Protein AF-0000000072327520 (afdb_homodimer)

Foldseek 3Di:
DPPPPPPPPPPQAAAAEAAAVCLQVVQVVVPVQDGLVLLLVQQLQLVVVCVVVPVPDDPVRVVVSNQVSSQVSVLVSVVVVVWDWADFPDRDTWGAHNVRQETEEEFEWDPQALPPPRFIKGPDFADPRVVVLLCQLVVVDPSRHQYWYWYWYDDDQKIWTWIFGANDDDPRMGGHGNYIRRHDMHGRVVPVVVVVPPPPPPPPVPPPPPPPDD/DPPPPPPPPPPQAAAAEAAAVCLQVVQVVVPVQDGLVLLLVQQLQLVVVCVVVPVPDDPVRVVVSNQVSSQVSVLVSVVVVVWDWADFPDRDTWGAHNVRQETEEEFEWDPQALPPPRFIKGPDFADVRVVVLLCQLVVVDPSRHQYWYWYWYDDDQKIWTWIFGANDDDPRMGGHGNYIRRHDMHGRVVPVVVVVPPPPPPPPVPPPPPPPDD

Radius of gyration: 24.69 Å; Cα contacts (8 Å, |Δi|>4): 750; chains: 2; bounding box: 97×64×52 Å

Sequence (428 aa):
MVEFALSEPFPFEVGEIVEQQNSDIALSEISKYLSQEMLKEIVLTAHNNIQDKAALSDRNTLGMYRQAEITFALRVYLSKDGWTLEPWSGGAFLCLSPCRTKSIIVATATSDVGRHHGMPMTTARKGKGFEEAIRNSKLDLPDTVQFWVLLFHWKYNKVQLELSLPSGFVSHQITGYKQRIILADVDLTKFDELERKQPVEEYEPLVERKQKAGMVEFALSEPFPFEVGEIVEQQNSDIALSEISKYLSQEMLKEIVLTAHNNIQDKAALSDRNTLGMYRQAEITFALRVYLSKDGWTLEPWSGGAFLCLSPCRTKSIIVATATSDVGRHHGMPMTTARKGKGFEEAIRNSKLDLPDTVQFWVLLFHWKYNKVQLELSLPSGFVSHQITGYKQRIILADVDLTKFDELERKQPVEEYEPLVERKQKAG

Structure (mmCIF, N/CA/C/O backbone):
data_AF-0000000072327520-model_v1
#
loop_
_entity.id
_entity.type
_entity.pdbx_description
1 polymer 'Uncharacterized protein'
#
loop_
_atom_site.group_PDB
_atom_site.id
_atom_site.type_symbol
_atom_site.label_atom_id
_atom_site.label_alt_id
_atom_site.label_comp_id
_atom_site.label_asym_id
_atom_site.label_entity_id
_atom_site.label_seq_id
_atom_site.pdbx_PDB_ins_code
_atom_site.Cartn_x
_atom_site.Cartn_y
_atom_site.Cartn_z
_atom_site.occupancy
_atom_site.B_iso_or_equiv
_atom_site.auth_seq_id
_atom_site.auth_comp_id
_atom_site.auth_asym_id
_atom_site.auth_atom_id
_atom_site.pdbx_PDB_model_num
ATOM 1 N N . MET A 1 1 ? -45.938 4.023 -4.652 1 28.08 1 MET A N 1
ATOM 2 C CA . MET A 1 1 ? -44.75 4.621 -5.242 1 28.08 1 MET A CA 1
ATOM 3 C C . MET A 1 1 ? -43.781 5.078 -4.16 1 28.08 1 MET A C 1
ATOM 5 O O . MET A 1 1 ? -44.062 6.016 -3.416 1 28.08 1 MET A O 1
ATOM 9 N N . VAL A 1 2 ? -43 4.223 -3.525 1 36.66 2 VAL A N 1
ATOM 10 C CA . VAL A 1 2 ? -42.062 4.484 -2.428 1 36.66 2 VAL A CA 1
ATOM 11 C C . VAL A 1 2 ? -40.969 5.414 -2.902 1 36.66 2 VAL A C 1
ATOM 13 O O . VAL A 1 2 ? -40.25 5.102 -3.855 1 36.66 2 VAL A O 1
ATOM 16 N N . GLU A 1 3 ? -41.062 6.719 -2.793 1 31.89 3 GLU A N 1
ATOM 17 C CA . GLU A 1 3 ? -40 7.691 -3.039 1 31.89 3 GLU A CA 1
ATOM 18 C C . GLU A 1 3 ? -38.75 7.324 -2.287 1 31.89 3 GLU A C 1
ATOM 20 O O . GLU A 1 3 ? -38.75 7.199 -1.062 1 31.89 3 GLU A O 1
ATOM 25 N N . PHE A 1 4 ? -37.844 6.574 -2.865 1 34.38 4 PHE A N 1
ATOM 26 C CA . PHE A 1 4 ? -36.5 6.473 -2.352 1 34.38 4 PHE A CA 1
ATOM 27 C C . PHE A 1 4 ? -35.906 7.855 -2.051 1 34.38 4 PHE A C 1
ATOM 29 O O . PHE A 1 4 ? -35.656 8.641 -2.965 1 34.38 4 PHE A O 1
ATOM 36 N N . ALA A 1 5 ? -36.219 8.43 -0.952 1 36.72 5 ALA A N 1
ATOM 37 C CA . ALA A 1 5 ? -35.562 9.656 -0.505 1 36.72 5 ALA A CA 1
ATOM 38 C C . ALA A 1 5 ? -34.062 9.617 -0.803 1 36.72 5 ALA A C 1
ATOM 40 O O . ALA A 1 5 ? -33.375 8.664 -0.417 1 36.72 5 ALA A O 1
ATOM 41 N N . LEU A 1 6 ? -33.625 10.141 -1.893 1 35 6 LEU A N 1
ATOM 42 C CA . LEU A 1 6 ? -32.188 10.453 -2.105 1 35 6 LEU A CA 1
ATOM 43 C C . LEU A 1 6 ? -31.531 10.844 -0.793 1 35 6 LEU A C 1
ATOM 45 O O . LEU A 1 6 ? -32.031 11.711 -0.071 1 35 6 LEU A O 1
ATOM 49 N N . SER A 1 7 ? -31 9.922 -0.086 1 39.28 7 SER A N 1
ATOM 50 C CA . SER A 1 7 ? -30.25 10.266 1.126 1 39.28 7 SER A CA 1
ATOM 51 C C . SER A 1 7 ? -29.594 11.641 1.003 1 39.28 7 SER A C 1
ATOM 53 O O . SER A 1 7 ? -29.203 12.055 -0.091 1 39.28 7 SER A O 1
ATOM 55 N N . GLU A 1 8 ? -29.953 12.641 1.686 1 41.09 8 GLU A N 1
ATOM 56 C CA . GLU A 1 8 ? -29.328 13.953 1.793 1 41.09 8 GLU A CA 1
ATOM 57 C C . GLU A 1 8 ? -27.828 13.883 1.58 1 41.09 8 GLU A C 1
ATOM 59 O O . GLU A 1 8 ? -27.172 12.969 2.088 1 41.09 8 GLU A O 1
ATOM 64 N N . PRO A 1 9 ? -27.328 14.422 0.425 1 44.03 9 PRO A N 1
ATOM 65 C CA . PRO A 1 9 ? -25.875 14.492 0.26 1 44.03 9 PRO A CA 1
ATOM 66 C C . PRO A 1 9 ? -25.156 14.75 1.576 1 44.03 9 PRO A C 1
ATOM 68 O O . PRO A 1 9 ? -25.641 15.492 2.43 1 44.03 9 PRO A O 1
ATOM 71 N N . PHE A 1 10 ? -24.609 13.82 2.166 1 49.88 10 PHE A N 1
ATOM 72 C CA . PHE A 1 10 ? -23.812 14.031 3.371 1 49.88 10 PHE A CA 1
ATOM 73 C C . PHE A 1 10 ? -23.094 15.375 3.326 1 49.88 10 PHE A C 1
ATOM 75 O O . PHE A 1 10 ? -22.484 15.727 2.316 1 49.88 10 PHE A O 1
ATOM 82 N N . PRO A 1 11 ? -23.562 16.328 4.016 1 49.66 11 PRO A N 1
ATOM 83 C CA . PRO A 1 11 ? -22.984 17.672 3.98 1 49.66 11 PRO A CA 1
ATOM 84 C C . PRO A 1 11 ? -21.453 17.672 4.105 1 49.66 11 PRO A C 1
ATOM 86 O O . PRO A 1 11 ? -20.906 17 4.988 1 49.66 11 PRO A O 1
ATOM 89 N N . PHE A 1 12 ? -20.766 17.781 2.922 1 58.72 12 PHE A N 1
ATOM 90 C CA . PHE A 1 12 ? -19.359 18.156 2.988 1 58.72 12 PHE A CA 1
ATOM 91 C C . PHE A 1 12 ? -19.172 19.375 3.895 1 58.72 12 PHE A C 1
ATOM 93 O O . PHE A 1 12 ? -19.875 20.375 3.764 1 58.72 12 PHE A O 1
ATOM 100 N N . GLU A 1 13 ? -18.906 19.172 5.094 1 62.28 13 GLU A N 1
ATOM 101 C CA . GLU A 1 13 ? -18.547 20.312 5.93 1 62.28 13 GLU A CA 1
ATOM 102 C C . GLU A 1 13 ? -17.266 21 5.438 1 62.28 13 GLU A C 1
ATOM 104 O O . GLU A 1 13 ? -16.219 20.359 5.324 1 62.28 13 GLU A O 1
ATOM 109 N N . VAL A 1 14 ? -17.531 22.094 4.684 1 65 14 VAL A N 1
ATOM 110 C CA . VAL A 1 14 ? -16.375 22.875 4.238 1 65 14 VAL A CA 1
ATOM 111 C C . VAL A 1 14 ? -15.836 23.703 5.395 1 65 14 VAL A C 1
ATOM 113 O O . VAL A 1 14 ? -16.516 24.609 5.891 1 65 14 VAL A O 1
ATOM 116 N N . GLY A 1 15 ? -14.805 23.219 5.945 1 86.56 15 GLY A N 1
ATOM 117 C CA . GLY A 1 15 ? -14.156 23.953 7.023 1 86.56 15 GLY A CA 1
ATOM 118 C C . GLY A 1 15 ? -13.234 25.047 6.535 1 86.56 15 GLY A C 1
ATOM 119 O O . GLY A 1 15 ? -13.438 25.594 5.449 1 86.56 15 GLY A O 1
ATOM 120 N N . GLU A 1 16 ? -12.398 25.625 7.324 1 94.12 16 GLU A N 1
ATOM 121 C CA . GLU A 1 16 ? -11.445 26.688 7.031 1 94.12 16 GLU A CA 1
ATOM 122 C C . GLU A 1 16 ? -10.398 26.234 6.02 1 94.12 16 GLU A C 1
ATOM 124 O O . GLU A 1 16 ? -9.82 25.156 6.16 1 94.12 16 GLU A O 1
ATOM 129 N N . ILE A 1 17 ? -10.234 27.078 5.004 1 97.25 17 ILE A N 1
ATOM 130 C CA . ILE A 1 17 ? -9.188 26.828 4.02 1 97.25 17 ILE A CA 1
ATOM 131 C C . ILE A 1 17 ? -8.062 27.844 4.188 1 97.25 17 ILE A C 1
ATOM 133 O O . ILE A 1 17 ? -8.289 29.047 4.086 1 97.25 17 ILE A O 1
ATOM 137 N N . VAL A 1 18 ? -6.883 27.359 4.52 1 98.12 18 VAL A N 1
ATOM 138 C CA . VAL A 1 18 ? -5.691 28.203 4.578 1 98.12 18 VAL A CA 1
ATOM 139 C C . VAL A 1 18 ? -4.973 28.172 3.23 1 98.12 18 VAL A C 1
ATOM 141 O O . VAL A 1 18 ? -4.492 27.125 2.799 1 98.12 18 VAL A O 1
ATOM 144 N N . GLU A 1 19 ? -4.855 29.297 2.648 1 96.75 19 GLU A N 1
ATOM 145 C CA . GLU A 1 19 ? -4.242 29.406 1.327 1 96.75 19 GLU A CA 1
ATOM 146 C C . 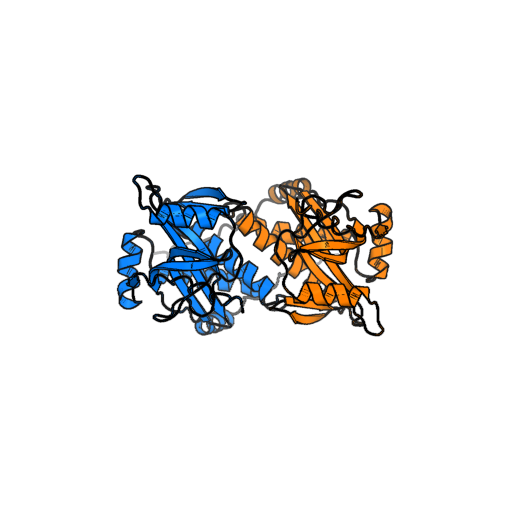GLU A 1 19 ? -2.725 29.25 1.413 1 96.75 19 GLU A C 1
ATOM 148 O O . GLU A 1 19 ? -2.129 29.516 2.457 1 96.75 19 GLU A O 1
ATOM 153 N N . GLN A 1 20 ? -2.197 28.953 0.305 1 96.62 20 GLN A N 1
ATOM 154 C CA . GLN A 1 20 ? -0.775 28.641 0.203 1 96.62 20 GLN A CA 1
ATOM 155 C C . GLN A 1 20 ? 0.076 29.766 0.806 1 96.62 20 GLN A C 1
ATOM 157 O O . GLN A 1 20 ? 1.059 29.484 1.501 1 96.62 20 GLN A O 1
ATOM 162 N N . GLN A 1 21 ? -0.279 30.984 0.611 1 96.62 21 GLN A N 1
ATOM 163 C CA . GLN A 1 21 ? 0.522 32.125 1.058 1 96.62 21 GLN A CA 1
ATOM 164 C C . GLN A 1 21 ? 0.567 32.188 2.58 1 96.62 21 GLN A C 1
ATOM 166 O O . GLN A 1 21 ? 1.492 32.781 3.152 1 96.62 21 GLN A O 1
ATOM 171 N N . ASN A 1 22 ? -0.444 31.578 3.23 1 97.75 22 ASN A N 1
ATOM 172 C CA . ASN A 1 22 ? -0.536 31.641 4.688 1 97.75 22 ASN A CA 1
ATOM 173 C C . ASN A 1 22 ? -0.245 30.281 5.316 1 97.75 22 ASN A C 1
ATOM 175 O O . ASN A 1 22 ? -0.401 30.109 6.527 1 97.75 22 ASN A O 1
ATOM 179 N N . SER A 1 23 ? 0.141 29.297 4.5 1 98.25 23 SER A N 1
ATOM 180 C CA . SER A 1 23 ? 0.27 27.922 4.961 1 98.25 23 SER A CA 1
ATOM 181 C C . SER A 1 23 ? 1.391 27.781 5.984 1 98.25 23 SER A C 1
ATOM 183 O O . SER A 1 23 ? 1.253 27.062 6.969 1 98.25 23 SER A O 1
ATOM 185 N N . ASP A 1 24 ? 2.498 28.531 5.797 1 98.31 24 ASP A N 1
ATOM 186 C CA . ASP A 1 24 ? 3.621 28.391 6.719 1 98.31 24 ASP A CA 1
ATOM 187 C C . ASP A 1 24 ? 3.25 28.875 8.117 1 98.31 24 ASP A C 1
ATOM 189 O O . ASP A 1 24 ? 3.725 28.344 9.117 1 98.31 24 ASP A O 1
ATOM 193 N N . ILE A 1 25 ? 2.451 29.891 8.211 1 97.94 25 ILE A N 1
ATOM 194 C CA . ILE A 1 25 ? 1.985 30.375 9.5 1 97.94 25 ILE A CA 1
ATOM 195 C C . ILE A 1 25 ? 1.132 29.312 10.18 1 97.94 25 ILE A C 1
ATOM 197 O O . ILE A 1 25 ? 1.342 28.984 11.359 1 97.94 25 ILE A O 1
ATOM 201 N N . ALA A 1 26 ? 0.186 28.734 9.43 1 98.19 26 ALA A N 1
ATOM 202 C CA . ALA A 1 26 ? -0.699 27.719 9.969 1 98.19 26 ALA A CA 1
ATOM 203 C C . ALA A 1 26 ? 0.09 26.469 10.391 1 98.19 26 ALA A C 1
ATOM 205 O O . ALA A 1 26 ? -0.174 25.891 11.438 1 98.19 26 ALA A O 1
ATOM 206 N N . LEU A 1 27 ? 1.045 26.094 9.57 1 98.44 27 LEU A N 1
ATOM 207 C CA . LEU A 1 27 ? 1.882 24.938 9.867 1 98.44 27 LEU A CA 1
ATOM 208 C C . LEU A 1 27 ? 2.68 25.172 11.148 1 98.44 27 LEU A C 1
ATOM 210 O O . LEU A 1 27 ? 2.781 24.266 11.984 1 98.44 27 LEU A O 1
ATOM 214 N N . SER A 1 28 ? 3.234 26.359 11.305 1 97.12 28 SER A N 1
ATOM 215 C CA . SER A 1 28 ? 4.051 26.656 12.477 1 97.12 28 SER A CA 1
ATOM 216 C C . SER A 1 28 ? 3.229 26.594 13.758 1 97.12 28 SER A C 1
ATOM 218 O O . SER A 1 28 ? 3.773 26.344 14.836 1 97.12 28 SER A O 1
ATOM 220 N N . GLU A 1 29 ? 1.923 26.812 13.633 1 95.62 29 GLU A N 1
ATOM 221 C CA . GLU A 1 29 ? 1.032 26.688 14.789 1 95.62 29 GLU A CA 1
ATOM 222 C C . GLU A 1 29 ? 0.876 25.234 15.219 1 95.62 29 GLU A C 1
ATOM 224 O O . GLU A 1 29 ? 0.574 24.953 16.375 1 95.62 29 GLU A O 1
ATOM 229 N N . ILE A 1 30 ? 1.043 24.344 14.312 1 95.88 30 ILE A N 1
ATOM 230 C CA . ILE A 1 30 ? 0.993 22.922 14.625 1 95.88 30 ILE A CA 1
ATOM 231 C C . ILE A 1 30 ? 2.326 22.469 15.219 1 95.88 30 ILE A C 1
ATOM 233 O O . ILE A 1 30 ? 2.357 21.812 16.266 1 95.88 30 ILE A O 1
ATOM 237 N N . SER A 1 31 ? 3.34 22.812 14.547 1 94.81 31 SER A N 1
ATOM 238 C CA . SER A 1 31 ? 4.699 22.594 15.031 1 94.81 31 SER A CA 1
ATOM 239 C C . SER A 1 31 ? 5.676 23.578 14.414 1 94.81 31 SER A C 1
ATOM 241 O O . SER A 1 31 ? 5.617 23.859 13.211 1 94.81 31 SER A O 1
ATOM 243 N N . LYS A 1 32 ? 6.613 24.062 15.188 1 92.25 32 LYS A N 1
ATOM 244 C CA . LYS A 1 32 ? 7.562 25.062 14.742 1 92.25 32 LYS A CA 1
ATOM 245 C C . LYS A 1 32 ? 8.461 24.531 13.633 1 92.25 32 LYS A C 1
ATOM 247 O O . LYS A 1 32 ? 9.094 25.297 12.906 1 92.25 32 LYS A O 1
ATOM 252 N N . TYR A 1 33 ? 8.453 23.25 13.461 1 88.5 33 TYR A N 1
ATOM 253 C CA . TYR A 1 33 ? 9.375 22.656 12.508 1 88.5 33 TYR A CA 1
ATOM 254 C C . TYR A 1 33 ? 8.656 22.281 11.219 1 88.5 33 TYR A C 1
ATOM 256 O O . TYR A 1 33 ? 9.289 21.844 10.25 1 88.5 33 TYR A O 1
ATOM 264 N N . LEU A 1 34 ? 7.367 22.422 11.195 1 96.88 34 LEU A N 1
ATOM 265 C CA . LEU A 1 34 ? 6.598 22.156 9.984 1 96.88 34 LEU A CA 1
ATOM 266 C C . LEU A 1 34 ? 6.605 23.359 9.055 1 96.88 34 LEU A C 1
ATOM 268 O O . LEU A 1 34 ? 6.367 24.484 9.484 1 96.88 34 LEU A O 1
ATOM 272 N N . SER A 1 35 ? 6.926 23.125 7.812 1 97.94 35 SER A N 1
ATOM 273 C CA . SER A 1 35 ? 6.906 24.172 6.785 1 97.94 35 SER A CA 1
ATOM 274 C C . SER A 1 35 ? 6.609 23.578 5.41 1 97.94 35 SER A C 1
ATOM 276 O O . SER A 1 35 ? 6.727 22.359 5.211 1 97.94 35 SER A O 1
ATOM 278 N N . GLN A 1 36 ? 6.223 24.453 4.508 1 98.19 36 GLN A N 1
ATOM 279 C CA . GLN A 1 36 ? 6.027 24.016 3.131 1 98.19 36 GLN A CA 1
ATOM 280 C C . GLN A 1 36 ? 7.316 23.453 2.541 1 98.19 36 GLN A C 1
ATOM 282 O O . GLN A 1 36 ? 7.289 22.469 1.811 1 98.19 36 GLN A O 1
ATOM 287 N N . GLU A 1 37 ? 8.367 24.078 2.844 1 97.38 37 GLU A N 1
ATOM 288 C CA . GLU A 1 37 ? 9.656 23.656 2.316 1 97.38 37 GLU A CA 1
ATOM 289 C C . GLU A 1 37 ? 10.023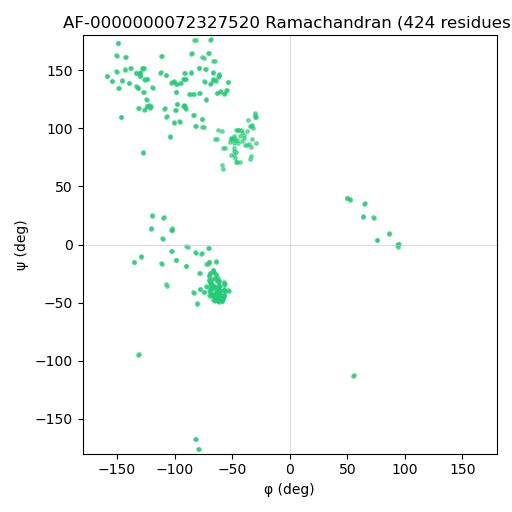 22.25 2.82 1 97.38 37 GLU A C 1
ATOM 291 O O . GLU A 1 37 ? 10.508 21.422 2.055 1 97.38 37 GLU A O 1
ATOM 296 N N . MET A 1 38 ? 9.836 22.062 4.109 1 97.19 38 MET A N 1
ATOM 297 C CA . MET A 1 38 ? 10.109 20.75 4.691 1 97.19 38 MET A CA 1
ATOM 298 C C . MET A 1 38 ? 9.266 19.672 4.027 1 97.19 38 MET A C 1
ATOM 300 O O . MET A 1 38 ? 9.773 18.609 3.67 1 97.19 38 MET A O 1
ATOM 304 N N . LEU A 1 39 ? 7.977 19.906 3.809 1 98.25 39 LEU A N 1
ATOM 305 C CA . LEU A 1 39 ? 7.074 18.922 3.213 1 98.25 39 LEU A CA 1
ATOM 306 C C . LEU A 1 39 ? 7.43 18.688 1.748 1 98.25 39 LEU A C 1
ATOM 308 O O . LEU A 1 39 ? 7.324 17.562 1.26 1 98.25 39 LEU A O 1
ATOM 312 N N . LYS A 1 40 ? 7.859 19.734 1.089 1 97.56 40 LYS A N 1
ATOM 313 C CA . LYS A 1 40 ? 8.367 19.578 -0.272 1 97.56 40 LYS A CA 1
ATOM 314 C C . LYS A 1 40 ? 9.586 18.656 -0.308 1 97.56 40 LYS A C 1
ATOM 316 O O . LYS A 1 40 ? 9.688 17.797 -1.178 1 97.56 40 LYS A O 1
ATOM 321 N N . GLU A 1 41 ? 10.453 18.859 0.61 1 97 41 GLU A N 1
ATOM 322 C CA . GLU A 1 41 ? 11.664 18.047 0.682 1 97 41 GLU A CA 1
ATOM 323 C C . GLU A 1 41 ? 11.328 16.578 0.939 1 97 41 GLU A C 1
ATOM 325 O O . GLU A 1 41 ? 11.992 15.688 0.419 1 97 41 GLU A O 1
ATOM 330 N N . ILE A 1 42 ? 10.359 16.359 1.726 1 97.81 42 ILE A N 1
ATOM 331 C CA . ILE A 1 42 ? 9.898 15.008 2.023 1 97.81 42 ILE A CA 1
ATOM 332 C C . ILE A 1 42 ? 9.438 14.32 0.74 1 97.81 42 ILE A C 1
ATOM 334 O O . ILE A 1 42 ? 9.805 13.172 0.476 1 97.81 42 ILE A O 1
ATOM 338 N N . VAL A 1 43 ? 8.68 15.023 -0.063 1 98.12 43 VAL A N 1
ATOM 339 C CA . VAL A 1 43 ? 8.164 14.492 -1.32 1 98.12 43 VAL A CA 1
ATOM 340 C C . VAL A 1 43 ? 9.328 14.227 -2.279 1 98.12 43 VAL A C 1
ATOM 342 O O . VAL A 1 43 ? 9.367 13.18 -2.93 1 98.12 43 VAL A O 1
ATOM 345 N N . LEU A 1 44 ? 10.234 15.148 -2.334 1 96.94 44 LEU A N 1
ATOM 346 C CA . LEU A 1 44 ? 11.383 15 -3.221 1 96.94 44 LEU A CA 1
ATOM 347 C C . LEU A 1 44 ? 12.242 13.812 -2.797 1 96.94 44 LEU A C 1
ATOM 349 O O . LEU A 1 44 ? 12.719 13.047 -3.643 1 96.94 44 LEU A O 1
ATOM 353 N N . THR A 1 45 ? 12.43 13.695 -1.499 1 96.56 45 THR A N 1
ATOM 354 C CA . THR A 1 45 ? 13.172 12.562 -0.973 1 96.56 45 THR A CA 1
ATOM 355 C C . THR A 1 45 ? 12.492 11.25 -1.346 1 96.56 45 THR A C 1
ATOM 357 O O . THR A 1 45 ? 13.148 10.312 -1.808 1 96.56 45 THR A O 1
ATOM 360 N N . ALA A 1 46 ? 11.195 11.188 -1.146 1 97 46 ALA A N 1
ATOM 361 C CA . ALA A 1 46 ? 10.438 10 -1.509 1 97 46 ALA A CA 1
ATOM 362 C C . ALA A 1 46 ? 10.562 9.695 -2.998 1 97 46 ALA A C 1
ATOM 364 O O . ALA A 1 46 ? 10.773 8.539 -3.389 1 97 46 ALA A O 1
ATOM 365 N N . HIS A 1 47 ? 10.453 10.734 -3.795 1 96.38 47 HIS A N 1
ATOM 366 C CA . HIS A 1 47 ? 10.586 10.602 -5.242 1 96.38 47 HIS A CA 1
ATOM 367 C C . HIS A 1 47 ? 11.938 10 -5.621 1 96.38 47 HIS A C 1
ATOM 369 O O . HIS A 1 47 ? 12 9.062 -6.414 1 96.38 47 HIS A O 1
ATOM 375 N N . ASN A 1 48 ? 12.93 10.508 -5.047 1 94.75 48 ASN A N 1
ATOM 376 C CA . ASN A 1 48 ? 14.281 10.055 -5.355 1 94.75 48 ASN A CA 1
ATOM 377 C C . ASN A 1 48 ? 14.5 8.602 -4.934 1 94.75 48 ASN A C 1
ATOM 379 O O . ASN A 1 48 ? 15.172 7.84 -5.633 1 94.75 48 ASN A O 1
ATOM 383 N N . ASN A 1 49 ? 13.93 8.242 -3.873 1 95.19 49 ASN A N 1
ATOM 384 C CA . ASN A 1 49 ? 14.141 6.918 -3.295 1 95.19 49 ASN A CA 1
ATOM 385 C C . ASN A 1 49 ? 13.5 5.828 -4.148 1 95.19 49 ASN A C 1
ATOM 387 O O . ASN A 1 49 ? 13.805 4.648 -3.99 1 95.19 49 ASN A O 1
ATOM 391 N N . ILE A 1 50 ? 12.602 6.191 -5.098 1 95.38 50 ILE A N 1
ATOM 392 C CA . ILE A 1 50 ? 11.875 5.113 -5.762 1 95.38 50 ILE A CA 1
ATOM 393 C C . ILE A 1 50 ? 12.141 5.164 -7.266 1 95.38 50 ILE A C 1
ATOM 395 O O . ILE A 1 50 ? 11.453 4.5 -8.047 1 95.38 50 ILE A O 1
ATOM 399 N N . GLN A 1 51 ? 13.133 5.91 -7.68 1 94 51 GLN A N 1
ATOM 400 C CA . GLN A 1 51 ? 13.414 6.078 -9.102 1 94 51 GLN A CA 1
ATOM 401 C C . GLN A 1 51 ? 13.766 4.742 -9.758 1 94 51 GLN A C 1
ATOM 403 O O . GLN A 1 51 ? 13.375 4.484 -10.898 1 94 51 GLN A O 1
ATOM 408 N N . ASP A 1 52 ? 14.461 3.883 -9.047 1 93.88 52 ASP A N 1
ATOM 409 C CA . ASP A 1 52 ? 14.938 2.619 -9.602 1 93.88 52 ASP A CA 1
ATOM 410 C C . ASP A 1 52 ? 13.805 1.603 -9.711 1 93.88 52 ASP A C 1
ATOM 412 O O . ASP A 1 52 ? 13.969 0.54 -10.312 1 93.88 52 ASP A O 1
ATOM 416 N N . LYS A 1 53 ? 12.625 1.969 -9.148 1 96.19 53 LYS A N 1
ATOM 417 C CA . LYS A 1 53 ? 11.508 1.03 -9.141 1 96.19 53 LYS A CA 1
ATOM 418 C C . LYS A 1 53 ? 10.531 1.338 -10.273 1 96.19 53 LYS A C 1
ATOM 420 O O . LYS A 1 53 ? 9.672 0.513 -10.602 1 96.19 53 LYS A O 1
ATOM 425 N N . ALA A 1 54 ? 10.641 2.43 -10.875 1 90.94 54 ALA A N 1
ATOM 426 C CA . ALA A 1 54 ? 9.617 2.979 -11.758 1 90.94 54 ALA A CA 1
ATOM 427 C C . ALA A 1 54 ? 9.398 2.082 -12.977 1 90.94 54 ALA A C 1
ATOM 429 O O . ALA A 1 54 ? 8.266 1.854 -13.398 1 90.94 54 ALA A O 1
ATOM 430 N N . ALA A 1 55 ? 10.43 1.491 -13.594 1 90.75 55 ALA A N 1
ATOM 431 C CA . ALA A 1 55 ? 10.344 0.793 -14.875 1 90.75 55 ALA A CA 1
ATOM 432 C C . ALA A 1 55 ? 9.508 -0.475 -14.75 1 90.75 55 ALA A C 1
ATOM 434 O O . ALA A 1 55 ? 8.797 -0.852 -15.688 1 90.75 55 ALA A O 1
ATOM 435 N N . LEU A 1 56 ? 9.492 -1.129 -13.555 1 95.69 56 LEU A N 1
ATOM 436 C CA . LEU A 1 56 ? 8.781 -2.396 -13.414 1 95.69 56 LEU A CA 1
ATOM 437 C C . LEU A 1 56 ? 7.684 -2.287 -12.359 1 95.69 56 LEU A C 1
ATOM 439 O O . LEU A 1 56 ? 7.293 -3.289 -11.758 1 95.69 56 LEU A O 1
ATOM 443 N N . SER A 1 57 ? 7.238 -1.021 -12.188 1 96.69 57 SER A N 1
ATOM 444 C CA . SER A 1 57 ? 6.129 -0.784 -11.266 1 96.69 57 SER A CA 1
ATOM 445 C C . SER A 1 57 ? 4.938 -0.164 -11.984 1 96.69 57 SER A C 1
ATOM 447 O O . SER A 1 57 ? 5.105 0.692 -12.852 1 96.69 57 SER A O 1
ATOM 449 N N . ASP A 1 58 ? 3.789 -0.707 -11.656 1 97.06 58 ASP A N 1
ATOM 450 C CA . ASP A 1 58 ? 2.555 -0.077 -12.117 1 97.06 58 ASP A CA 1
ATOM 451 C C . ASP A 1 58 ? 2.15 1.072 -11.195 1 97.06 58 ASP A C 1
ATOM 453 O O . ASP A 1 58 ? 2.811 1.329 -10.188 1 97.06 58 ASP A O 1
ATOM 457 N N . ARG A 1 59 ? 1.104 1.768 -11.555 1 94.62 59 ARG A N 1
ATOM 458 C CA . ARG A 1 59 ? 0.642 2.914 -10.773 1 94.62 59 ARG A CA 1
ATOM 459 C C . ARG A 1 59 ? 0.346 2.514 -9.336 1 94.62 59 ARG A C 1
ATOM 461 O O . ARG A 1 59 ? 0.685 3.244 -8.398 1 94.62 59 ARG A O 1
ATOM 468 N N . ASN A 1 60 ? -0.34 1.343 -9.148 1 95.25 60 ASN A N 1
ATOM 469 C CA . ASN A 1 60 ? -0.683 0.895 -7.805 1 95.25 60 ASN A CA 1
ATOM 470 C C . ASN A 1 60 ? 0.565 0.578 -6.984 1 95.25 60 ASN A C 1
ATOM 472 O O . ASN A 1 60 ? 0.66 0.964 -5.816 1 95.25 60 ASN A O 1
ATOM 476 N N . THR A 1 61 ? 1.519 -0.135 -7.562 1 97.31 61 THR A N 1
ATOM 477 C CA . THR A 1 61 ? 2.76 -0.476 -6.879 1 97.31 61 THR A CA 1
ATOM 478 C C . THR A 1 61 ? 3.562 0.782 -6.551 1 97.31 61 THR A C 1
ATOM 480 O O . THR A 1 61 ? 4.082 0.924 -5.441 1 97.31 61 THR A O 1
ATOM 483 N N . LEU A 1 62 ? 3.648 1.691 -7.484 1 96.5 62 LEU A N 1
ATOM 484 C CA . LEU A 1 62 ? 4.316 2.963 -7.227 1 96.5 62 LEU A CA 1
ATOM 485 C C . LEU A 1 62 ? 3.609 3.732 -6.113 1 96.5 62 LEU A C 1
ATOM 487 O O . LEU A 1 62 ? 4.262 4.387 -5.297 1 96.5 62 LEU A O 1
ATOM 491 N N . GLY A 1 63 ? 2.299 3.646 -6.199 1 96.56 63 GLY A N 1
ATOM 492 C CA . GLY A 1 63 ? 1.535 4.285 -5.137 1 96.56 63 GLY A CA 1
ATOM 493 C C . GLY A 1 63 ? 1.899 3.785 -3.754 1 96.56 63 GLY A C 1
ATOM 494 O O . GLY A 1 63 ? 1.984 4.57 -2.807 1 96.56 63 GLY A O 1
ATOM 495 N N . MET A 1 64 ? 2.115 2.5 -3.625 1 97.75 64 MET A N 1
ATOM 496 C CA . MET A 1 64 ? 2.541 1.915 -2.355 1 97.75 64 MET A CA 1
ATOM 497 C C . MET A 1 64 ? 3.898 2.463 -1.932 1 97.75 64 MET A C 1
ATOM 499 O O . MET A 1 64 ? 4.078 2.873 -0.784 1 97.75 64 MET A O 1
ATOM 503 N N . TYR A 1 65 ? 4.824 2.531 -2.902 1 97.88 65 TYR A N 1
ATOM 504 C CA . TYR A 1 65 ? 6.141 3.09 -2.619 1 97.88 65 TYR A CA 1
ATOM 505 C C . TYR A 1 65 ? 6.031 4.543 -2.172 1 97.88 65 TYR A C 1
ATOM 507 O O . TYR A 1 65 ? 6.652 4.945 -1.186 1 97.88 65 TYR A O 1
ATOM 515 N N . ARG A 1 66 ? 5.281 5.242 -2.898 1 97.94 66 ARG A N 1
ATOM 516 C CA . ARG A 1 66 ? 5.188 6.68 -2.654 1 97.94 66 ARG A CA 1
ATOM 517 C C . ARG A 1 66 ? 4.625 6.961 -1.264 1 97.94 66 ARG A C 1
ATOM 519 O O . ARG A 1 66 ? 5.188 7.762 -0.513 1 97.94 66 ARG A O 1
ATOM 526 N N . GLN A 1 67 ? 3.586 6.34 -0.959 1 98.69 67 GLN A N 1
ATOM 527 C CA . GLN A 1 67 ? 2.99 6.57 0.353 1 98.69 67 GLN A CA 1
ATOM 528 C C . GLN A 1 67 ? 3.926 6.113 1.469 1 98.69 67 GLN A C 1
ATOM 530 O O . GLN A 1 67 ? 4.086 6.805 2.475 1 98.69 67 GLN A O 1
ATOM 535 N N . ALA A 1 68 ? 4.531 4.93 1.346 1 98.62 68 ALA A N 1
ATOM 536 C CA . ALA A 1 68 ? 5.449 4.414 2.357 1 98.62 68 ALA A CA 1
ATOM 537 C C . ALA A 1 68 ? 6.648 5.34 2.539 1 98.62 68 ALA A C 1
ATOM 539 O O . ALA A 1 68 ? 7.02 5.672 3.666 1 98.62 68 ALA A O 1
ATOM 540 N N . GLU A 1 69 ? 7.195 5.812 1.414 1 98.5 69 GLU A N 1
ATOM 541 C CA . GLU A 1 69 ? 8.391 6.656 1.469 1 98.5 69 GLU A CA 1
ATOM 542 C C . GLU A 1 69 ? 8.07 8.023 2.062 1 98.5 69 GLU A C 1
ATOM 544 O O . GLU A 1 69 ? 8.867 8.578 2.82 1 98.5 69 GLU A O 1
ATOM 549 N N . ILE A 1 70 ? 6.926 8.57 1.703 1 98.75 70 ILE A N 1
ATOM 550 C CA . ILE A 1 70 ? 6.52 9.852 2.281 1 98.75 70 ILE A CA 1
ATOM 551 C C . ILE A 1 70 ? 6.293 9.688 3.781 1 98.75 70 ILE A C 1
ATOM 553 O O . ILE A 1 70 ? 6.723 10.531 4.574 1 98.75 70 ILE A O 1
ATOM 557 N N . THR A 1 71 ? 5.637 8.609 4.172 1 98.75 71 THR A N 1
ATOM 558 C CA . THR A 1 71 ? 5.406 8.32 5.586 1 98.75 71 THR A CA 1
ATOM 559 C C . THR A 1 71 ? 6.73 8.211 6.336 1 98.75 71 THR A C 1
ATOM 561 O O . THR A 1 71 ? 6.914 8.852 7.375 1 98.75 71 THR A O 1
ATOM 564 N N . PHE A 1 72 ? 7.637 7.445 5.773 1 98.44 72 PHE A N 1
ATOM 565 C CA . PHE A 1 72 ? 8.938 7.227 6.395 1 98.44 72 PHE A CA 1
ATOM 566 C C . PHE A 1 72 ? 9.711 8.539 6.504 1 98.44 72 PHE A C 1
ATOM 568 O O . PHE A 1 72 ? 10.227 8.875 7.574 1 98.44 72 PHE A O 1
ATOM 575 N N . ALA A 1 73 ? 9.781 9.32 5.434 1 97.88 73 ALA A N 1
ATOM 576 C CA . ALA A 1 73 ? 10.516 10.578 5.414 1 97.88 73 ALA A CA 1
ATOM 577 C C . ALA A 1 73 ? 9.93 11.57 6.41 1 97.88 73 ALA A C 1
ATOM 579 O O . ALA A 1 73 ? 10.664 12.273 7.113 1 97.88 73 ALA A O 1
ATOM 580 N N . LEU A 1 74 ? 8.617 11.617 6.461 1 98.19 74 LEU A N 1
ATOM 581 C CA . LEU A 1 74 ? 7.957 12.508 7.406 1 98.19 74 LEU A CA 1
ATOM 582 C C . LEU A 1 74 ? 8.336 12.148 8.844 1 98.19 74 LEU A C 1
ATOM 584 O O . LEU A 1 74 ? 8.641 13.039 9.641 1 98.19 74 LEU A O 1
ATOM 588 N N . ARG A 1 75 ? 8.328 10.875 9.133 1 98 75 ARG A N 1
ATOM 589 C CA . ARG A 1 75 ? 8.625 10.414 10.484 1 98 75 ARG A CA 1
ATOM 590 C C . ARG A 1 75 ? 10.086 10.664 10.844 1 98 75 ARG A C 1
ATOM 592 O O . ARG A 1 75 ? 10.398 11.016 11.984 1 98 75 ARG A O 1
ATOM 599 N N . VAL A 1 76 ? 10.961 10.508 9.867 1 96.81 76 VAL A N 1
ATOM 600 C CA . VAL A 1 76 ? 12.367 10.828 10.086 1 96.81 76 VAL A CA 1
ATOM 601 C C . VAL A 1 76 ? 12.516 12.305 10.445 1 96.81 76 VAL A C 1
ATOM 603 O O . VAL A 1 76 ? 13.18 12.641 11.43 1 96.81 76 VAL A O 1
ATOM 606 N N . TYR A 1 77 ? 11.859 13.172 9.734 1 96.06 77 TYR A N 1
ATOM 607 C CA . TYR A 1 77 ? 11.953 14.609 9.969 1 96.06 77 TYR A CA 1
ATOM 608 C C . TYR A 1 77 ? 11.359 14.984 11.328 1 96.06 77 TYR A C 1
ATOM 610 O O . TYR A 1 77 ? 11.992 15.703 12.109 1 96.06 77 TYR A O 1
ATOM 618 N N . LEU A 1 78 ? 10.188 14.469 11.586 1 96.88 78 LEU A N 1
ATOM 619 C CA . LEU A 1 78 ? 9.477 14.852 12.797 1 96.88 78 LEU A CA 1
ATOM 620 C C . LEU A 1 78 ? 10.164 14.273 14.031 1 96.88 78 LEU A C 1
ATOM 622 O O . LEU A 1 78 ? 10.094 14.859 15.117 1 96.88 78 LEU A O 1
ATOM 626 N N . SER A 1 79 ? 10.805 13.117 13.859 1 96.25 79 SER A N 1
ATOM 627 C CA . SER A 1 79 ? 11.508 12.516 14.984 1 96.25 79 SER A CA 1
ATOM 628 C C . SER A 1 79 ? 12.617 13.43 15.492 1 96.25 79 SER A C 1
ATOM 630 O O . SER A 1 79 ? 12.914 13.453 16.688 1 96.25 79 SER A O 1
ATOM 632 N N . LYS A 1 80 ? 13.219 14.195 14.664 1 93.94 80 LYS A N 1
ATOM 633 C CA . LYS A 1 80 ? 14.266 15.141 15.039 1 93.94 80 LYS A CA 1
ATOM 634 C C . LYS A 1 80 ? 13.703 16.266 15.914 1 93.94 80 LYS A C 1
ATOM 636 O O . LYS A 1 80 ? 14.445 16.906 16.672 1 93.94 80 LYS A O 1
ATOM 641 N N . ASP A 1 81 ? 12.43 16.469 15.812 1 93.44 81 ASP A N 1
ATOM 642 C CA . ASP A 1 81 ? 11.766 17.516 16.578 1 93.44 81 ASP A CA 1
ATOM 643 C C . ASP A 1 81 ? 11.008 16.938 17.766 1 93.44 81 ASP A C 1
ATOM 645 O O . ASP A 1 81 ? 10.094 17.562 18.297 1 93.44 81 ASP A O 1
ATOM 649 N N . GLY A 1 82 ? 11.234 15.703 18.109 1 96.06 82 GLY A N 1
ATOM 650 C CA . GLY A 1 82 ? 10.703 15.117 19.328 1 96.06 82 GLY A CA 1
ATOM 651 C C . GLY A 1 82 ? 9.391 14.383 19.125 1 96.06 82 GLY A C 1
ATOM 652 O O . GLY A 1 82 ? 8.805 13.867 20.078 1 96.06 82 GLY A O 1
ATOM 653 N N . TRP A 1 83 ? 8.883 14.336 17.922 1 97.56 83 TRP A N 1
ATOM 654 C CA . TRP A 1 83 ? 7.691 13.539 17.672 1 97.56 83 TRP A CA 1
ATOM 655 C C . TRP A 1 83 ? 7.977 12.055 17.844 1 97.56 83 TRP A C 1
ATOM 657 O O . TRP A 1 83 ? 9.094 11.602 17.594 1 97.56 83 TRP A O 1
ATOM 667 N N . THR A 1 84 ? 6.992 11.32 18.297 1 97.44 84 THR A N 1
ATOM 668 C CA . THR A 1 84 ? 7.164 9.898 18.547 1 97.44 84 THR A CA 1
ATOM 669 C C . THR A 1 84 ? 6.102 9.078 17.828 1 97.44 84 THR A C 1
ATOM 671 O O . THR A 1 84 ? 5.012 9.578 17.547 1 97.44 84 THR A O 1
ATOM 674 N N . LEU A 1 85 ? 6.488 7.859 17.516 1 97.31 85 LEU A N 1
ATOM 675 C CA . LEU A 1 85 ? 5.539 6.93 16.906 1 97.31 85 LEU A CA 1
ATOM 676 C C . LEU A 1 85 ? 4.762 6.176 17.984 1 97.31 85 LEU A C 1
ATOM 678 O O . LEU A 1 85 ? 5.355 5.617 18.906 1 97.31 85 LEU A O 1
ATOM 682 N N . GLU A 1 86 ? 3.438 6.199 17.828 1 96.56 86 GLU A N 1
ATOM 683 C CA . GLU A 1 86 ? 2.576 5.531 18.797 1 96.56 86 GLU A CA 1
ATOM 684 C C . GLU A 1 86 ? 1.664 4.516 18.125 1 96.56 86 GLU A C 1
ATOM 686 O O . GLU A 1 86 ? 0.964 4.844 17.156 1 96.56 86 GLU A O 1
ATOM 691 N N . PRO A 1 87 ? 1.778 3.24 18.656 1 96.12 87 PRO A N 1
ATOM 692 C CA . PRO A 1 87 ? 0.798 2.289 18.125 1 96.12 87 PRO A CA 1
ATOM 693 C C . PRO A 1 87 ? -0.639 2.789 18.25 1 96.12 87 PRO A C 1
ATOM 695 O O . PRO A 1 87 ? -1.003 3.373 19.281 1 96.12 87 PRO A O 1
ATOM 698 N N . TRP A 1 88 ? -1.399 2.555 17.266 1 94.75 88 TRP A N 1
ATOM 699 C CA . TRP A 1 88 ? -2.732 3.148 17.234 1 94.75 88 TRP A CA 1
ATOM 700 C C . TRP A 1 88 ? -3.787 2.102 16.891 1 94.75 88 TRP A C 1
ATOM 702 O O . TRP A 1 88 ? -4.129 1.257 17.719 1 94.75 88 TRP A O 1
ATOM 712 N N . SER A 1 89 ? -4.148 1.986 15.609 1 92.62 89 SER A N 1
ATOM 713 C CA . SER A 1 89 ? -5.211 1.062 15.234 1 92.62 89 SER A CA 1
ATOM 714 C C . SER A 1 89 ? -4.871 0.323 13.945 1 92.62 89 SER A C 1
ATOM 716 O O . SER A 1 89 ? -4.344 0.917 13 1 92.62 89 SER A O 1
ATOM 718 N N . GLY A 1 90 ? -5.199 -1.018 13.938 1 90.69 90 GLY A N 1
ATOM 719 C CA . GLY A 1 90 ? -5.109 -1.796 12.711 1 90.69 90 GLY A CA 1
ATOM 720 C C . GLY A 1 90 ? -3.697 -1.902 12.172 1 90.69 90 GLY A C 1
ATOM 721 O O . GLY A 1 90 ? -3.494 -1.957 10.953 1 90.69 90 GLY A O 1
ATOM 722 N N . GLY A 1 91 ? -2.703 -1.77 12.961 1 93.12 91 GLY A N 1
ATOM 723 C CA . GLY A 1 91 ? -1.323 -1.862 12.516 1 93.12 91 GLY A CA 1
ATOM 724 C C . GLY A 1 91 ? -0.718 -0.517 12.156 1 93.12 91 GLY A C 1
ATOM 725 O O . GLY A 1 91 ? 0.468 -0.429 11.836 1 93.12 91 GLY A O 1
ATOM 726 N N . ALA A 1 92 ? -1.563 0.524 12.297 1 96.5 92 ALA A N 1
ATOM 727 C CA . ALA A 1 92 ? -1.081 1.869 11.992 1 96.5 92 ALA A CA 1
ATOM 728 C C . ALA A 1 92 ? -0.527 2.547 13.242 1 96.5 92 ALA A C 1
ATOM 730 O O . ALA A 1 92 ? -0.969 2.264 14.359 1 96.5 92 ALA A O 1
ATOM 731 N N . PHE A 1 93 ? 0.445 3.365 13.031 1 97.5 93 PHE A N 1
ATOM 732 C CA . PHE A 1 93 ? 0.987 4.227 14.078 1 97.5 93 PHE A CA 1
ATOM 733 C C . PHE A 1 93 ? 0.683 5.691 13.781 1 97.5 93 PHE A C 1
ATOM 735 O O . PHE A 1 93 ? 0.589 6.09 12.617 1 97.5 93 PHE A O 1
ATOM 742 N N . LEU A 1 94 ? 0.515 6.406 14.828 1 97.19 94 LEU A N 1
ATOM 743 C CA . LEU A 1 94 ? 0.414 7.859 14.742 1 97.19 94 LEU A CA 1
ATOM 744 C C . LEU A 1 94 ? 1.751 8.516 15.062 1 97.19 94 LEU A C 1
ATOM 746 O O . LEU A 1 94 ? 2.479 8.055 15.945 1 97.19 94 LEU A O 1
ATOM 750 N N . CYS A 1 95 ? 2.062 9.523 14.281 1 97.62 95 CYS A N 1
ATOM 751 C CA . CYS A 1 95 ? 3.135 10.414 14.695 1 97.62 95 CYS A CA 1
ATOM 752 C C . CYS A 1 95 ? 2.613 11.484 15.656 1 97.62 95 CYS A C 1
ATOM 754 O O . CYS A 1 95 ? 1.849 12.359 15.258 1 97.62 95 CYS A O 1
ATOM 756 N N . LEU A 1 96 ? 3.041 11.383 16.891 1 97.38 96 LEU A N 1
ATOM 757 C CA . LEU A 1 96 ? 2.51 12.242 17.938 1 97.38 96 LEU A CA 1
ATOM 758 C C . LEU A 1 96 ? 3.486 13.367 18.281 1 97.38 96 LEU A C 1
ATOM 760 O O . LEU A 1 96 ? 4.695 13.133 18.359 1 97.38 96 LEU A O 1
ATOM 764 N N . SER A 1 97 ? 2.881 14.531 18.469 1 97.06 97 SER A N 1
ATOM 765 C CA . SER A 1 97 ? 3.691 15.68 18.875 1 97.06 97 SER A CA 1
ATOM 766 C C . SER A 1 97 ? 4.289 15.477 20.25 1 97.06 97 SER A C 1
ATOM 768 O O . SER A 1 97 ? 3.793 14.672 21.047 1 97.06 97 SER A O 1
ATOM 770 N N . PRO A 1 98 ? 5.387 16.219 20.547 1 95.5 98 PRO A N 1
ATOM 771 C CA . PRO A 1 98 ? 6.027 16.062 21.844 1 95.5 98 PRO A CA 1
ATOM 772 C C . PRO A 1 98 ? 5.07 16.312 23.016 1 95.5 98 PRO A C 1
ATOM 774 O O . PRO A 1 98 ? 5.16 15.656 24.047 1 95.5 98 PRO A O 1
ATOM 777 N N . CYS A 1 99 ? 4.191 17.203 22.859 1 93.31 99 CYS A N 1
ATOM 778 C CA . CYS A 1 99 ? 3.248 17.531 23.922 1 93.31 99 CYS A CA 1
ATOM 779 C C . CYS A 1 99 ? 2.004 16.656 23.844 1 93.31 99 CYS A C 1
ATOM 781 O O . CYS A 1 99 ? 1.061 16.828 24.609 1 93.31 99 CYS A O 1
ATOM 783 N N . ARG A 1 100 ? 1.915 15.773 22.828 1 93.81 100 ARG A N 1
ATOM 784 C CA . ARG A 1 100 ? 0.892 14.75 22.656 1 93.81 100 ARG A CA 1
ATOM 785 C C . ARG A 1 100 ? -0.479 15.375 22.422 1 93.81 100 ARG A C 1
ATOM 787 O O . ARG A 1 100 ? -1.491 14.859 22.906 1 93.81 100 ARG A O 1
ATOM 794 N N . THR A 1 101 ? -0.491 16.484 21.719 1 94.25 101 THR A N 1
ATOM 795 C CA . THR A 1 101 ? -1.756 17.156 21.469 1 94.25 101 THR A CA 1
ATOM 796 C C . THR A 1 101 ? -2.127 17.078 19.984 1 94.25 101 THR A C 1
ATOM 798 O O . THR A 1 101 ? -3.264 17.375 19.609 1 94.25 101 THR A O 1
ATOM 801 N N . LYS A 1 102 ? -1.173 16.75 19.203 1 96.69 102 LYS A N 1
ATOM 802 C CA . LYS A 1 102 ? -1.375 16.625 17.766 1 96.69 102 LYS A CA 1
ATOM 803 C C . LYS A 1 102 ? -0.825 15.312 17.234 1 96.69 102 LYS A C 1
ATOM 805 O O . LYS A 1 102 ? 0.176 14.797 17.734 1 96.69 102 LYS A O 1
ATOM 810 N N . SER A 1 103 ? -1.504 14.789 16.266 1 97.69 103 SER A N 1
ATOM 811 C CA . SER A 1 103 ? -1.007 13.625 15.523 1 97.69 103 SER A CA 1
ATOM 812 C C . SER A 1 103 ? -1.085 13.852 14.023 1 97.69 103 SER A C 1
ATOM 814 O O . SER A 1 103 ? -1.942 14.602 13.547 1 97.69 103 SER A O 1
ATOM 816 N N . ILE A 1 104 ? -0.121 13.258 13.281 1 98.25 104 ILE A N 1
ATOM 817 C CA . ILE A 1 104 ? -0.132 13.32 11.82 1 98.25 104 ILE A CA 1
ATOM 818 C C . ILE A 1 104 ? -0.046 11.906 11.242 1 98.25 104 ILE A C 1
ATOM 820 O O . ILE A 1 104 ? 0.746 11.086 11.711 1 98.25 104 ILE A O 1
ATOM 824 N N . ILE A 1 105 ? -0.884 11.594 10.328 1 98.5 105 ILE A N 1
ATOM 825 C CA . ILE A 1 105 ? -0.806 10.375 9.531 1 98.5 105 ILE A CA 1
ATOM 826 C C . ILE A 1 105 ? -0.876 10.727 8.047 1 98.5 105 ILE A C 1
ATOM 828 O O . ILE A 1 105 ? -1.384 11.781 7.672 1 98.5 105 ILE A O 1
ATOM 832 N N . VAL A 1 106 ? -0.276 9.922 7.16 1 98.75 106 VAL A N 1
ATOM 833 C CA . VAL A 1 106 ? -0.216 10.172 5.727 1 98.75 106 VAL A CA 1
ATOM 834 C C . VAL A 1 106 ? -1.268 9.328 5.008 1 98.75 106 VAL A C 1
ATOM 836 O O . VAL A 1 106 ? -1.46 8.156 5.34 1 98.75 106 VAL A O 1
ATOM 839 N N . ALA A 1 107 ? -1.918 9.898 4.016 1 98.38 107 ALA A N 1
ATOM 840 C CA . ALA A 1 107 ? -2.881 9.148 3.213 1 98.38 107 ALA A CA 1
ATOM 841 C C . ALA A 1 107 ? -2.947 9.688 1.787 1 98.38 107 ALA A C 1
ATOM 843 O O . ALA A 1 107 ? -2.738 10.883 1.558 1 98.38 107 ALA A O 1
ATOM 844 N N . THR A 1 108 ? -3.225 8.82 0.826 1 97.62 108 THR A N 1
ATOM 845 C CA . THR A 1 108 ? -3.5 9.227 -0.549 1 97.62 108 THR A CA 1
ATOM 846 C C . THR A 1 108 ? -4.926 9.75 -0.684 1 97.62 108 THR A C 1
ATOM 848 O O . THR A 1 108 ? -5.816 9.352 0.068 1 97.62 108 THR A O 1
ATOM 851 N N . ALA A 1 109 ? -5.074 10.609 -1.613 1 97.88 109 ALA A N 1
ATOM 852 C CA . ALA A 1 109 ? -6.402 11.18 -1.833 1 97.88 109 ALA A CA 1
ATOM 853 C C . ALA A 1 109 ? -6.605 11.547 -3.301 1 97.88 109 ALA A C 1
ATOM 855 O O . ALA A 1 109 ? -5.699 11.375 -4.121 1 97.88 109 ALA A O 1
ATOM 856 N N . THR A 1 110 ? -7.84 11.953 -3.668 1 97.44 110 THR A N 1
ATOM 857 C CA . THR A 1 110 ? -8.25 12.273 -5.031 1 97.44 110 THR A CA 1
ATOM 858 C C . THR A 1 110 ? -7.566 13.547 -5.516 1 97.44 110 THR A C 1
ATOM 860 O O . THR A 1 110 ? -6.855 14.211 -4.754 1 97.44 110 THR A O 1
ATOM 863 N N . SER A 1 111 ? -7.832 13.867 -6.766 1 97.19 111 SER A N 1
ATOM 864 C CA . SER A 1 111 ? -7.109 14.93 -7.457 1 97.19 111 SER A CA 1
ATOM 865 C C . SER A 1 111 ? -7.488 16.297 -6.91 1 97.19 111 SER A C 1
ATOM 867 O O . SER A 1 111 ? -6.828 17.297 -7.215 1 97.19 111 SER A O 1
ATOM 869 N N . ASP A 1 112 ? -8.422 16.359 -5.98 1 97.25 112 ASP A N 1
ATOM 870 C CA . ASP A 1 112 ? -8.867 17.625 -5.414 1 97.25 112 ASP A CA 1
ATOM 871 C C . ASP A 1 112 ? -7.914 18.094 -4.316 1 97.25 112 ASP A C 1
ATOM 873 O O . ASP A 1 112 ? -8.039 19.219 -3.822 1 97.25 112 ASP A O 1
ATOM 877 N N . VAL A 1 113 ? -6.953 17.312 -3.924 1 98 113 VAL A N 1
ATOM 878 C CA . VAL A 1 113 ? -5.961 17.688 -2.924 1 98 113 VAL A CA 1
ATOM 879 C C . VAL A 1 113 ? -5.273 18.984 -3.348 1 98 113 VAL A C 1
ATOM 881 O O . VAL A 1 113 ? -4.871 19.125 -4.504 1 98 113 VAL A O 1
ATOM 884 N N . GLY A 1 114 ? -5.18 19.859 -2.432 1 97.12 114 GLY A N 1
ATOM 885 C CA . GLY A 1 114 ? -4.445 21.094 -2.688 1 97.12 114 GLY A CA 1
ATOM 886 C C . GLY A 1 114 ? -5.211 22.078 -3.545 1 97.12 114 GLY A C 1
ATOM 887 O O . GLY A 1 114 ? -4.672 23.109 -3.941 1 97.12 114 GLY A O 1
ATOM 888 N N . ARG A 1 115 ? -6.418 21.766 -3.883 1 96.25 115 ARG A N 1
ATOM 889 C CA . ARG A 1 115 ? -7.25 22.688 -4.656 1 96.25 115 ARG A CA 1
ATOM 890 C C . ARG A 1 115 ? -8.203 23.453 -3.75 1 96.25 115 ARG A C 1
ATOM 892 O O . ARG A 1 115 ? -8.945 22.859 -2.971 1 96.25 115 ARG A O 1
ATOM 899 N N . HIS A 1 116 ? -8.242 24.734 -3.93 1 92.31 116 HIS A N 1
ATOM 900 C CA . HIS A 1 116 ? -9.016 25.625 -3.068 1 92.31 116 HIS A CA 1
ATOM 901 C C . HIS A 1 116 ? -10.492 25.234 -3.049 1 92.31 116 HIS A C 1
ATOM 903 O O . HIS A 1 116 ? -11.109 25.172 -1.983 1 92.31 116 HIS A O 1
ATOM 909 N N . HIS A 1 117 ? -11.047 24.953 -4.188 1 91.56 117 HIS A N 1
ATOM 910 C CA . HIS A 1 117 ? -12.469 24.641 -4.266 1 91.56 117 HIS A CA 1
ATOM 911 C C . HIS A 1 117 ? -12.695 23.141 -4.398 1 91.56 117 HIS A C 1
ATOM 913 O O . HIS A 1 117 ? -13.805 22.703 -4.738 1 91.56 117 HIS A O 1
ATOM 919 N N . GLY A 1 118 ? -11.656 22.438 -4.133 1 94.69 118 GLY A N 1
ATOM 920 C CA . GLY A 1 118 ? -11.773 21 -4.238 1 94.69 118 GLY A CA 1
ATOM 921 C C . GLY A 1 118 ? -12.305 20.344 -2.975 1 94.69 118 GLY A C 1
ATOM 922 O O . GLY A 1 118 ? -12.359 20.984 -1.921 1 94.69 118 GLY A O 1
ATOM 923 N N . MET A 1 119 ? -12.742 19.125 -3.086 1 94.44 119 MET A N 1
ATOM 924 C CA . MET A 1 119 ? -13.203 18.297 -1.985 1 94.44 119 MET A CA 1
ATOM 925 C C . MET A 1 119 ? -12.477 16.953 -1.976 1 94.44 119 MET A C 1
ATOM 927 O O . MET A 1 119 ? -13.047 15.922 -2.355 1 94.44 119 MET A O 1
ATOM 931 N N . PRO A 1 120 ? -11.281 17 -1.462 1 96.94 120 PRO A N 1
ATOM 932 C CA . PRO A 1 120 ? -10.5 15.766 -1.512 1 96.94 120 PRO A CA 1
ATOM 933 C C . PRO A 1 120 ? -11.109 14.641 -0.681 1 96.94 120 PRO A C 1
ATOM 935 O O . PRO A 1 120 ? -11.664 14.898 0.393 1 96.94 120 PRO A O 1
ATOM 938 N N . MET A 1 121 ? -11.047 13.43 -1.16 1 97.44 121 MET A N 1
ATOM 939 C CA . MET A 1 121 ? -11.406 12.195 -0.475 1 97.44 121 MET A CA 1
ATOM 940 C C . MET A 1 121 ? -10.258 11.195 -0.523 1 97.44 121 MET A C 1
ATOM 942 O O . MET A 1 121 ? -9.523 11.133 -1.508 1 97.44 121 MET A O 1
ATOM 946 N N . THR A 1 122 ? -10.102 10.484 0.578 1 96.69 122 THR A N 1
ATOM 947 C CA . THR A 1 122 ? -9.078 9.445 0.506 1 96.69 122 THR A CA 1
ATOM 948 C C . THR A 1 122 ? -9.43 8.414 -0.562 1 96.69 122 THR A C 1
ATOM 950 O O . THR A 1 122 ? -10.602 8.07 -0.738 1 96.69 122 THR A O 1
ATOM 953 N N . THR A 1 123 ? -8.422 7.906 -1.231 1 92.69 123 THR A N 1
ATOM 954 C CA . THR A 1 123 ? -8.641 6.934 -2.297 1 92.69 123 THR A CA 1
ATOM 955 C C . THR A 1 123 ? -8.797 5.527 -1.724 1 92.69 123 THR A C 1
ATOM 957 O O . THR A 1 123 ? -9.648 4.762 -2.174 1 92.69 123 THR A O 1
ATOM 960 N N . ALA A 1 124 ? -7.977 5.168 -0.725 1 90.12 124 ALA A N 1
ATOM 961 C CA . ALA A 1 124 ? -8.117 3.869 -0.069 1 90.12 124 ALA A CA 1
ATOM 962 C C . ALA A 1 124 ? -9.148 3.934 1.058 1 90.12 124 ALA A C 1
ATOM 964 O O . ALA A 1 124 ? -9.273 4.957 1.735 1 90.12 124 ALA A O 1
ATOM 965 N N . ARG A 1 125 ? -9.797 2.805 1.251 1 90.75 125 ARG A N 1
ATOM 966 C CA . ARG A 1 125 ? -10.711 2.719 2.383 1 90.75 125 ARG A CA 1
ATOM 967 C C . ARG A 1 125 ? -9.953 2.727 3.705 1 90.75 125 ARG A C 1
ATOM 969 O O . ARG A 1 125 ? -8.891 2.109 3.82 1 90.75 125 ARG A O 1
ATOM 976 N N . LYS A 1 126 ? -10.516 3.457 4.59 1 93.5 126 LYS A N 1
ATOM 977 C CA . LYS A 1 126 ? -9.922 3.578 5.922 1 93.5 126 LYS A CA 1
ATOM 978 C C . LYS A 1 126 ? -10.742 2.818 6.961 1 93.5 126 LYS A C 1
ATOM 980 O O . LYS A 1 126 ? -11.969 2.732 6.852 1 93.5 126 LYS A O 1
ATOM 985 N N . GLY A 1 127 ? -10.086 2.264 7.918 1 91.12 127 GLY A N 1
ATOM 986 C CA . GLY A 1 127 ? -10.719 1.431 8.93 1 91.12 127 GLY A CA 1
ATOM 987 C C . GLY A 1 127 ? -11.422 2.232 10.008 1 91.12 127 GLY A C 1
ATOM 988 O O . GLY A 1 127 ? -11.43 3.465 9.969 1 91.12 127 GLY A O 1
ATOM 989 N N . LYS A 1 128 ? -11.922 1.556 10.961 1 92.81 128 LYS A N 1
ATOM 990 C CA . LYS A 1 128 ? -12.727 2.117 12.039 1 92.81 128 LYS A CA 1
ATOM 991 C C . LYS A 1 128 ? -11.906 3.078 12.898 1 92.81 128 LYS A C 1
ATOM 993 O O . LYS A 1 128 ? -12.445 4.039 13.453 1 92.81 128 LYS A O 1
ATOM 998 N N . GLY A 1 129 ? -10.633 2.857 12.984 1 95.19 129 GLY A N 1
ATOM 999 C CA . GLY A 1 129 ? -9.758 3.76 13.719 1 95.19 129 GLY A CA 1
ATOM 1000 C C . GLY A 1 129 ? -9.828 5.191 13.219 1 95.19 129 GLY A C 1
ATOM 1001 O O . GLY A 1 129 ? -9.852 6.133 14.016 1 95.19 129 GLY A O 1
ATOM 1002 N N . PHE A 1 130 ? -9.922 5.375 11.977 1 96 130 PHE A N 1
ATOM 1003 C CA . PHE A 1 130 ? -10.031 6.703 11.383 1 96 130 PHE A CA 1
ATOM 1004 C C . PHE A 1 130 ? -11.344 7.367 11.781 1 96 130 PHE A C 1
ATOM 1006 O O . PHE A 1 130 ? -11.359 8.539 12.164 1 96 130 PHE A O 1
ATOM 1013 N N . GLU A 1 131 ? -12.359 6.574 11.688 1 95.38 131 GLU A N 1
ATOM 1014 C CA . GLU A 1 131 ? -13.672 7.102 12.062 1 95.38 131 GLU A CA 1
ATOM 1015 C C . GLU A 1 131 ? -13.672 7.605 13.508 1 95.38 131 GLU A C 1
ATOM 1017 O O . GLU A 1 131 ? -14.156 8.703 13.789 1 95.38 131 GLU A O 1
ATOM 1022 N N . GLU A 1 132 ? -13.109 6.875 14.367 1 94.44 132 GLU A N 1
ATOM 1023 C CA . GLU A 1 132 ? -13.07 7.215 15.789 1 94.44 132 GLU A CA 1
ATOM 1024 C C . GLU A 1 132 ? -12.164 8.414 16.047 1 94.44 132 GLU A C 1
ATOM 1026 O O . GLU A 1 132 ? -12.508 9.305 16.812 1 94.44 132 GLU A O 1
ATOM 1031 N N . ALA A 1 133 ? -11.008 8.445 15.43 1 94.88 133 ALA A N 1
ATOM 1032 C CA . ALA A 1 133 ? -10.07 9.562 15.602 1 94.88 133 ALA A CA 1
ATOM 1033 C C . ALA A 1 133 ? -10.695 10.875 15.125 1 94.88 133 ALA A C 1
ATOM 1035 O O . ALA A 1 133 ? -10.539 11.906 15.781 1 94.88 133 ALA A O 1
ATOM 1036 N N . ILE A 1 134 ? -11.383 10.797 14.008 1 95.25 134 ILE A N 1
ATOM 1037 C CA . ILE A 1 134 ? -12.016 11.977 13.438 1 95.25 134 ILE A CA 1
ATOM 1038 C C . ILE A 1 134 ? -13.133 12.461 14.367 1 95.25 134 ILE A C 1
ATOM 1040 O O . ILE A 1 134 ? -13.234 13.656 14.656 1 95.25 134 ILE A O 1
ATOM 1044 N N . ARG A 1 135 ? -13.906 11.539 14.836 1 92 135 ARG A N 1
ATOM 1045 C CA . ARG A 1 135 ? -14.984 11.867 15.75 1 92 135 ARG A CA 1
ATOM 1046 C C . ARG A 1 135 ? -14.445 12.508 17.031 1 92 135 ARG A C 1
ATOM 1048 O O . ARG A 1 135 ? -14.953 13.531 17.484 1 92 135 ARG A O 1
ATOM 1055 N N . ASN A 1 136 ? -13.398 11.922 17.562 1 89.12 136 ASN A N 1
ATOM 1056 C CA . ASN A 1 136 ? -12.812 12.422 18.797 1 89.12 136 ASN A CA 1
ATOM 1057 C C . ASN A 1 136 ? -12.156 13.781 18.609 1 89.12 136 ASN A C 1
ATOM 1059 O O . ASN A 1 136 ? -12.289 14.672 19.453 1 89.12 136 ASN A O 1
ATOM 1063 N N . SER A 1 137 ? -11.492 13.883 17.547 1 86.69 137 SER A N 1
ATOM 1064 C CA . SER A 1 137 ? -10.836 15.148 17.234 1 86.69 137 SER A CA 1
ATOM 1065 C C . SER A 1 137 ? -11.852 16.266 17.047 1 86.69 137 SER A C 1
ATOM 1067 O O . SER A 1 137 ? -11.609 17.406 17.453 1 86.69 137 SER A O 1
ATOM 1069 N N . LYS A 1 138 ? -13.008 15.93 16.578 1 82.94 138 LYS A N 1
ATOM 1070 C CA . LYS A 1 138 ? -14.07 16.906 16.344 1 82.94 138 LYS A CA 1
ATOM 1071 C C . LYS A 1 138 ? -14.672 17.391 17.656 1 82.94 138 LYS A C 1
ATOM 1073 O O . LYS A 1 138 ? -15.055 18.547 17.781 1 82.94 138 LYS A O 1
ATOM 1078 N N . LEU A 1 139 ? -14.734 16.5 18.547 1 82.19 139 LEU A N 1
ATOM 1079 C CA . LEU A 1 139 ? -15.336 16.828 1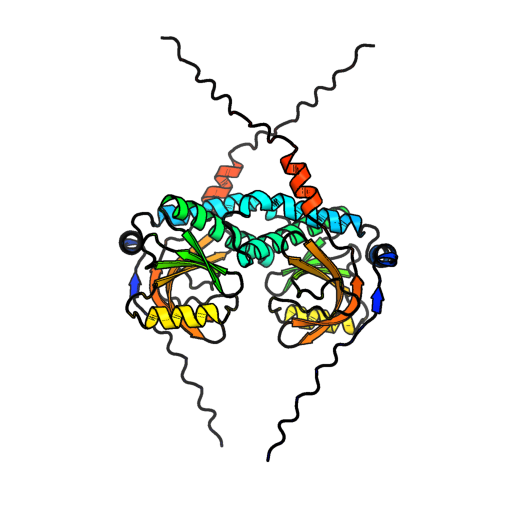9.828 1 82.19 139 LEU A CA 1
ATOM 1080 C C . LEU 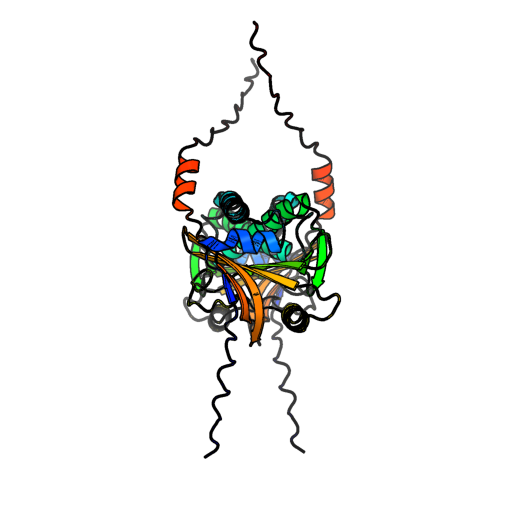A 1 139 ? -14.453 17.797 20.609 1 82.19 139 LEU A C 1
ATOM 1082 O O . LEU A 1 139 ? -14.953 18.594 21.406 1 82.19 139 LEU A O 1
ATOM 1086 N N . ASP A 1 140 ? -13.211 17.797 20.328 1 78.31 140 ASP A N 1
ATOM 1087 C CA . ASP A 1 140 ? -12.258 18.75 20.891 1 78.31 140 ASP A CA 1
ATOM 1088 C C . ASP A 1 140 ? -12.391 18.828 22.406 1 78.31 140 ASP A C 1
ATOM 1090 O O . ASP A 1 140 ? -12.484 19.922 22.984 1 78.31 140 ASP A O 1
ATOM 1094 N N . LEU A 1 141 ? -12.594 17.672 22.984 1 77.94 141 LEU A N 1
ATOM 1095 C CA . LEU A 1 141 ? -12.617 17.578 24.438 1 77.94 141 LEU A CA 1
ATOM 1096 C C . LEU A 1 141 ? -11.227 17.781 25.031 1 77.94 141 LEU A C 1
ATOM 1098 O O . LEU A 1 141 ? -10.227 17.75 24.297 1 77.94 141 LEU A O 1
ATOM 1102 N N . PRO A 1 142 ? -11.242 18.016 26.344 1 80.5 142 PRO A N 1
ATOM 1103 C CA . PRO A 1 142 ? -9.922 18.125 26.984 1 80.5 142 PRO A CA 1
ATOM 1104 C C . PRO A 1 142 ? -9.062 16.891 26.766 1 80.5 142 PRO A C 1
ATOM 1106 O O . PRO A 1 142 ? -9.586 15.766 26.766 1 80.5 142 PRO A O 1
ATOM 1109 N N . ASP A 1 143 ? -7.855 16.891 26.344 1 82.56 143 ASP A N 1
ATOM 1110 C CA . ASP A 1 143 ? -6.863 15.836 26.172 1 82.56 143 ASP A CA 1
ATOM 1111 C C . ASP A 1 143 ? -7.02 15.164 24.812 1 82.56 143 ASP A C 1
ATOM 1113 O O . ASP A 1 143 ? -6.48 14.078 24.578 1 82.56 143 ASP A O 1
ATOM 1117 N N . THR A 1 144 ? -7.895 15.867 24.047 1 88.81 144 THR A N 1
ATOM 1118 C CA . THR A 1 144 ? -8.055 15.281 22.719 1 88.81 144 THR A CA 1
ATOM 1119 C C . THR A 1 144 ? -6.832 15.562 21.859 1 88.81 144 THR A C 1
ATOM 1121 O O . THR A 1 144 ? -6.258 16.656 21.922 1 88.81 144 THR A O 1
ATOM 1124 N N . VAL A 1 145 ? -6.457 14.672 21.141 1 94 145 VAL A N 1
ATOM 1125 C CA . VAL A 1 145 ? -5.371 14.812 20.188 1 94 145 VAL A CA 1
ATOM 1126 C C . VAL A 1 145 ? -5.934 15.227 18.828 1 94 145 VAL A C 1
ATOM 1128 O O . VAL A 1 145 ? -6.824 14.562 18.297 1 94 145 VAL A O 1
ATOM 1131 N N . GLN A 1 146 ? -5.496 16.422 18.359 1 96.38 146 GLN A N 1
ATOM 1132 C CA . GLN A 1 146 ? -5.879 16.781 17 1 96.38 146 GLN A CA 1
ATOM 1133 C C . GLN A 1 146 ? -5.344 15.758 16 1 96.38 146 GLN A C 1
ATOM 1135 O O . GLN A 1 146 ? -4.164 15.406 16.031 1 96.38 146 GLN A O 1
ATOM 1140 N N . PHE A 1 147 ? -6.234 15.312 15.102 1 97.62 147 PHE A N 1
ATOM 1141 C CA . PHE A 1 147 ? -5.902 14.258 14.148 1 97.62 147 PHE A CA 1
ATOM 1142 C C . PHE A 1 147 ? -5.668 14.828 12.758 1 97.62 147 PHE A C 1
ATOM 1144 O O . PHE A 1 147 ? -6.609 14.969 11.969 1 97.62 147 PHE A O 1
ATOM 1151 N N . TRP A 1 148 ? -4.395 15.133 12.438 1 98.12 148 TRP A N 1
ATOM 1152 C CA . TRP A 1 148 ? -4.035 15.711 11.148 1 98.12 148 TRP A CA 1
ATOM 1153 C C . TRP A 1 148 ? -3.662 14.625 10.148 1 98.12 148 TRP A C 1
ATOM 1155 O O . TRP A 1 148 ? -3.029 13.625 10.516 1 98.12 148 TRP A O 1
ATOM 1165 N N . VAL A 1 149 ? -4.07 14.867 8.922 1 98.62 149 VAL A N 1
ATOM 1166 C CA . VAL A 1 149 ? -3.748 13.938 7.848 1 98.62 149 VAL A CA 1
ATOM 1167 C C . VAL A 1 149 ? -3.021 14.672 6.723 1 98.62 149 VAL A C 1
ATOM 1169 O O . VAL A 1 149 ? -3.531 15.664 6.191 1 98.62 149 VAL A O 1
ATOM 1172 N N . LEU A 1 150 ? -1.792 14.25 6.453 1 98.81 150 LEU A N 1
ATOM 1173 C CA . LEU A 1 150 ? -1.13 14.703 5.234 1 98.81 150 LEU A CA 1
ATOM 1174 C C . LEU A 1 150 ? -1.675 13.969 4.016 1 98.81 150 LEU A C 1
ATOM 1176 O O . LEU A 1 150 ? -1.412 12.781 3.832 1 98.81 150 LEU A O 1
ATOM 1180 N N . LEU A 1 151 ? -2.451 14.711 3.223 1 98.69 151 LEU A N 1
ATOM 1181 C CA . LEU A 1 151 ? -3.02 14.172 1.995 1 98.69 151 LEU A CA 1
ATOM 1182 C C . LEU A 1 151 ? -2.139 14.5 0.794 1 98.69 151 LEU A C 1
ATOM 1184 O O . LEU A 1 151 ? -1.624 15.617 0.687 1 98.69 151 LEU A O 1
ATOM 1188 N N . PHE A 1 152 ? -2.004 13.484 -0.073 1 98.81 152 PHE A N 1
ATOM 1189 C CA . PHE A 1 152 ? -1.298 13.805 -1.308 1 98.81 152 PHE A CA 1
ATOM 1190 C C . PHE A 1 152 ? -1.914 13.07 -2.492 1 98.81 152 PHE A C 1
ATOM 1192 O O . PHE A 1 152 ? -2.553 12.031 -2.318 1 98.81 152 PHE A O 1
ATOM 1199 N N . HIS A 1 153 ? -1.824 13.641 -3.602 1 98.5 153 HIS A N 1
ATOM 1200 C CA . HIS A 1 153 ? -2.18 13.086 -4.902 1 98.5 153 HIS A CA 1
ATOM 1201 C C . HIS A 1 153 ? -1.014 13.188 -5.883 1 98.5 153 HIS A C 1
ATOM 1203 O O . HIS A 1 153 ? -0.557 14.289 -6.195 1 98.5 153 HIS A O 1
ATOM 1209 N N . TRP A 1 154 ? -0.539 12.016 -6.297 1 96.88 154 TRP A N 1
ATOM 1210 C CA . TRP A 1 154 ? 0.638 11.914 -7.152 1 96.88 154 TRP A CA 1
ATOM 1211 C C . TRP A 1 154 ? 0.245 11.516 -8.57 1 96.88 154 TRP A C 1
ATOM 1213 O O . TRP A 1 154 ? -0.184 10.383 -8.812 1 96.88 154 TRP A O 1
ATOM 1223 N N . LYS A 1 155 ? 0.361 12.414 -9.492 1 90.44 155 LYS A N 1
ATOM 1224 C CA . LYS A 1 155 ? 0.07 12.133 -10.891 1 90.44 155 LYS A CA 1
ATOM 1225 C C . LYS A 1 155 ? 1.2 12.609 -11.797 1 90.44 155 LYS A C 1
ATOM 1227 O O . LYS A 1 155 ? 1.505 13.805 -11.836 1 90.44 155 LYS A O 1
ATOM 1232 N N . TYR A 1 156 ? 1.835 11.688 -12.492 1 86.06 156 TYR A N 1
ATOM 1233 C CA . TYR A 1 156 ? 2.949 11.945 -13.398 1 86.06 156 TYR A CA 1
ATOM 1234 C C . TYR A 1 156 ? 4.078 12.68 -12.68 1 86.06 156 TYR A C 1
ATOM 1236 O O . TYR A 1 156 ? 4.664 12.148 -11.734 1 86.06 156 TYR A O 1
ATOM 1244 N N . ASN A 1 157 ? 4.34 13.906 -13.023 1 90.25 157 ASN A N 1
ATOM 1245 C CA . ASN A 1 157 ? 5.477 14.625 -12.453 1 90.25 157 ASN A CA 1
ATOM 1246 C C . ASN A 1 157 ? 5.02 15.734 -11.516 1 90.25 157 ASN A C 1
ATOM 1248 O O . ASN A 1 157 ? 5.746 16.703 -11.289 1 90.25 157 ASN A O 1
ATOM 1252 N N . LYS A 1 158 ? 3.828 15.586 -11.016 1 95.81 158 LYS A N 1
ATOM 1253 C CA . LYS A 1 158 ? 3.285 16.578 -10.102 1 95.81 158 LYS A CA 1
ATOM 1254 C C . LYS A 1 158 ? 2.666 15.922 -8.867 1 95.81 158 LYS A C 1
ATOM 1256 O O . LYS A 1 158 ? 1.971 14.906 -8.984 1 95.81 158 LYS A O 1
ATOM 1261 N N . VAL A 1 159 ? 2.977 16.5 -7.742 1 98.25 159 VAL A N 1
ATOM 1262 C CA . VAL A 1 159 ? 2.393 16.031 -6.496 1 98.25 159 VAL A CA 1
ATOM 1263 C C . VAL A 1 159 ? 1.62 17.156 -5.816 1 98.25 159 VAL A C 1
ATOM 1265 O O . VAL A 1 159 ? 2.182 18.219 -5.531 1 98.25 159 VAL A O 1
ATOM 1268 N N . GLN A 1 160 ? 0.332 16.969 -5.629 1 98.44 160 GLN A N 1
ATOM 1269 C CA . GLN A 1 160 ? -0.49 17.891 -4.836 1 98.44 160 GLN A CA 1
ATOM 1270 C C . GLN A 1 160 ? -0.51 17.469 -3.365 1 98.44 160 GLN A C 1
ATOM 1272 O O . GLN A 1 160 ? -0.558 16.281 -3.053 1 98.44 160 GLN A O 1
ATOM 1277 N N . LEU A 1 161 ? -0.485 18.469 -2.482 1 98.56 161 LEU A N 1
ATOM 1278 C CA . LEU A 1 161 ? -0.378 18.203 -1.054 1 98.56 161 LEU A CA 1
ATOM 1279 C C . LEU A 1 161 ? -1.304 19.109 -0.256 1 98.56 161 LEU A C 1
ATOM 1281 O O . LEU A 1 161 ? -1.573 20.25 -0.668 1 98.56 161 LEU A O 1
ATOM 1285 N N . GLU A 1 162 ? -1.716 18.625 0.857 1 98.69 162 GLU A N 1
ATOM 1286 C CA . GLU A 1 162 ? -2.328 19.438 1.904 1 98.69 162 GLU A CA 1
ATOM 1287 C C . GLU A 1 162 ? -2.236 18.75 3.262 1 98.69 162 GLU A C 1
ATOM 1289 O O . GLU A 1 162 ? -2.154 17.516 3.336 1 98.69 162 GLU A O 1
ATOM 1294 N N . LEU A 1 163 ? -2.064 19.484 4.277 1 98.75 163 LEU A N 1
ATOM 1295 C CA . LEU A 1 163 ? -2.246 19 5.641 1 98.75 163 LEU A CA 1
ATOM 1296 C C . LEU A 1 163 ? -3.621 19.375 6.176 1 98.75 163 LEU A C 1
ATOM 1298 O O . LEU A 1 163 ? -3.936 20.562 6.293 1 98.75 163 LEU A O 1
ATOM 1302 N N . SER A 1 164 ? -4.441 18.328 6.578 1 98 164 SER A N 1
ATOM 1303 C CA . SER A 1 164 ? -5.852 18.625 6.82 1 98 164 SER A CA 1
ATOM 1304 C C . SER A 1 164 ? -6.324 18 8.133 1 98 164 SER A C 1
ATOM 1306 O O . SER A 1 164 ? -5.816 16.969 8.555 1 98 164 SER A O 1
ATOM 1308 N N . LEU A 1 165 ? -7.242 18.703 8.734 1 97.31 165 LEU A N 1
ATOM 1309 C CA . LEU A 1 165 ? -7.965 18.219 9.914 1 97.31 165 LEU A CA 1
ATOM 1310 C C . LEU A 1 165 ? -9.344 17.688 9.523 1 97.31 165 LEU A C 1
ATOM 1312 O O . LEU A 1 165 ? -10.289 18.469 9.375 1 97.31 165 LEU A O 1
ATOM 1316 N N . PRO A 1 166 ? -9.484 16.359 9.508 1 97.06 166 PRO A N 1
ATOM 1317 C CA . PRO A 1 166 ? -10.75 15.789 9.023 1 97.06 166 PRO A CA 1
ATOM 1318 C C . PRO A 1 166 ? -11.898 15.977 10.008 1 97.06 166 PRO A C 1
ATOM 1320 O O . PRO A 1 166 ? -11.672 16.016 11.219 1 97.06 166 PRO A O 1
ATOM 1323 N N . SER A 1 167 ? -13.117 16.062 9.406 1 95.56 167 SER A N 1
ATOM 1324 C CA . SER A 1 167 ? -14.32 16.172 10.227 1 95.56 167 SER A CA 1
ATOM 1325 C C . SER A 1 167 ? -15.422 15.25 9.719 1 95.56 167 SER A C 1
ATOM 1327 O O . SER A 1 167 ? -16.422 15.031 10.406 1 95.56 167 SER A O 1
ATOM 1329 N N . GLY A 1 168 ? -15.242 14.773 8.523 1 94.44 168 GLY A N 1
ATOM 1330 C CA . GLY A 1 168 ? -16.234 13.898 7.934 1 94.44 168 GLY A CA 1
ATOM 1331 C C . GLY A 1 168 ? -15.672 12.562 7.484 1 94.44 168 GLY A C 1
ATOM 1332 O O . GLY A 1 168 ? -14.547 12.5 6.977 1 94.44 168 GLY A O 1
ATOM 1333 N N . PHE A 1 169 ? -16.406 11.578 7.66 1 95.56 169 PHE A N 1
ATOM 1334 C CA . PHE A 1 169 ? -16.047 10.211 7.32 1 95.56 169 PHE A CA 1
ATOM 1335 C C . PHE A 1 169 ? -17.266 9.422 6.879 1 95.56 169 PHE A C 1
ATOM 1337 O O . PHE A 1 169 ? -18.141 9.125 7.691 1 95.56 169 PHE A O 1
ATOM 1344 N N . VAL A 1 170 ? -17.312 9.102 5.562 1 93.5 170 VAL A N 1
ATOM 1345 C CA . VAL A 1 170 ? -18.438 8.398 4.977 1 93.5 170 VAL A CA 1
ATOM 1346 C C . VAL A 1 170 ? -17.938 7.234 4.121 1 93.5 170 VAL A C 1
ATOM 1348 O O . VAL A 1 170 ? -17 7.395 3.336 1 93.5 170 VAL A O 1
ATOM 1351 N N . SER A 1 171 ? -18.547 6.066 4.262 1 92.94 171 SER A N 1
ATOM 1352 C CA . SER A 1 171 ? -18.234 4.91 3.428 1 92.94 171 SER A CA 1
ATOM 1353 C C . SER A 1 171 ? -16.75 4.609 3.424 1 92.94 171 SER A C 1
ATOM 1355 O O . SER A 1 171 ? -16.141 4.445 2.361 1 92.94 171 SER A O 1
ATOM 1357 N N . HIS A 1 172 ? -16.109 4.758 4.566 1 94 172 HIS A N 1
ATOM 1358 C CA . HIS A 1 172 ? -14.719 4.375 4.812 1 94 172 HIS A CA 1
ATOM 1359 C C . HIS A 1 172 ? -13.75 5.332 4.117 1 94 172 HIS A C 1
ATOM 1361 O O . HIS A 1 172 ? -12.625 4.953 3.795 1 94 172 HIS A O 1
ATOM 1367 N N . GLN A 1 173 ? -14.289 6.582 3.852 1 96.38 173 GLN A N 1
ATOM 1368 C CA . GLN A 1 173 ? -13.43 7.613 3.287 1 96.38 173 GLN A CA 1
ATOM 1369 C C . GLN A 1 173 ? -13.531 8.914 4.074 1 96.38 173 GLN A C 1
ATOM 1371 O O . GLN A 1 173 ? -14.602 9.242 4.598 1 96.38 173 GLN A O 1
ATOM 1376 N N . ILE A 1 174 ? -12.461 9.625 4.152 1 96.44 174 ILE A N 1
ATOM 1377 C CA . ILE A 1 174 ? -12.508 10.992 4.652 1 96.44 174 ILE A CA 1
ATOM 1378 C C . ILE A 1 174 ? -13.156 11.898 3.611 1 96.44 174 ILE A C 1
ATOM 1380 O O . ILE A 1 174 ? -12.711 11.961 2.465 1 96.44 174 ILE A O 1
ATOM 1384 N N . THR A 1 175 ? -14.203 12.641 3.941 1 94 175 THR A N 1
ATOM 1385 C CA . THR A 1 175 ? -14.977 13.391 2.965 1 94 175 THR A CA 1
ATOM 1386 C C . THR A 1 175 ? -15.148 14.844 3.408 1 94 175 THR A C 1
ATOM 1388 O O . THR A 1 175 ? -15.656 15.68 2.652 1 94 175 THR A O 1
ATOM 1391 N N . GLY A 1 176 ? -14.797 15.188 4.621 1 94.31 176 GLY A N 1
ATOM 1392 C CA . GLY A 1 176 ? -14.945 16.531 5.148 1 94.31 176 GLY A CA 1
ATOM 1393 C C . GLY A 1 176 ? -13.805 16.938 6.062 1 94.31 176 GLY A C 1
ATOM 1394 O O . GLY A 1 176 ? -13.117 16.094 6.629 1 94.31 176 GLY A O 1
ATOM 1395 N N . TYR A 1 177 ? -13.758 18.25 6.199 1 95.88 177 TYR A N 1
ATOM 1396 C CA . TYR A 1 177 ? -12.617 18.781 6.934 1 95.88 177 TYR A CA 1
ATOM 1397 C C . TYR A 1 177 ? -13.016 20.016 7.742 1 95.88 177 TYR A C 1
ATOM 1399 O O . TYR A 1 177 ? -13.805 20.828 7.281 1 95.88 177 TYR A O 1
ATOM 1407 N N . LYS A 1 178 ? -12.453 20.031 8.875 1 95.44 178 LYS A N 1
ATOM 1408 C CA . LYS A 1 178 ? -12.555 21.25 9.688 1 95.44 178 LYS A CA 1
ATOM 1409 C C . LYS A 1 178 ? -11.594 22.328 9.188 1 95.44 178 LYS A C 1
ATOM 1411 O O . LYS A 1 178 ? -11.922 23.516 9.195 1 95.44 178 LYS A O 1
ATOM 1416 N N . GLN A 1 179 ? -10.422 21.906 8.773 1 96.75 179 GLN A N 1
ATOM 1417 C CA . GLN A 1 179 ? -9.406 22.812 8.258 1 96.75 179 GLN A CA 1
ATOM 1418 C C . GLN A 1 179 ? -8.547 22.125 7.199 1 96.75 179 GLN A C 1
ATOM 1420 O O . GLN A 1 179 ? -8.18 20.953 7.348 1 96.75 179 GLN A O 1
ATOM 1425 N N . ARG A 1 180 ? -8.336 22.844 6.129 1 98 180 ARG A N 1
ATOM 1426 C CA . ARG A 1 180 ? -7.414 22.406 5.086 1 98 180 ARG A CA 1
ATOM 1427 C C . ARG A 1 180 ? -6.297 23.422 4.875 1 98 180 ARG A C 1
ATOM 1429 O O . ARG A 1 180 ? -6.559 24.594 4.594 1 98 180 ARG A O 1
ATOM 1436 N N . ILE A 1 181 ? -5.074 22.953 5.133 1 98.62 181 ILE A N 1
ATOM 1437 C CA . ILE A 1 181 ? -3.912 23.781 4.816 1 98.62 181 ILE A CA 1
ATOM 1438 C C . ILE A 1 181 ? -3.361 23.391 3.447 1 98.62 181 ILE A C 1
ATOM 1440 O O . ILE A 1 181 ? -2.701 22.359 3.307 1 98.62 181 ILE A O 1
ATOM 1444 N N . ILE A 1 182 ? -3.617 24.281 2.473 1 98.31 182 ILE A N 1
ATOM 1445 C CA . ILE A 1 182 ? -3.232 24.016 1.09 1 98.31 182 ILE A CA 1
ATOM 1446 C C . ILE A 1 182 ? -1.737 24.281 0.912 1 98.31 182 ILE A C 1
ATOM 1448 O O . ILE A 1 182 ? -1.231 25.328 1.322 1 98.31 182 ILE A O 1
ATOM 1452 N N . LEU A 1 183 ? -1.056 23.328 0.315 1 98.44 183 LEU A N 1
ATOM 1453 C CA . LEU A 1 183 ? 0.381 23.469 0.095 1 98.44 183 LEU A CA 1
ATOM 1454 C C . LEU A 1 183 ? 0.691 23.609 -1.391 1 98.44 183 LEU A C 1
ATOM 1456 O O . LEU A 1 183 ? -0.153 23.312 -2.238 1 98.44 183 LEU A O 1
ATOM 1460 N N . ALA A 1 184 ? 1.892 24.109 -1.65 1 97.12 184 ALA A N 1
ATOM 1461 C CA . ALA A 1 184 ? 2.322 24.219 -3.043 1 97.12 184 ALA A CA 1
ATOM 1462 C C . ALA A 1 184 ? 2.506 22.844 -3.672 1 97.12 184 ALA A C 1
ATOM 1464 O O . ALA A 1 184 ? 2.998 21.906 -3.023 1 97.12 184 ALA A O 1
ATOM 1465 N N . ASP A 1 185 ? 2.111 22.797 -4.949 1 96.75 185 ASP A N 1
ATOM 1466 C CA . ASP A 1 185 ? 2.42 21.578 -5.695 1 96.75 185 ASP A CA 1
ATOM 1467 C C . ASP A 1 185 ? 3.93 21.359 -5.781 1 96.75 185 ASP A C 1
ATOM 1469 O O . ASP A 1 185 ? 4.703 22.312 -5.828 1 96.75 185 ASP A O 1
ATOM 1473 N N . VAL A 1 186 ? 4.285 20.109 -5.773 1 97.38 186 VAL A N 1
ATOM 1474 C CA . VAL A 1 186 ? 5.676 19.766 -6.035 1 97.38 186 VAL A C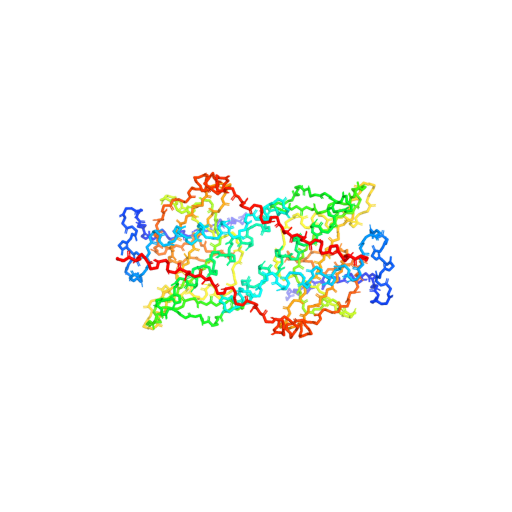A 1
ATOM 1475 C C . VAL A 1 186 ? 5.832 19.312 -7.488 1 97.38 186 VAL A C 1
ATOM 1477 O O . VAL A 1 186 ? 5.262 18.297 -7.891 1 97.38 186 VAL A O 1
ATOM 1480 N N . ASP A 1 187 ? 6.59 20.062 -8.266 1 95 187 ASP A N 1
ATOM 1481 C CA . ASP A 1 187 ? 6.898 19.703 -9.648 1 95 187 ASP A CA 1
ATOM 1482 C C . ASP A 1 187 ? 8.172 18.875 -9.734 1 95 187 ASP A C 1
ATOM 1484 O O . ASP A 1 187 ? 9.266 19.359 -9.484 1 95 187 ASP A O 1
ATOM 1488 N N . LEU A 1 188 ? 8.07 17.688 -10.18 1 94 188 LEU A N 1
ATOM 1489 C CA . LEU A 1 188 ? 9.188 16.734 -10.156 1 94 188 LEU A CA 1
ATOM 1490 C C . LEU A 1 188 ? 10.016 16.828 -11.43 1 94 188 LEU A C 1
ATOM 1492 O O . LEU A 1 188 ? 11.125 16.297 -11.5 1 94 188 LEU A O 1
ATOM 1496 N N . THR A 1 189 ? 9.516 17.391 -12.5 1 86.88 189 THR A N 1
ATOM 1497 C CA . THR A 1 189 ? 10.25 17.547 -13.75 1 86.88 189 THR A CA 1
ATOM 1498 C C . THR A 1 189 ? 11.539 18.328 -13.516 1 86.88 189 THR A C 1
ATOM 1500 O O . THR A 1 189 ? 12.562 18.062 -14.148 1 86.88 189 THR A O 1
ATOM 1503 N N . LYS A 1 190 ? 11.484 19.156 -12.672 1 72.25 190 LYS A N 1
ATOM 1504 C CA . LYS A 1 190 ? 12.633 20 -12.383 1 72.25 190 LYS A CA 1
ATOM 1505 C C . LYS A 1 190 ? 13.742 19.219 -11.695 1 72.25 190 LYS A C 1
ATOM 1507 O O . LYS A 1 190 ? 14.922 19.578 -11.797 1 72.25 190 LYS A O 1
ATOM 1512 N N . PHE A 1 191 ? 13.445 18.062 -11.164 1 68.56 191 PHE A N 1
ATOM 1513 C CA . PHE A 1 191 ? 14.406 17.328 -10.359 1 68.56 191 PHE A CA 1
ATOM 1514 C C . PHE A 1 191 ? 14.922 16.109 -11.117 1 68.56 191 PHE A C 1
ATOM 1516 O O . PHE A 1 191 ? 16.047 15.664 -10.891 1 68.56 191 PHE A O 1
ATOM 1523 N N . ASP A 1 192 ? 14.125 15.523 -11.875 1 62.22 192 ASP A N 1
ATOM 1524 C CA . ASP A 1 192 ? 14.578 14.414 -12.711 1 62.22 192 ASP A CA 1
ATOM 1525 C C . ASP A 1 192 ? 15.664 14.867 -13.688 1 62.22 192 ASP A C 1
ATOM 1527 O O . ASP A 1 192 ? 16.609 14.133 -13.961 1 62.22 192 ASP A O 1
ATOM 1531 N N . GLU A 1 193 ? 15.539 15.992 -14.117 1 49.34 193 GLU A N 1
ATOM 1532 C CA . GLU A 1 193 ? 16.531 16.562 -15.023 1 49.34 193 GLU A CA 1
ATOM 1533 C C . GLU A 1 193 ? 17.844 16.828 -14.305 1 49.34 193 GLU A C 1
ATOM 1535 O O . GLU A 1 193 ? 18.922 16.641 -14.883 1 49.34 193 GLU A O 1
ATOM 1540 N N . LEU A 1 194 ? 17.812 17.141 -13.102 1 43.19 194 LEU A N 1
ATOM 1541 C CA . LEU A 1 194 ? 19.031 17.406 -12.359 1 43.19 194 LEU A CA 1
ATOM 1542 C C . LEU A 1 194 ? 19.781 16.109 -12.039 1 43.19 194 LEU A C 1
ATOM 1544 O O . LEU A 1 194 ? 21 16.094 -12.016 1 43.19 194 LEU A O 1
ATOM 1548 N N . GLU A 1 195 ? 19.094 15.148 -11.688 1 45.75 195 GLU A N 1
ATOM 1549 C CA . GLU A 1 195 ? 19.719 13.852 -11.414 1 45.75 195 GLU A CA 1
ATOM 1550 C C . GLU A 1 195 ? 20.266 13.219 -12.695 1 45.75 195 GLU A C 1
ATOM 1552 O O . GLU A 1 195 ? 21.281 12.531 -12.664 1 45.75 195 GLU A O 1
ATOM 1557 N N . ARG A 1 196 ?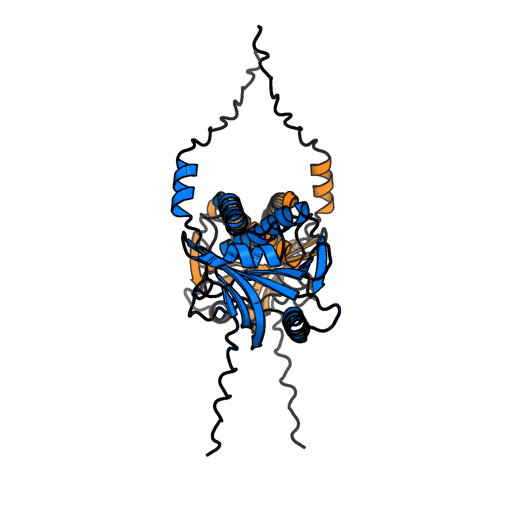 19.547 13.383 -13.711 1 42.91 196 ARG A N 1
ATOM 1558 C CA . ARG A 1 196 ? 20.109 12.891 -14.961 1 42.91 196 ARG A CA 1
ATOM 1559 C C . ARG A 1 196 ? 21.406 13.633 -15.297 1 42.91 196 ARG A C 1
ATOM 1561 O O . ARG A 1 196 ? 22.219 13.141 -16.094 1 42.91 196 ARG A O 1
ATOM 1568 N N . LYS A 1 197 ? 21.547 14.883 -14.867 1 41.94 197 LYS A N 1
ATOM 1569 C CA . LYS A 1 197 ? 22.766 15.617 -15.18 1 41.94 197 LYS A CA 1
ATOM 1570 C C . LYS A 1 197 ? 23.906 15.195 -14.25 1 41.94 197 LYS A C 1
ATOM 1572 O O . LYS A 1 197 ? 25.047 15.602 -14.445 1 41.94 197 LYS A O 1
ATOM 1577 N N . GLN A 1 198 ? 23.656 14.711 -13.148 1 37.38 198 GLN A N 1
ATOM 1578 C CA . GLN A 1 198 ? 24.828 14.242 -12.414 1 37.38 198 GLN A CA 1
ATOM 1579 C C . GLN A 1 198 ? 25.234 12.844 -12.867 1 37.38 198 GLN A C 1
ATOM 1581 O O . GLN A 1 198 ? 24.438 11.906 -12.797 1 37.38 198 GLN A O 1
ATOM 1586 N N . PRO A 1 199 ? 26.234 12.727 -13.664 1 34 199 PRO A N 1
ATOM 1587 C CA . PRO A 1 199 ? 26.75 11.438 -14.141 1 34 199 PRO A CA 1
ATOM 1588 C C . PRO A 1 199 ? 26.797 10.383 -13.039 1 34 199 PRO A C 1
ATOM 1590 O O . PRO A 1 199 ? 27.188 10.68 -11.906 1 34 199 PRO A O 1
ATOM 1593 N N . VAL A 1 200 ? 25.875 9.57 -12.93 1 35.44 200 VAL A N 1
ATOM 1594 C CA . VAL A 1 200 ? 26.156 8.375 -12.141 1 35.44 200 VAL A CA 1
ATOM 1595 C C . VAL A 1 200 ? 27.609 7.969 -12.32 1 35.44 200 VAL A C 1
ATOM 1597 O O . VAL A 1 200 ? 28.047 7.715 -13.445 1 35.44 200 VAL A O 1
ATOM 1600 N N . GLU A 1 201 ? 28.469 8.523 -11.609 1 32.41 201 GLU A N 1
ATOM 1601 C CA . GLU A 1 201 ? 29.797 7.926 -11.594 1 32.41 201 GLU A CA 1
ATOM 1602 C C . GLU A 1 201 ? 29.719 6.402 -11.641 1 32.41 201 GLU A C 1
ATOM 1604 O O . GLU A 1 201 ? 29.094 5.781 -10.789 1 32.41 201 GLU A O 1
ATOM 1609 N N . GLU A 1 202 ? 29.641 5.922 -12.797 1 30.03 202 GLU A N 1
ATOM 1610 C CA . GLU A 1 202 ? 29.828 4.504 -13.086 1 30.03 202 GLU A CA 1
ATOM 1611 C C . GLU A 1 202 ? 30.875 3.885 -12.156 1 30.03 202 GLU A C 1
ATOM 1613 O O . GLU A 1 202 ? 32.031 4.301 -12.148 1 30.03 202 GLU A O 1
ATOM 1618 N N . TYR A 1 203 ? 30.531 3.68 -10.922 1 28.22 203 TYR A N 1
ATOM 1619 C CA . TYR A 1 203 ? 31.469 2.863 -10.148 1 28.22 203 TYR A CA 1
ATOM 1620 C C . TYR A 1 203 ? 31.859 1.609 -10.922 1 28.22 203 TYR A C 1
ATOM 1622 O O . TYR A 1 203 ? 31.016 0.788 -11.266 1 28.22 203 TYR A O 1
ATOM 1630 N N . GLU A 1 204 ? 32.688 1.801 -11.922 1 28.25 204 GLU A N 1
ATOM 1631 C CA . GLU A 1 204 ? 33.344 0.647 -12.516 1 28.25 204 GLU A CA 1
ATOM 1632 C C . GLU A 1 204 ? 34.031 -0.21 -11.445 1 28.25 204 GLU A C 1
ATOM 1634 O O . GLU A 1 204 ? 34.875 0.277 -10.695 1 28.25 204 GLU A O 1
ATOM 1639 N N . PRO A 1 205 ? 33.219 -1.118 -10.938 1 30.23 205 PRO A N 1
ATOM 1640 C CA . PRO A 1 205 ? 34 -1.987 -10.047 1 30.23 205 PRO A CA 1
ATOM 1641 C C . PRO A 1 205 ? 35.344 -2.428 -10.656 1 30.23 205 PRO A C 1
ATOM 1643 O O . PRO A 1 205 ? 35.375 -2.865 -11.812 1 30.23 205 PRO A O 1
ATOM 1646 N N . LEU A 1 206 ? 36.312 -1.563 -10.414 1 29.11 206 LEU A N 1
ATOM 1647 C CA . LEU A 1 206 ? 37.656 -2.002 -10.742 1 29.11 206 LEU A CA 1
ATOM 1648 C C . LEU A 1 206 ? 37.875 -3.439 -10.289 1 29.11 206 LEU A C 1
ATOM 1650 O O . LEU A 1 206 ? 37.875 -3.721 -9.086 1 29.11 206 LEU A O 1
ATOM 1654 N N . VAL A 1 207 ? 37.25 -4.387 -10.961 1 29.47 207 VAL A N 1
ATOM 1655 C CA . VAL A 1 207 ? 37.625 -5.793 -10.859 1 29.47 207 VAL A CA 1
ATOM 1656 C C . VAL A 1 207 ? 39.094 -5.965 -11.258 1 29.47 207 VAL A C 1
ATOM 1658 O O . VAL A 1 207 ? 39.438 -5.789 -12.422 1 29.47 207 VAL A O 1
ATOM 1661 N N . GLU A 1 208 ? 39.969 -5.383 -10.461 1 30.14 208 GLU A N 1
ATOM 1662 C CA . GLU A 1 208 ? 41.375 -5.746 -10.672 1 30.14 208 GLU A CA 1
ATOM 1663 C C . GLU A 1 208 ? 41.562 -7.254 -10.57 1 30.14 208 GLU A C 1
ATOM 1665 O O . GLU A 1 208 ? 41.312 -7.848 -9.516 1 30.14 208 GLU A O 1
ATOM 1670 N N . ARG A 1 209 ? 41.281 -7.898 -11.672 1 27.08 209 ARG A N 1
ATOM 1671 C CA . ARG A 1 209 ? 41.781 -9.25 -11.883 1 27.08 209 ARG A CA 1
ATOM 1672 C C . ARG A 1 209 ? 43.281 -9.328 -11.562 1 27.08 209 ARG A C 1
ATOM 1674 O O . ARG A 1 209 ? 44.094 -8.68 -12.227 1 27.08 209 ARG A O 1
ATOM 1681 N N . LYS A 1 210 ? 43.594 -9.484 -10.266 1 31.06 210 LYS A N 1
ATOM 1682 C CA . LYS A 1 210 ? 44.938 -9.93 -9.914 1 31.06 210 LYS A CA 1
ATOM 1683 C C . LYS A 1 210 ? 45.344 -11.141 -10.75 1 31.06 210 LYS A C 1
ATOM 1685 O O . LYS A 1 210 ? 44.719 -12.211 -10.641 1 31.06 210 LYS A O 1
ATOM 1690 N N . GLN A 1 211 ? 45.688 -10.945 -11.93 1 24.92 211 GLN A N 1
ATOM 1691 C CA . GLN A 1 211 ? 46.469 -11.977 -12.633 1 24.92 211 GLN A CA 1
ATOM 1692 C C . GLN A 1 211 ? 47.531 -12.562 -11.742 1 24.92 211 GLN A C 1
ATOM 1694 O O . GLN A 1 211 ? 48.375 -11.836 -11.219 1 24.92 211 GLN A O 1
ATOM 1699 N N . LYS A 1 212 ? 47.094 -13.594 -11.055 1 28.89 212 LYS A N 1
ATOM 1700 C CA . LYS A 1 212 ? 48.156 -14.477 -10.539 1 28.89 212 LYS A CA 1
ATOM 1701 C C . LYS A 1 212 ? 49.219 -14.727 -11.586 1 28.89 212 LYS A C 1
ATOM 1703 O O . LYS A 1 212 ? 48.938 -15.234 -12.672 1 28.89 212 LYS A O 1
ATOM 1708 N N . ALA A 1 213 ? 50.25 -13.922 -11.547 1 28.69 213 ALA A N 1
ATOM 1709 C CA . ALA A 1 213 ? 51.531 -14.32 -12.125 1 28.69 213 ALA A CA 1
ATOM 1710 C C . ALA A 1 213 ? 51.781 -15.812 -11.906 1 28.69 213 ALA A C 1
ATOM 1712 O O . ALA A 1 213 ? 51.625 -16.312 -10.789 1 28.69 213 ALA A O 1
ATOM 1713 N N . GLY A 1 214 ? 51.688 -16.641 -12.906 1 22.95 214 GLY A N 1
ATOM 1714 C CA . GLY A 1 214 ? 52.469 -17.844 -13.039 1 22.95 214 GLY A CA 1
ATOM 1715 C C . GLY A 1 214 ? 53.938 -17.641 -12.648 1 22.95 214 GLY A C 1
ATOM 1716 O O . GLY A 1 214 ? 54.469 -16.531 -12.711 1 22.95 214 GLY A O 1
ATOM 1717 N N . MET B 1 1 ? -43.312 -13.648 11.266 1 27.72 1 MET B N 1
ATOM 1718 C CA . MET B 1 1 ? -41.938 -13.961 11.648 1 27.72 1 MET B CA 1
ATOM 1719 C C . MET B 1 1 ? -41.062 -14.172 10.414 1 27.72 1 MET B C 1
ATOM 1721 O O . MET B 1 1 ? -41.25 -15.141 9.672 1 27.72 1 MET B O 1
ATOM 1725 N N . VAL B 1 2 ? -40.562 -13.172 9.688 1 35.59 2 VAL B N 1
ATOM 1726 C CA . VAL B 1 2 ? -39.781 -13.234 8.461 1 35.59 2 VAL B CA 1
ATOM 1727 C C . VAL B 1 2 ? -38.438 -13.898 8.742 1 35.59 2 VAL B C 1
ATOM 1729 O O . VAL B 1 2 ? -37.656 -13.422 9.586 1 35.59 2 VAL B O 1
ATOM 1732 N N . GLU B 1 3 ? -38.281 -15.188 8.617 1 30.48 3 GLU B N 1
ATOM 1733 C CA . GLU B 1 3 ? -37 -15.914 8.703 1 30.48 3 GLU B CA 1
ATOM 1734 C C . GLU B 1 3 ? -35.969 -15.289 7.789 1 30.48 3 GLU B C 1
ATOM 1736 O O . GLU B 1 3 ? -36.156 -15.18 6.578 1 30.48 3 GLU B O 1
ATOM 1741 N N . PHE B 1 4 ? -35.188 -14.359 8.234 1 33.31 4 PHE B N 1
ATOM 1742 C CA . PHE B 1 4 ? -33.969 -13.977 7.539 1 33.31 4 PHE B CA 1
ATOM 1743 C C . PHE B 1 4 ? -33.156 -15.211 7.117 1 33.31 4 PHE B C 1
ATOM 1745 O O . PHE B 1 4 ? -32.656 -15.945 7.961 1 33.31 4 PHE B O 1
ATOM 1752 N N . ALA B 1 5 ? -33.5 -15.844 6.074 1 35.06 5 ALA B N 1
ATOM 1753 C CA . ALA B 1 5 ? -32.688 -16.906 5.512 1 35.06 5 ALA B CA 1
ATOM 1754 C C . ALA B 1 5 ? -31.203 -16.531 5.59 1 35.06 5 ALA B C 1
ATOM 1756 O O . ALA B 1 5 ? -30.797 -15.453 5.148 1 35.06 5 ALA B O 1
ATOM 1757 N N . LEU B 1 6 ? -30.469 -16.875 6.613 1 35.09 6 LEU B N 1
ATOM 1758 C CA . LEU B 1 6 ? -29 -16.891 6.625 1 35.09 6 LEU B CA 1
ATOM 1759 C C . LEU B 1 6 ? -28.453 -17.172 5.23 1 35.09 6 LEU B C 1
ATOM 1761 O O . LEU B 1 6 ? -28.844 -18.141 4.586 1 35.09 6 LEU B O 1
ATOM 1765 N N . SER B 1 7 ? -28.281 -16.156 4.449 1 39.12 7 SER B N 1
ATOM 1766 C CA . SER B 1 7 ? -27.656 -16.375 3.148 1 39.12 7 SER B CA 1
ATOM 1767 C C . SER B 1 7 ? -26.672 -17.547 3.193 1 39.12 7 SER B C 1
ATOM 1769 O O . SER B 1 7 ? -26.062 -17.812 4.227 1 39.12 7 SER B O 1
ATOM 1771 N N . GLU B 1 8 ? -26.859 -18.625 2.561 1 40.22 8 GLU B N 1
ATOM 1772 C CA . GLU B 1 8 ? -25.984 -19.781 2.369 1 40.22 8 GLU B CA 1
ATOM 1773 C C . GLU B 1 8 ? -24.516 -19.359 2.375 1 40.22 8 GLU B C 1
ATOM 1775 O O . GLU B 1 8 ? -24.156 -18.328 1.795 1 40.22 8 GLU B O 1
ATOM 1780 N N . PRO B 1 9 ? -23.766 -19.734 3.455 1 43.16 9 PRO B N 1
ATOM 1781 C CA . PRO B 1 9 ? -22.312 -19.484 3.414 1 43.16 9 PRO B CA 1
ATOM 1782 C C . PRO B 1 9 ? -21.734 -19.609 2.006 1 43.16 9 PRO B C 1
ATOM 1784 O O . PRO B 1 9 ? -22.188 -20.438 1.217 1 43.16 9 PRO B O 1
ATOM 1787 N N . PHE B 1 10 ? -21.484 -18.578 1.361 1 48.62 10 PHE B N 1
ATOM 1788 C CA . PHE B 1 10 ? -20.828 -18.641 0.057 1 48.62 10 PHE B CA 1
ATOM 1789 C C . PHE B 1 10 ? -19.875 -19.828 -0.015 1 48.62 10 PHE B C 1
ATOM 1791 O O . PHE B 1 10 ? -19.047 -20.016 0.875 1 48.62 10 PHE B O 1
ATOM 1798 N N . PRO B 1 11 ? -20.234 -20.891 -0.608 1 49 11 PRO B N 1
ATOM 1799 C CA . PRO B 1 11 ? -19.391 -22.094 -0.677 1 49 11 PRO B CA 1
ATOM 1800 C C . PRO B 1 11 ? -17.938 -21.766 -1.035 1 49 11 PRO B C 1
ATOM 1802 O O . PRO B 1 11 ? -17.688 -21.016 -1.98 1 49 11 PRO B O 1
ATOM 1805 N N . PHE B 1 12 ? -17.078 -21.703 0.021 1 57.34 12 PHE B N 1
ATOM 1806 C CA . PHE B 1 12 ? -15.656 -21.781 -0.276 1 57.34 12 PHE B CA 1
ATOM 1807 C C . PHE B 1 12 ? -15.359 -22.938 -1.226 1 57.34 12 PHE B C 1
ATOM 1809 O O . PHE B 1 12 ? -15.805 -24.062 -0.999 1 57.34 12 PHE B O 1
ATOM 1816 N N . GLU B 1 13 ? -15.383 -22.719 -2.447 1 61.59 13 GLU B N 1
ATOM 1817 C CA . GLU B 1 13 ? -14.961 -23.766 -3.355 1 61.59 13 GLU B CA 1
ATOM 1818 C C . GLU B 1 13 ? -13.516 -24.188 -3.084 1 61.59 13 GLU B C 1
ATOM 1820 O O . GLU B 1 13 ? -12.609 -23.359 -3.123 1 61.59 13 GLU B O 1
ATOM 1825 N N . VAL B 1 14 ? -13.43 -25.297 -2.314 1 64.88 14 VAL B N 1
ATOM 1826 C CA . VAL B 1 14 ? -12.094 -25.844 -2.072 1 64.88 14 VAL B CA 1
ATOM 1827 C C . VAL B 1 14 ? -11.586 -26.547 -3.326 1 64.88 14 VAL B C 1
ATOM 1829 O O . VAL B 1 14 ? -12.148 -27.562 -3.742 1 64.88 14 VAL B O 1
ATOM 1832 N N . GLY B 1 15 ? -10.766 -25.875 -4.012 1 86.5 15 GLY B N 1
ATOM 1833 C CA . GLY B 1 15 ? -10.172 -26.469 -5.199 1 86.5 15 GLY B CA 1
ATOM 1834 C C . GLY B 1 15 ? -8.984 -27.359 -4.887 1 86.5 15 GLY B C 1
ATOM 1835 O O . GLY B 1 15 ? -8.898 -27.922 -3.797 1 86.5 15 GLY B O 1
ATOM 1836 N N . GLU B 1 16 ? -8.188 -27.781 -5.812 1 94 16 GLU B N 1
ATOM 1837 C CA . GLU B 1 16 ? -7.008 -28.625 -5.699 1 94 16 GLU B CA 1
ATOM 1838 C C . GLU B 1 16 ? -5.922 -27.953 -4.863 1 94 16 GLU B C 1
ATOM 1840 O O . GLU B 1 16 ? -5.602 -26.797 -5.078 1 94 16 GLU B O 1
ATOM 1845 N N . ILE B 1 17 ? -5.43 -28.734 -3.906 1 97.25 17 ILE B N 1
ATOM 1846 C CA . ILE B 1 17 ? -4.305 -28.266 -3.105 1 97.25 17 ILE B CA 1
ATOM 1847 C C . ILE B 1 17 ? -3.045 -29.047 -3.475 1 97.25 17 ILE B C 1
ATOM 1849 O O . ILE B 1 17 ? -3.01 -30.281 -3.352 1 97.25 17 ILE B O 1
ATOM 1853 N N . VAL B 1 18 ? -2.059 -28.359 -3.998 1 98.12 18 VAL B N 1
ATOM 1854 C CA . VAL B 1 18 ? -0.752 -28.938 -4.266 1 98.12 18 VAL B CA 1
ATOM 1855 C C . VAL B 1 18 ? 0.159 -28.75 -3.055 1 98.12 18 VAL B C 1
ATOM 1857 O O . VAL B 1 18 ? 0.491 -27.625 -2.691 1 98.12 18 VAL B O 1
ATOM 1860 N N . GLU B 1 19 ? 0.587 -29.844 -2.52 1 96.75 19 GLU B N 1
ATOM 1861 C CA . GLU B 1 19 ? 1.419 -29.781 -1.32 1 96.75 19 GLU B CA 1
ATOM 1862 C C . GLU B 1 19 ? 2.842 -29.359 -1.653 1 96.75 19 GLU B C 1
ATOM 1864 O O . GLU B 1 19 ? 3.299 -29.516 -2.785 1 96.75 19 GLU B O 1
ATOM 1869 N N . GLN B 1 20 ? 3.48 -28.938 -0.646 1 96.56 20 GLN B N 1
ATOM 1870 C CA . GLN B 1 20 ? 4.812 -28.359 -0.774 1 96.56 20 GLN B CA 1
ATOM 1871 C C . GLN B 1 20 ? 5.75 -29.297 -1.527 1 96.56 20 GLN B C 1
ATOM 1873 O O . GLN B 1 20 ? 6.531 -28.859 -2.371 1 96.56 20 GLN B O 1
ATOM 1878 N N . GLN B 1 21 ? 5.68 -30.562 -1.29 1 96.56 21 GLN B N 1
ATOM 1879 C CA . GLN B 1 21 ? 6.602 -31.531 -1.881 1 96.56 21 GLN B CA 1
ATOM 1880 C C . GLN B 1 21 ? 6.406 -31.625 -3.391 1 96.56 21 GLN B C 1
ATOM 1882 O O . GLN B 1 21 ? 7.316 -32.031 -4.117 1 96.56 21 GLN B O 1
ATOM 1887 N N . ASN B 1 22 ? 5.203 -31.219 -3.867 1 97.75 22 ASN B N 1
ATOM 1888 C CA . ASN B 1 22 ? 4.887 -31.312 -5.289 1 97.75 22 ASN B CA 1
ATOM 1889 C C . ASN B 1 22 ? 4.797 -29.938 -5.938 1 97.75 22 ASN B C 1
ATOM 1891 O O . ASN B 1 22 ? 4.41 -29.828 -7.102 1 97.75 22 ASN B O 1
ATOM 1895 N N . SER B 1 23 ? 5.117 -28.906 -5.176 1 98.31 23 SER B N 1
ATOM 1896 C CA . SER B 1 23 ? 4.895 -27.531 -5.629 1 98.31 23 SER B CA 1
ATOM 1897 C C . SER B 1 23 ? 5.777 -27.188 -6.824 1 98.31 23 SER B C 1
ATOM 1899 O O . SER B 1 23 ? 5.336 -26.516 -7.758 1 98.31 23 SER B O 1
ATOM 1901 N N . ASP B 1 24 ? 7.023 -27.703 -6.84 1 98.31 24 ASP B N 1
ATOM 1902 C CA . ASP B 1 24 ? 7.926 -27.359 -7.934 1 98.31 24 ASP B CA 1
ATOM 1903 C C . ASP B 1 24 ? 7.43 -27.938 -9.258 1 98.31 24 ASP B C 1
ATOM 1905 O O . ASP B 1 24 ? 7.613 -27.328 -10.312 1 98.31 24 ASP B O 1
ATOM 1909 N N . ILE B 1 25 ? 6.836 -29.078 -9.234 1 97.94 25 ILE B N 1
ATOM 1910 C CA . ILE B 1 25 ? 6.262 -29.672 -10.438 1 97.94 25 ILE B CA 1
ATOM 1911 C C . ILE B 1 25 ? 5.117 -28.797 -10.945 1 97.94 25 ILE B C 1
ATOM 1913 O O . ILE B 1 25 ? 5.059 -28.469 -12.133 1 97.94 25 ILE B O 1
ATOM 1917 N N . ALA B 1 26 ? 4.227 -28.422 -10.031 1 98.19 26 ALA B N 1
ATOM 1918 C CA . ALA B 1 26 ? 3.08 -27.594 -10.398 1 98.19 26 ALA B CA 1
ATOM 1919 C C . ALA B 1 26 ? 3.533 -26.234 -10.914 1 98.19 26 ALA B C 1
ATOM 1921 O O . ALA B 1 26 ? 2.988 -25.719 -11.898 1 98.19 26 ALA B O 1
ATOM 1922 N N . LEU B 1 27 ? 4.523 -25.656 -10.266 1 98.44 27 LEU B N 1
ATOM 1923 C CA . LEU B 1 27 ? 5.059 -24.375 -10.68 1 98.44 27 LEU B CA 1
ATOM 1924 C C . LEU B 1 27 ? 5.656 -24.453 -12.086 1 98.44 27 LEU B C 1
ATOM 1926 O O . LEU B 1 27 ? 5.441 -23.562 -12.906 1 98.44 27 LEU B O 1
ATOM 1930 N N . SER B 1 28 ? 6.383 -25.516 -12.352 1 97.12 28 SER B N 1
ATOM 1931 C CA . SER B 1 28 ? 7.039 -25.672 -13.648 1 97.12 28 SER B CA 1
ATOM 1932 C C . SER B 1 28 ? 6.016 -25.781 -14.773 1 97.12 28 SER B C 1
ATOM 1934 O O . SER B 1 28 ? 6.312 -25.453 -15.922 1 97.12 28 SER B O 1
ATOM 1936 N N . GLU B 1 29 ? 4.816 -26.25 -14.438 1 95.62 29 GLU B N 1
ATOM 1937 C CA . GLU B 1 29 ? 3.738 -26.328 -15.422 1 95.62 29 GLU B CA 1
ATOM 1938 C C . GLU B 1 29 ? 3.234 -24.938 -15.797 1 95.62 29 GLU B C 1
ATOM 1940 O O . GLU B 1 29 ? 2.699 -24.734 -16.891 1 95.62 29 GLU B O 1
ATOM 1945 N N . ILE B 1 30 ? 3.379 -24.016 -14.906 1 95.94 30 ILE B N 1
ATOM 1946 C CA . ILE B 1 30 ? 3.002 -22.641 -15.18 1 95.94 30 ILE B CA 1
ATOM 1947 C C . ILE B 1 30 ? 4.105 -21.953 -15.984 1 95.94 30 ILE B C 1
ATOM 1949 O O . ILE B 1 30 ? 3.834 -21.312 -17.016 1 95.94 30 ILE B O 1
ATOM 1953 N N . SER B 1 31 ? 5.254 -22.062 -15.5 1 94.88 31 SER B N 1
ATOM 1954 C CA . SER B 1 31 ? 6.441 -21.594 -16.203 1 94.88 31 SER B CA 1
ATOM 1955 C C . SER B 1 31 ? 7.684 -22.359 -15.773 1 94.88 31 SER B C 1
ATOM 1957 O O . SER B 1 31 ? 7.883 -22.609 -14.586 1 94.88 31 SER B O 1
ATOM 1959 N N . LYS B 1 32 ? 8.555 -22.672 -16.703 1 92.25 32 LYS B N 1
ATOM 1960 C CA . LYS B 1 32 ? 9.75 -23.469 -16.438 1 92.25 32 LYS B CA 1
ATOM 1961 C C . LYS B 1 32 ? 10.695 -22.75 -15.477 1 92.25 32 LYS B C 1
ATOM 1963 O O . LYS B 1 32 ? 11.578 -23.359 -14.883 1 92.25 32 LYS B O 1
ATOM 1968 N N . TYR B 1 33 ? 10.469 -21.484 -15.289 1 88.62 33 TYR B N 1
ATOM 1969 C CA . TYR B 1 33 ? 11.398 -20.703 -14.492 1 88.62 33 TYR B CA 1
ATOM 1970 C C . TYR B 1 33 ? 10.852 -20.453 -13.094 1 88.62 33 TYR B C 1
ATOM 1972 O O . TYR B 1 33 ? 11.539 -19.906 -12.234 1 88.62 33 TYR B O 1
ATOM 1980 N N . LEU B 1 34 ? 9.641 -20.859 -12.852 1 96.88 34 LEU B N 1
ATOM 1981 C CA . LEU B 1 34 ? 9.047 -20.719 -11.531 1 96.88 34 LEU B CA 1
ATOM 1982 C C . LEU B 1 34 ? 9.445 -21.891 -10.633 1 96.88 34 LEU B C 1
ATOM 1984 O O . LEU B 1 34 ? 9.367 -23.047 -11.039 1 96.88 34 LEU B O 1
ATOM 1988 N N . SER B 1 35 ? 9.922 -21.578 -9.461 1 97.94 35 SER B N 1
ATOM 1989 C CA . SER B 1 35 ? 10.273 -22.578 -8.461 1 97.94 35 SER B CA 1
ATOM 1990 C C . SER B 1 35 ? 10.102 -22.031 -7.051 1 97.94 35 SER B C 1
ATOM 1992 O O . SER B 1 35 ? 10.016 -20.828 -6.852 1 97.94 35 SER B O 1
ATOM 1994 N N . GLN B 1 36 ? 10.047 -22.969 -6.117 1 98.25 36 GLN B N 1
ATOM 1995 C CA . GLN B 1 36 ? 9.992 -22.547 -4.719 1 98.25 36 GLN B CA 1
ATOM 1996 C C . GLN B 1 36 ? 11.227 -21.734 -4.34 1 98.25 36 GLN B C 1
ATOM 1998 O O . GLN B 1 36 ? 11.133 -20.766 -3.6 1 98.25 36 GLN B O 1
ATOM 2003 N N . GLU B 1 37 ? 12.312 -22.141 -4.824 1 97.38 37 GLU B N 1
ATOM 2004 C CA . GLU B 1 37 ? 13.57 -21.469 -4.512 1 97.38 37 GLU B CA 1
ATOM 2005 C C . GLU B 1 37 ? 13.562 -20.031 -5.047 1 97.38 37 GLU B C 1
ATOM 2007 O O . GLU B 1 37 ? 14 -19.109 -4.355 1 97.38 37 GLU B O 1
ATOM 2012 N N . MET B 1 38 ? 13.125 -19.906 -6.277 1 97.25 38 MET B N 1
ATOM 2013 C CA . MET B 1 38 ? 13.039 -18.578 -6.875 1 97.25 38 MET B CA 1
ATOM 2014 C C . MET B 1 38 ? 12.125 -17.672 -6.059 1 97.25 38 MET B C 1
ATOM 2016 O O . MET B 1 38 ? 12.469 -16.516 -5.773 1 97.25 38 MET B O 1
ATOM 2020 N N . LEU B 1 39 ? 10.961 -18.156 -5.633 1 98.25 39 LEU B N 1
ATOM 2021 C CA . LEU B 1 39 ? 10 -17.359 -4.879 1 98.25 39 LEU B CA 1
ATOM 2022 C C . LEU B 1 39 ? 10.531 -17.031 -3.49 1 98.25 39 LEU B C 1
ATOM 2024 O O . LEU B 1 39 ? 10.297 -15.93 -2.975 1 98.25 39 LEU B O 1
ATOM 2028 N N . LYS B 1 40 ? 11.273 -17.938 -2.93 1 97.56 40 LYS B N 1
ATOM 2029 C CA . LYS B 1 40 ? 11.953 -17.672 -1.669 1 97.56 40 LYS B CA 1
ATOM 2030 C C . LYS B 1 40 ? 12.961 -16.531 -1.819 1 97.56 40 LYS B C 1
ATOM 2032 O O . LYS B 1 40 ? 13.031 -15.648 -0.964 1 97.56 40 LYS B O 1
ATOM 2037 N N . GLU B 1 41 ? 13.68 -16.594 -2.867 1 97 41 GLU B N 1
ATOM 2038 C CA . GLU B 1 41 ? 14.68 -15.555 -3.123 1 97 41 GLU B CA 1
ATOM 2039 C C . GLU B 1 41 ? 14.023 -14.188 -3.297 1 97 41 GLU B C 1
ATOM 2041 O O . GLU B 1 41 ? 14.578 -13.164 -2.881 1 97 41 GLU B O 1
ATOM 2046 N N . ILE B 1 42 ? 12.914 -14.172 -3.906 1 97.88 42 ILE B N 1
ATOM 2047 C CA . ILE B 1 42 ? 12.156 -12.938 -4.105 1 97.88 42 ILE B CA 1
ATOM 2048 C C . ILE B 1 42 ? 11.789 -12.336 -2.75 1 97.88 42 ILE B C 1
ATOM 2050 O O . ILE B 1 42 ? 11.961 -11.133 -2.531 1 97.88 42 ILE B O 1
ATOM 2054 N N . VAL B 1 43 ? 11.336 -13.164 -1.852 1 98.12 43 VAL B N 1
ATOM 2055 C CA . VAL B 1 43 ? 10.938 -12.719 -0.519 1 98.12 43 VAL B CA 1
ATOM 2056 C C . VAL B 1 43 ? 12.164 -12.211 0.24 1 98.12 43 VAL B C 1
ATOM 2058 O O . VAL B 1 43 ? 12.109 -11.164 0.891 1 98.12 43 VAL B O 1
ATOM 2061 N N . LEU B 1 44 ? 13.227 -12.93 0.128 1 97 44 LEU B N 1
ATOM 2062 C CA . LEU B 1 44 ? 14.453 -12.539 0.815 1 97 44 LEU B CA 1
ATOM 2063 C C . LEU B 1 44 ? 14.992 -11.219 0.274 1 97 44 LEU B C 1
ATOM 2065 O O . LEU B 1 44 ? 15.438 -10.367 1.042 1 97 44 LEU B O 1
ATOM 2069 N N . THR B 1 45 ? 14.93 -11.094 -1.03 1 96.5 45 THR B N 1
ATOM 2070 C CA . THR B 1 45 ? 15.344 -9.844 -1.654 1 96.5 45 THR B CA 1
ATOM 2071 C C . THR B 1 45 ? 14.492 -8.68 -1.15 1 96.5 45 THR B C 1
ATOM 2073 O O . THR B 1 45 ? 15.016 -7.625 -0.79 1 96.5 45 THR B O 1
ATOM 2076 N N . ALA B 1 46 ? 13.195 -8.883 -1.138 1 97 46 ALA B N 1
ATOM 2077 C CA . ALA B 1 46 ? 12.281 -7.859 -0.634 1 97 46 ALA B CA 1
ATOM 2078 C C . ALA B 1 46 ? 12.594 -7.512 0.817 1 97 46 ALA B C 1
ATOM 2080 O O . ALA B 1 46 ? 12.633 -6.336 1.185 1 97 46 ALA B O 1
ATOM 2081 N N . HIS B 1 47 ? 12.828 -8.531 1.602 1 96.31 47 HIS B N 1
ATOM 2082 C CA . HIS B 1 47 ? 13.164 -8.352 3.01 1 96.31 47 HIS B CA 1
ATOM 2083 C C . HIS B 1 47 ? 14.414 -7.492 3.172 1 96.31 47 HIS B C 1
ATOM 2085 O O . HIS B 1 47 ? 14.422 -6.543 3.957 1 96.31 47 HIS B O 1
ATOM 2091 N N . ASN B 1 48 ? 15.375 -7.809 2.43 1 94.75 48 ASN B N 1
ATOM 2092 C CA . ASN B 1 48 ? 16.641 -7.094 2.52 1 94.75 48 ASN B CA 1
ATOM 2093 C C . ASN B 1 48 ? 16.5 -5.637 2.092 1 94.75 48 ASN B C 1
ATOM 2095 O O . ASN B 1 48 ? 17.125 -4.75 2.68 1 94.75 48 ASN B O 1
ATOM 2099 N N . ASN B 1 49 ? 15.711 -5.406 1.146 1 95.25 49 ASN B N 1
ATOM 2100 C CA . ASN B 1 49 ? 15.555 -4.078 0.566 1 95.25 49 ASN B CA 1
ATOM 2101 C C . ASN B 1 49 ? 14.859 -3.121 1.531 1 95.25 49 ASN B C 1
ATOM 2103 O O . ASN B 1 49 ? 14.898 -1.904 1.342 1 95.25 49 ASN B O 1
ATOM 2107 N N . ILE B 1 50 ? 14.211 -3.643 2.605 1 95.38 50 ILE B N 1
ATOM 2108 C CA . ILE B 1 50 ? 13.414 -2.719 3.4 1 95.38 50 ILE B CA 1
ATOM 2109 C C . ILE B 1 50 ? 13.93 -2.689 4.836 1 95.38 50 ILE B C 1
ATOM 2111 O O . ILE B 1 50 ? 13.266 -2.158 5.73 1 95.38 50 ILE B O 1
ATOM 2115 N N . GLN B 1 51 ? 15.102 -3.225 5.074 1 93.94 51 GLN B N 1
ATOM 2116 C CA . GLN B 1 51 ? 15.648 -3.314 6.426 1 93.94 51 GLN B CA 1
ATOM 2117 C C . GLN B 1 51 ? 15.844 -1.927 7.031 1 93.94 51 GLN B C 1
ATOM 2119 O O . GLN B 1 51 ? 15.609 -1.727 8.227 1 93.94 51 GLN B O 1
ATOM 2124 N N . ASP B 1 52 ? 16.219 -0.963 6.23 1 93.81 52 ASP B N 1
ATOM 2125 C CA . ASP B 1 52 ? 16.531 0.377 6.715 1 93.81 52 ASP B CA 1
ATOM 2126 C C . ASP B 1 52 ? 15.266 1.158 7.031 1 93.81 52 ASP B C 1
ATOM 2128 O O . ASP B 1 52 ? 15.32 2.242 7.617 1 93.81 52 ASP B O 1
ATOM 2132 N N . LYS B 1 53 ? 14.109 0.569 6.66 1 96.19 53 LYS B N 1
ATOM 2133 C CA . LYS B 1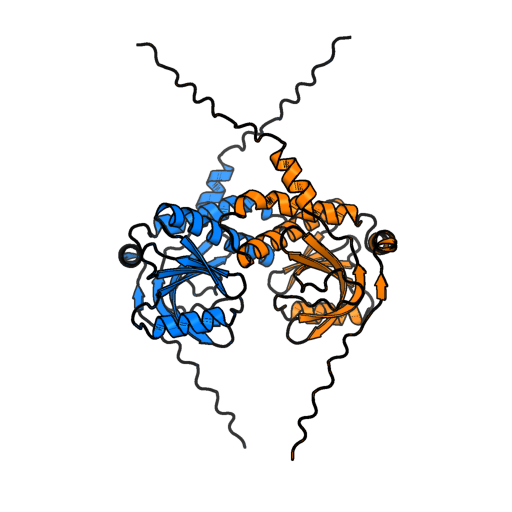 53 ? 12.844 1.273 6.855 1 96.19 53 LYS B CA 1
ATOM 2134 C C . LYS B 1 53 ? 12.141 0.802 8.125 1 96.19 53 LYS B C 1
ATOM 2136 O O . LYS B 1 53 ? 11.211 1.455 8.602 1 96.19 53 LYS B O 1
ATOM 2141 N N . ALA B 1 54 ? 12.555 -0.244 8.688 1 90.94 54 ALA B N 1
ATOM 2142 C CA . ALA B 1 54 ? 11.812 -0.964 9.719 1 90.94 54 ALA B CA 1
ATOM 2143 C C . ALA B 1 54 ? 11.641 -0.109 10.969 1 90.94 54 ALA B C 1
ATOM 2145 O O . ALA B 1 54 ? 10.562 -0.095 11.578 1 90.94 54 ALA B O 1
ATOM 2146 N N . ALA B 1 55 ? 12.609 0.681 11.406 1 90.81 55 ALA B N 1
ATOM 2147 C CA . ALA B 1 55 ? 12.609 1.366 12.695 1 90.81 55 ALA B CA 1
ATOM 2148 C C . ALA B 1 55 ? 11.531 2.447 12.742 1 90.81 55 ALA B C 1
ATOM 2150 O O . ALA B 1 55 ? 10.945 2.699 13.797 1 90.81 55 ALA B O 1
ATOM 2151 N N . LEU B 1 56 ? 11.188 3.064 11.586 1 95.75 56 LEU B N 1
ATOM 2152 C CA . LEU B 1 56 ? 10.234 4.168 11.586 1 95.75 56 LEU B CA 1
ATOM 2153 C C . LEU B 1 56 ? 9.016 3.83 10.734 1 95.75 56 LEU B C 1
ATOM 2155 O O . LEU B 1 56 ? 8.344 4.727 10.227 1 95.75 56 LEU B O 1
ATOM 2159 N N . SER B 1 57 ? 8.805 2.494 10.609 1 96.69 57 SER B N 1
ATOM 2160 C CA . SER B 1 57 ? 7.625 2.035 9.883 1 96.69 57 SER B CA 1
ATOM 2161 C C . SER B 1 57 ? 6.711 1.207 10.781 1 96.69 57 SER B C 1
ATOM 2163 O O . SER B 1 57 ? 7.188 0.413 11.594 1 96.69 57 SER B O 1
ATOM 2165 N N . ASP B 1 58 ? 5.445 1.521 10.672 1 97.06 58 ASP B N 1
ATOM 2166 C CA . ASP B 1 58 ? 4.453 0.669 11.312 1 97.06 58 ASP B CA 1
ATOM 2167 C C . ASP B 1 58 ? 4.133 -0.551 10.453 1 97.06 58 ASP B C 1
ATOM 2169 O O . ASP B 1 58 ? 4.652 -0.687 9.344 1 97.06 58 ASP B O 1
ATOM 2173 N N . ARG B 1 59 ? 3.318 -1.432 10.961 1 94.69 59 ARG B N 1
ATOM 2174 C CA . ARG B 1 59 ? 2.967 -2.658 10.258 1 94.69 59 ARG B CA 1
ATOM 2175 C C . ARG B 1 59 ? 2.359 -2.35 8.891 1 94.69 59 ARG B C 1
ATOM 2177 O O . ARG B 1 59 ? 2.672 -3.016 7.902 1 94.69 59 ARG B O 1
ATOM 2184 N N . ASN B 1 60 ? 1.439 -1.347 8.852 1 95.25 60 ASN B N 1
ATOM 2185 C CA . ASN B 1 60 ? 0.795 -0.997 7.59 1 95.25 60 ASN B CA 1
ATOM 2186 C C . ASN B 1 60 ? 1.801 -0.458 6.574 1 95.25 60 ASN B C 1
ATOM 2188 O O . ASN B 1 60 ? 1.774 -0.842 5.402 1 95.25 60 ASN B O 1
ATOM 2192 N N . THR B 1 61 ? 2.686 0.45 7 1 97.38 61 THR B N 1
ATOM 2193 C CA . THR B 1 61 ? 3.703 1.014 6.121 1 97.38 61 THR B CA 1
ATOM 2194 C C . THR B 1 61 ? 4.668 -0.069 5.648 1 97.38 61 THR B C 1
ATOM 2196 O O . THR B 1 61 ? 5.012 -0.127 4.465 1 97.38 61 THR B O 1
ATOM 2199 N N . LEU B 1 62 ? 5.082 -0.933 6.531 1 96.5 62 LEU B N 1
ATOM 2200 C CA . LEU B 1 62 ? 5.934 -2.053 6.148 1 96.5 62 LEU B CA 1
ATOM 2201 C C . LEU B 1 62 ? 5.219 -2.963 5.156 1 96.5 62 LEU B C 1
ATOM 2203 O O . LEU B 1 62 ? 5.84 -3.488 4.23 1 96.5 62 LEU B O 1
ATOM 2207 N N . GLY B 1 63 ? 3.955 -3.141 5.457 1 96.62 63 GLY B N 1
ATOM 2208 C CA . GLY B 1 63 ? 3.168 -3.936 4.527 1 96.62 63 GLY B CA 1
ATOM 2209 C C . GLY B 1 63 ? 3.193 -3.396 3.109 1 96.62 63 GLY B C 1
ATOM 2210 O O . GLY B 1 63 ? 3.268 -4.164 2.146 1 96.62 63 GLY B O 1
ATOM 2211 N N . MET B 1 64 ? 3.123 -2.086 2.963 1 97.75 64 MET B N 1
ATOM 2212 C CA . MET B 1 64 ? 3.209 -1.452 1.65 1 97.75 64 MET B CA 1
ATOM 2213 C C . MET B 1 64 ? 4.559 -1.73 0.999 1 97.75 64 MET B C 1
ATOM 2215 O O . MET B 1 64 ? 4.621 -2.115 -0.171 1 97.75 64 MET B O 1
ATOM 2219 N N . TYR B 1 65 ? 5.625 -1.6 1.798 1 97.88 65 TYR B N 1
ATOM 2220 C CA . TYR B 1 65 ? 6.957 -1.895 1.29 1 97.88 65 TYR B CA 1
ATOM 2221 C C . TYR B 1 65 ? 7.062 -3.348 0.845 1 97.88 65 TYR B C 1
ATOM 2223 O O . TYR B 1 65 ? 7.574 -3.637 -0.24 1 97.88 65 TYR B O 1
ATOM 2231 N N . ARG B 1 66 ? 6.605 -4.172 1.677 1 97.88 66 ARG B N 1
ATOM 2232 C CA . ARG B 1 66 ? 6.758 -5.602 1.428 1 97.88 66 ARG B CA 1
ATOM 2233 C C . ARG B 1 66 ? 6.039 -6.012 0.146 1 97.88 66 ARG B C 1
ATOM 2235 O O . ARG B 1 66 ? 6.613 -6.699 -0.702 1 97.88 66 ARG B O 1
ATOM 2242 N N . GLN B 1 67 ? 4.863 -5.621 0.032 1 98.69 67 GLN B N 1
ATOM 2243 C CA . GLN B 1 67 ? 4.117 -5.988 -1.167 1 98.69 67 GLN B CA 1
ATOM 2244 C C . GLN B 1 67 ? 4.746 -5.375 -2.414 1 98.69 67 GLN B C 1
ATOM 2246 O O . GLN B 1 67 ? 4.871 -6.039 -3.445 1 98.69 67 GLN B O 1
ATOM 2251 N N . ALA B 1 68 ? 5.113 -4.086 -2.377 1 98.62 68 ALA B N 1
ATOM 2252 C CA . ALA B 1 68 ? 5.73 -3.416 -3.518 1 98.62 68 ALA B CA 1
ATOM 2253 C C . ALA B 1 68 ? 7.039 -4.098 -3.912 1 98.62 68 ALA B C 1
ATOM 2255 O O . ALA B 1 68 ? 7.277 -4.367 -5.09 1 98.62 68 ALA B O 1
ATOM 2256 N N . GLU B 1 69 ? 7.852 -4.434 -2.906 1 98.5 69 GLU B N 1
ATOM 2257 C CA . GLU B 1 69 ? 9.156 -5.027 -3.174 1 98.5 69 GLU B CA 1
ATOM 2258 C C . GLU B 1 69 ? 9.016 -6.441 -3.727 1 98.5 69 GLU B C 1
ATOM 2260 O O . GLU B 1 69 ? 9.773 -6.844 -4.613 1 98.5 69 GLU B O 1
ATOM 2265 N N . ILE B 1 70 ? 8.078 -7.199 -3.189 1 98.75 70 ILE B N 1
ATOM 2266 C CA . ILE B 1 70 ? 7.844 -8.539 -3.713 1 98.75 70 ILE B CA 1
ATOM 2267 C C . ILE B 1 70 ? 7.344 -8.453 -5.152 1 98.75 70 ILE B C 1
ATOM 2269 O O . ILE B 1 70 ? 7.797 -9.203 -6.02 1 98.75 70 ILE B O 1
ATOM 2273 N N . THR B 1 71 ? 6.43 -7.527 -5.41 1 98.75 71 THR B N 1
ATOM 2274 C CA . THR B 1 71 ? 5.918 -7.316 -6.762 1 98.75 71 THR B CA 1
ATOM 2275 C C . THR B 1 71 ? 7.055 -6.961 -7.719 1 98.75 71 THR B C 1
ATOM 2277 O O . THR B 1 71 ? 7.188 -7.566 -8.781 1 98.75 71 THR B O 1
ATOM 2280 N N . PHE B 1 72 ? 7.867 -6.016 -7.293 1 98.44 72 PHE B N 1
ATOM 2281 C CA . PHE B 1 72 ? 8.977 -5.559 -8.125 1 98.44 72 PHE B CA 1
ATOM 2282 C C . PHE B 1 72 ? 9.961 -6.691 -8.383 1 98.44 72 PHE B C 1
ATOM 2284 O O . PHE B 1 72 ? 10.344 -6.941 -9.523 1 98.44 72 PHE B O 1
ATOM 2291 N N . ALA B 1 73 ? 10.367 -7.434 -7.355 1 97.94 73 ALA B N 1
ATOM 2292 C CA . ALA B 1 73 ? 11.328 -8.523 -7.484 1 97.94 73 ALA B CA 1
ATOM 2293 C C . ALA B 1 73 ? 10.789 -9.633 -8.383 1 97.94 73 ALA B C 1
ATOM 2295 O O . ALA B 1 73 ? 11.523 -10.188 -9.211 1 97.94 73 ALA B O 1
ATOM 2296 N N . LEU B 1 74 ? 9.531 -9.93 -8.203 1 98.25 74 LEU B N 1
ATOM 2297 C CA . LEU B 1 74 ? 8.906 -10.945 -9.047 1 98.25 74 LEU B CA 1
ATOM 2298 C C . LEU B 1 74 ? 8.961 -10.547 -10.516 1 98.25 74 LEU B C 1
ATOM 2300 O O . LEU B 1 74 ? 9.297 -11.367 -11.367 1 98.25 74 LEU B O 1
ATOM 2304 N N . ARG B 1 75 ? 8.648 -9.305 -10.781 1 98 75 ARG B N 1
ATOM 2305 C CA . ARG B 1 75 ? 8.617 -8.812 -12.156 1 98 75 ARG B CA 1
ATOM 2306 C C . ARG B 1 75 ? 10.023 -8.781 -12.758 1 98 75 ARG B C 1
ATOM 2308 O O . ARG B 1 75 ? 10.203 -9.078 -13.938 1 98 75 ARG B O 1
ATOM 2315 N N . VAL B 1 76 ? 11 -8.438 -11.945 1 96.88 76 VAL B N 1
ATOM 2316 C CA . VAL B 1 76 ? 12.391 -8.477 -12.391 1 96.88 76 VAL B CA 1
ATOM 2317 C C . VAL B 1 76 ? 12.758 -9.898 -12.805 1 96.88 76 VAL B C 1
ATOM 2319 O O . VAL B 1 76 ? 13.305 -10.125 -13.883 1 96.88 76 VAL B O 1
ATOM 2322 N N . TYR B 1 77 ? 12.414 -10.875 -12.016 1 96.12 77 TYR B N 1
ATOM 2323 C CA . TYR B 1 77 ? 12.75 -12.266 -12.289 1 96.12 77 TYR B CA 1
ATOM 2324 C C . TYR B 1 77 ? 12.023 -12.773 -13.531 1 96.12 77 TYR B C 1
ATOM 2326 O O . TYR B 1 77 ? 12.641 -13.359 -14.414 1 96.12 77 TYR B O 1
ATOM 2334 N N . LEU B 1 78 ? 10.75 -12.508 -13.578 1 96.88 78 LEU B N 1
ATOM 2335 C CA . LEU B 1 78 ? 9.93 -13.047 -14.664 1 96.88 78 LEU B CA 1
ATOM 2336 C C . LEU B 1 78 ? 10.281 -12.367 -15.984 1 96.88 78 LEU B C 1
ATOM 2338 O O . LEU B 1 78 ? 10.148 -12.977 -17.047 1 96.88 78 LEU B O 1
ATOM 2342 N N . SER B 1 79 ? 10.703 -11.094 -15.906 1 96.31 79 SER B N 1
ATOM 2343 C CA . SER B 1 79 ? 11.07 -10.391 -17.125 1 96.31 79 SER B CA 1
ATOM 2344 C C . SER B 1 79 ? 12.242 -11.078 -17.828 1 96.31 79 SER B C 1
ATOM 2346 O O . SER B 1 79 ? 12.336 -11.062 -19.047 1 96.31 79 SER B O 1
ATOM 2348 N N . LYS B 1 80 ? 13.109 -11.688 -17.109 1 94.12 80 LYS B N 1
ATOM 2349 C CA . LYS B 1 80 ? 14.242 -12.422 -17.656 1 94.12 80 LYS B CA 1
ATOM 2350 C C . LYS B 1 80 ? 13.781 -13.641 -18.453 1 94.12 80 LYS B C 1
ATOM 2352 O O . LYS B 1 80 ? 14.5 -14.133 -19.328 1 94.12 80 LYS B O 1
ATOM 2357 N N . ASP B 1 81 ? 12.617 -14.094 -18.141 1 93.5 81 ASP B N 1
ATOM 2358 C CA . ASP B 1 81 ? 12.055 -15.266 -18.797 1 93.5 81 ASP B CA 1
ATOM 2359 C C . ASP B 1 81 ? 11.008 -14.867 -19.844 1 93.5 81 ASP B C 1
ATOM 2361 O O . ASP B 1 81 ? 10.164 -15.68 -20.219 1 93.5 81 ASP B O 1
ATOM 2365 N N . GLY B 1 82 ? 10.922 -13.625 -20.203 1 96.19 82 GLY B N 1
ATOM 2366 C CA . GLY B 1 82 ? 10.094 -13.18 -21.312 1 96.19 82 GLY B CA 1
ATOM 2367 C C . GLY B 1 82 ? 8.719 -12.703 -20.875 1 96.19 82 GLY B C 1
ATOM 2368 O O . GLY B 1 82 ? 7.891 -12.328 -21.703 1 96.19 82 GLY B O 1
ATOM 2369 N N . TRP B 1 83 ? 8.422 -12.734 -19.609 1 97.56 83 TRP B N 1
ATOM 2370 C CA . TRP B 1 83 ? 7.148 -12.188 -19.141 1 97.56 83 TRP B CA 1
ATOM 2371 C C . TRP B 1 83 ? 7.109 -10.672 -19.344 1 97.56 83 TRP B C 1
ATOM 2373 O O . TRP B 1 83 ? 8.141 -10.008 -19.266 1 97.56 83 TRP B O 1
ATOM 2383 N N . THR B 1 84 ? 5.93 -10.156 -19.594 1 97.44 84 THR B N 1
ATOM 2384 C CA . THR B 1 84 ? 5.781 -8.727 -19.859 1 97.44 84 THR B CA 1
ATOM 2385 C C . THR B 1 84 ? 4.711 -8.117 -18.953 1 97.44 84 THR B C 1
ATOM 2387 O O . THR B 1 84 ? 3.799 -8.82 -18.516 1 97.44 84 THR B O 1
ATOM 2390 N N . LEU B 1 85 ? 4.914 -6.844 -18.688 1 97.31 85 LEU B N 1
ATOM 2391 C CA . LEU B 1 85 ? 3.914 -6.105 -17.922 1 97.31 85 LEU B CA 1
ATOM 2392 C C . LEU B 1 85 ? 2.84 -5.535 -18.844 1 97.31 85 LEU B C 1
ATOM 2394 O O . LEU B 1 85 ? 3.154 -4.895 -19.859 1 97.31 85 LEU B O 1
ATOM 2398 N N . GLU B 1 86 ? 1.578 -5.797 -18.484 1 96.56 86 GLU B N 1
ATOM 2399 C CA . GLU B 1 86 ? 0.456 -5.32 -19.281 1 96.56 86 GLU B CA 1
ATOM 2400 C C . GLU B 1 86 ? -0.514 -4.496 -18.438 1 96.56 86 GLU B C 1
ATOM 2402 O O . GLU B 1 86 ? -0.966 -4.945 -17.391 1 96.56 86 GLU B O 1
ATOM 2407 N N . PRO B 1 87 ? -0.745 -3.246 -18.953 1 96.19 87 PRO B N 1
ATOM 2408 C CA . PRO B 1 87 ? -1.791 -2.5 -18.25 1 96.19 87 PRO B CA 1
ATOM 2409 C C . PRO B 1 87 ? -3.104 -3.275 -18.156 1 96.19 87 PRO B C 1
ATOM 2411 O O . PRO B 1 87 ? -3.506 -3.939 -19.109 1 96.19 87 PRO B O 1
ATOM 2414 N N . TRP B 1 88 ? -3.713 -3.18 -17.047 1 94.81 88 TRP B N 1
ATOM 2415 C CA . TRP B 1 88 ? -4.883 -4.023 -16.812 1 94.81 88 TRP B CA 1
ATOM 2416 C C . TRP B 1 88 ? -6.047 -3.195 -16.281 1 94.81 88 TRP B C 1
ATOM 2418 O O . TRP B 1 88 ? -6.676 -2.445 -17.031 1 94.81 88 TRP B O 1
ATOM 2428 N N . SER B 1 89 ? -6.207 -3.125 -14.953 1 92.88 89 SER B N 1
ATOM 2429 C CA . SER B 1 89 ? -7.355 -2.42 -14.391 1 92.88 89 SER B CA 1
ATOM 2430 C C . SER B 1 89 ? -6.957 -1.604 -13.164 1 92.88 89 SER B C 1
ATOM 2432 O O . SER B 1 89 ? -6.176 -2.066 -12.336 1 92.88 89 SER B O 1
ATOM 2434 N N . GLY B 1 90 ? -7.539 -0.351 -13.086 1 90.62 90 GLY B N 1
ATOM 2435 C CA . GLY B 1 90 ? -7.41 0.451 -11.875 1 90.62 90 GLY B CA 1
ATOM 2436 C C . GLY B 1 90 ? -5.977 0.843 -11.57 1 90.62 90 GLY B C 1
ATOM 2437 O O . GLY B 1 90 ? -5.598 0.969 -10.406 1 90.62 90 GLY B O 1
ATOM 2438 N N . GLY B 1 91 ? -5.117 0.886 -12.523 1 93.12 91 GLY B N 1
ATOM 2439 C CA . GLY B 1 91 ? -3.727 1.255 -12.297 1 93.12 91 GLY B CA 1
ATOM 2440 C C . GLY B 1 91 ? -2.82 0.06 -12.078 1 93.12 91 GLY B C 1
ATOM 2441 O O . GLY B 1 91 ? -1.604 0.212 -11.953 1 93.12 91 GLY B O 1
ATOM 2442 N N . ALA B 1 92 ? -3.463 -1.135 -12.086 1 96.5 92 ALA B N 1
ATOM 2443 C CA . ALA B 1 92 ? -2.684 -2.354 -11.898 1 96.5 92 ALA B CA 1
ATOM 2444 C C . ALA B 1 92 ? -2.221 -2.93 -13.234 1 96.5 92 ALA B C 1
ATOM 2446 O O . ALA B 1 92 ? -2.889 -2.758 -14.25 1 96.5 92 ALA B O 1
ATOM 2447 N N . PHE B 1 93 ? -1.074 -3.533 -13.195 1 97.5 93 PHE B N 1
ATOM 2448 C CA . PHE B 1 93 ? -0.555 -4.289 -14.328 1 97.5 93 PHE B CA 1
ATOM 2449 C C . PHE B 1 93 ? -0.518 -5.781 -14.008 1 97.5 93 PHE B C 1
ATOM 2451 O O . PHE B 1 93 ? -0.345 -6.172 -12.852 1 97.5 93 PHE B O 1
ATOM 2458 N N . LEU B 1 94 ? -0.714 -6.531 -15.039 1 97.19 94 LEU B N 1
ATOM 2459 C CA . LEU B 1 94 ? -0.515 -7.977 -14.961 1 97.19 94 LEU B CA 1
ATOM 2460 C C . LEU B 1 94 ? 0.853 -8.367 -15.516 1 97.19 94 LEU B C 1
ATOM 2462 O O . LEU B 1 94 ? 1.319 -7.789 -16.5 1 97.19 94 LEU B O 1
ATOM 2466 N N . CYS B 1 95 ? 1.482 -9.266 -14.812 1 97.69 95 CYS B N 1
ATOM 2467 C CA . CYS B 1 95 ? 2.629 -9.945 -15.406 1 97.69 95 CYS B CA 1
ATOM 2468 C C . CYS B 1 95 ? 2.18 -11.109 -16.281 1 97.69 95 CYS B C 1
ATOM 2470 O O . CYS B 1 95 ? 1.688 -12.117 -15.766 1 97.69 95 CYS B O 1
ATOM 2472 N N . LEU B 1 96 ? 2.371 -10.953 -17.562 1 97.38 96 LEU B N 1
ATOM 2473 C CA . LEU B 1 96 ? 1.846 -11.914 -18.531 1 97.38 96 LEU B CA 1
ATOM 2474 C C . LEU B 1 96 ? 2.953 -12.836 -19.031 1 97.38 96 LEU B C 1
ATOM 2476 O O . LEU B 1 96 ? 4.062 -12.375 -19.328 1 97.38 96 LEU B O 1
ATOM 2480 N N . SER B 1 97 ? 2.562 -14.109 -19.156 1 97.12 97 SER B N 1
ATOM 2481 C CA . SER B 1 97 ? 3.502 -15.078 -19.703 1 97.12 97 SER B CA 1
ATOM 2482 C C . SER B 1 97 ? 3.811 -14.789 -21.172 1 97.12 97 SER B C 1
ATOM 2484 O O . SER B 1 97 ? 3.041 -14.102 -21.844 1 97.12 97 SER B O 1
ATOM 2486 N N . PRO B 1 98 ? 4.969 -15.297 -21.641 1 95.5 98 PRO B N 1
ATOM 2487 C CA . PRO B 1 98 ? 5.344 -15.039 -23.031 1 95.5 98 PRO B CA 1
ATOM 2488 C C . PRO B 1 98 ? 4.273 -15.5 -24.031 1 95.5 98 PRO B C 1
ATOM 2490 O O . PRO B 1 98 ? 4.062 -14.852 -25.047 1 95.5 98 PRO B O 1
ATOM 2493 N N . CYS B 1 99 ? 3.607 -16.531 -23.734 1 93.38 99 CYS B N 1
ATOM 2494 C CA . CYS B 1 99 ? 2.582 -17.062 -24.641 1 93.38 99 CYS B CA 1
ATOM 2495 C C . CYS B 1 99 ? 1.224 -16.438 -24.328 1 93.38 99 CYS B C 1
ATOM 2497 O O . CYS B 1 99 ? 0.218 -16.812 -24.938 1 93.38 99 CYS B O 1
ATOM 2499 N N . ARG B 1 100 ? 1.132 -15.562 -23.312 1 93.81 100 ARG B N 1
ATOM 2500 C CA . ARG B 1 100 ? -0.025 -14.758 -22.953 1 93.81 100 ARG B CA 1
ATOM 2501 C C . ARG B 1 100 ? -1.191 -15.633 -22.5 1 93.81 100 ARG B C 1
ATOM 2503 O O . ARG B 1 100 ? -2.35 -15.328 -22.797 1 93.81 100 ARG B O 1
ATOM 2510 N N . THR B 1 101 ? -0.869 -16.703 -21.844 1 94.31 101 THR B N 1
ATOM 2511 C CA . THR B 1 101 ? -1.917 -17.609 -21.391 1 94.31 101 THR B CA 1
ATOM 2512 C C . THR B 1 101 ? -2.047 -17.578 -19.875 1 94.31 101 THR B C 1
ATOM 2514 O O . THR B 1 101 ? -3.023 -18.094 -19.312 1 94.31 101 THR B O 1
ATOM 2517 N N . LYS B 1 102 ? -1.058 -17.062 -19.234 1 96.69 102 LYS B N 1
ATOM 2518 C CA . LYS B 1 102 ? -1.036 -16.969 -17.781 1 96.69 102 LYS B CA 1
ATOM 2519 C C . LYS B 1 102 ? -0.668 -15.555 -17.328 1 96.69 102 LYS B C 1
ATOM 2521 O O . LYS B 1 102 ? 0.119 -14.875 -17.984 1 96.69 102 LYS B O 1
ATOM 2526 N N . SER B 1 103 ? -1.268 -15.156 -16.25 1 97.75 103 SER B N 1
ATOM 2527 C CA . SER B 1 103 ? -0.886 -13.914 -15.586 1 97.75 103 SER B CA 1
ATOM 2528 C C . SER B 1 103 ? -0.665 -14.133 -14.094 1 97.75 103 SER B C 1
ATOM 2530 O O . SER B 1 103 ? -1.265 -15.031 -13.492 1 97.75 103 SER B O 1
ATOM 2532 N N . ILE B 1 104 ? 0.273 -13.336 -13.508 1 98.25 104 ILE B N 1
ATOM 2533 C CA . ILE B 1 104 ? 0.52 -13.383 -12.078 1 98.25 104 ILE B CA 1
ATOM 2534 C C . ILE B 1 104 ? 0.422 -11.969 -11.492 1 98.25 104 ILE B C 1
ATOM 2536 O O . ILE B 1 104 ? 0.947 -11.016 -12.07 1 98.25 104 ILE B O 1
ATOM 2540 N N . ILE B 1 105 ? -0.304 -11.82 -10.445 1 98.5 105 ILE B N 1
ATOM 2541 C CA . ILE B 1 105 ? -0.335 -10.594 -9.648 1 98.5 105 ILE B CA 1
ATOM 2542 C C . ILE B 1 105 ? -0.088 -10.93 -8.18 1 98.5 105 ILE B C 1
ATOM 2544 O O . ILE B 1 105 ? -0.309 -12.062 -7.75 1 98.5 105 ILE B O 1
ATOM 2548 N N . VAL B 1 106 ? 0.479 -10.016 -7.398 1 98.75 106 VAL B N 1
ATOM 2549 C CA . VAL B 1 106 ? 0.827 -10.227 -6 1 98.75 106 VAL B CA 1
ATOM 2550 C C . VAL B 1 106 ? -0.235 -9.594 -5.102 1 98.75 106 VAL B C 1
ATOM 2552 O O . VAL B 1 106 ? -0.706 -8.484 -5.375 1 98.75 106 VAL B O 1
ATOM 2555 N N . ALA B 1 107 ? -0.58 -10.266 -4.016 1 98.38 107 ALA B N 1
ATOM 2556 C CA . ALA B 1 107 ? -1.524 -9.703 -3.055 1 98.38 107 ALA B CA 1
ATOM 2557 C C . ALA B 1 107 ? -1.248 -10.227 -1.647 1 98.38 107 ALA B C 1
ATOM 2559 O O . ALA B 1 107 ? -0.778 -11.352 -1.478 1 98.38 107 ALA B O 1
ATOM 2560 N N . THR B 1 108 ? -1.534 -9.422 -0.637 1 97.69 108 THR B N 1
ATOM 2561 C CA . THR B 1 108 ? -1.495 -9.852 0.757 1 97.69 108 THR B CA 1
ATOM 2562 C C . THR B 1 108 ? -2.748 -10.641 1.116 1 97.69 108 THR B C 1
ATOM 2564 O O . THR B 1 108 ? -3.814 -10.43 0.535 1 97.69 108 THR B O 1
ATOM 2567 N N . ALA B 1 109 ? -2.576 -11.492 2.035 1 97.88 109 ALA B N 1
ATOM 2568 C CA . ALA B 1 109 ? -3.711 -12.312 2.463 1 97.88 109 ALA B CA 1
ATOM 2569 C C . ALA B 1 109 ? -3.596 -12.68 3.939 1 97.88 109 ALA B C 1
ATOM 2571 O O . ALA B 1 109 ? -2.609 -12.336 4.594 1 97.88 109 ALA B O 1
ATOM 2572 N N . THR B 1 110 ? -4.648 -13.328 4.5 1 97.44 110 THR B N 1
ATOM 2573 C CA . THR B 1 110 ? -4.758 -13.703 5.906 1 97.44 110 THR B CA 1
ATOM 2574 C C . THR B 1 110 ? -3.76 -14.805 6.254 1 97.44 110 THR B C 1
ATOM 2576 O O . THR B 1 110 ? -3.064 -15.32 5.375 1 97.44 110 THR B O 1
ATOM 2579 N N . SER B 1 111 ? -3.748 -15.141 7.527 1 97.19 111 SER B N 1
ATOM 2580 C CA . SER B 1 111 ? -2.729 -16.031 8.07 1 97.19 111 SER B CA 1
ATOM 2581 C C . SER B 1 111 ? -2.918 -17.469 7.57 1 97.19 111 SER B C 1
ATOM 2583 O O . SER B 1 111 ? -2.039 -18.312 7.746 1 97.19 111 SER B O 1
ATOM 2585 N N . ASP B 1 112 ? -3.961 -17.719 6.812 1 97.25 112 ASP B N 1
ATOM 2586 C CA . ASP B 1 112 ? -4.234 -19.047 6.301 1 97.25 112 ASP B CA 1
ATOM 2587 C C . ASP B 1 112 ? -3.408 -19.344 5.051 1 97.25 112 ASP B C 1
ATOM 2589 O O . ASP B 1 112 ? -3.395 -20.469 4.559 1 97.25 112 ASP B O 1
ATOM 2593 N N . VAL B 1 113 ? -2.705 -18.391 4.52 1 98.06 113 VAL B N 1
ATOM 2594 C CA . VAL B 1 113 ? -1.838 -18.578 3.363 1 98.06 113 VAL B CA 1
ATOM 2595 C C . VAL B 1 113 ? -0.848 -19.719 3.643 1 98.06 113 VAL B C 1
ATOM 2597 O O . VAL B 1 113 ? -0.244 -19.766 4.715 1 98.06 113 VAL B O 1
ATOM 2600 N N . GLY B 1 114 ? -0.727 -20.578 2.711 1 97.12 114 GLY B N 1
ATOM 2601 C CA . GLY B 1 114 ? 0.267 -21.625 2.818 1 97.12 114 GLY B CA 1
ATOM 2602 C C . GLY B 1 114 ? -0.135 -22.734 3.781 1 97.12 114 GLY B C 1
ATOM 2603 O O . GLY B 1 114 ? 0.658 -23.625 4.07 1 97.12 114 GLY B O 1
ATOM 2604 N N . ARG B 1 115 ? -1.315 -22.656 4.32 1 96.25 115 ARG B N 1
ATOM 2605 C CA . ARG B 1 115 ? -1.812 -23.703 5.211 1 96.25 115 ARG B CA 1
ATOM 2606 C C . ARG B 1 115 ? -2.736 -24.656 4.465 1 96.25 115 ARG B C 1
ATOM 2608 O O . ARG B 1 115 ? -3.709 -24.234 3.84 1 96.25 115 ARG B O 1
ATOM 2615 N N . HIS B 1 116 ? -2.492 -25.922 4.621 1 92.44 116 HIS B N 1
ATOM 2616 C CA . HIS B 1 116 ? -3.207 -26.953 3.885 1 92.44 116 HIS B CA 1
ATOM 2617 C C . HIS B 1 116 ? -4.711 -26.859 4.117 1 92.44 116 HIS B C 1
ATOM 2619 O O . HIS B 1 116 ? -5.496 -26.938 3.168 1 92.44 116 HIS B O 1
ATOM 2625 N N . HIS B 1 117 ? -5.113 -26.672 5.336 1 91.69 117 HIS B N 1
ATOM 2626 C CA . HIS B 1 117 ? -6.539 -26.656 5.652 1 91.69 117 HIS B CA 1
ATOM 2627 C C . HIS B 1 117 ? -7.035 -25.219 5.84 1 91.69 117 HIS B C 1
ATOM 2629 O O . HIS B 1 117 ? -8.141 -25 6.348 1 91.69 117 HIS B O 1
ATOM 2635 N N . GLY B 1 118 ? -6.199 -24.328 5.434 1 94.62 118 GLY B N 1
ATOM 2636 C CA . GLY B 1 118 ? -6.582 -22.938 5.582 1 94.62 118 GLY B CA 1
ATOM 2637 C C . GLY B 1 118 ? -7.43 -22.422 4.434 1 94.62 118 GLY B C 1
ATOM 2638 O O . GLY B 1 118 ? -7.531 -23.078 3.393 1 94.62 118 GLY B O 1
ATOM 2639 N N . MET B 1 119 ? -8.062 -21.312 4.633 1 94.5 119 MET B N 1
ATOM 2640 C CA . MET B 1 119 ? -8.859 -20.594 3.637 1 94.5 119 MET B CA 1
ATOM 2641 C C . MET B 1 119 ? -8.422 -19.141 3.525 1 94.5 119 MET B C 1
ATOM 2643 O O . MET B 1 119 ? -9.109 -18.234 4.008 1 94.5 119 MET B O 1
ATOM 2647 N N . PRO B 1 120 ? -7.324 -18.969 2.814 1 96.88 120 PRO B N 1
ATOM 2648 C CA . PRO B 1 120 ? -6.797 -17.609 2.748 1 96.88 120 PRO B CA 1
ATOM 2649 C C . PRO B 1 120 ? -7.754 -16.641 2.053 1 96.88 120 PRO B C 1
ATOM 2651 O O . PRO B 1 120 ? -8.414 -17.016 1.081 1 96.88 120 PRO B O 1
ATOM 2654 N N . MET B 1 121 ? -7.867 -15.43 2.535 1 97.38 121 MET B N 1
ATOM 2655 C CA . MET B 1 121 ? -8.57 -14.297 1.94 1 97.38 121 MET B CA 1
ATOM 2656 C C . MET B 1 121 ? -7.652 -13.086 1.813 1 97.38 121 MET B C 1
ATOM 2658 O O . MET B 1 121 ? -6.789 -12.867 2.664 1 97.38 121 MET B O 1
ATOM 2662 N N . THR B 1 122 ? -7.812 -12.391 0.72 1 96.75 122 THR B N 1
ATOM 2663 C CA . THR B 1 122 ? -7.016 -11.172 0.636 1 96.75 122 THR B CA 1
ATOM 2664 C C . THR B 1 122 ? -7.383 -10.203 1.763 1 96.75 122 THR B C 1
ATOM 2666 O O . THR B 1 122 ? -8.555 -10.094 2.135 1 96.75 122 THR B O 1
ATOM 2669 N N . THR B 1 123 ? -6.402 -9.492 2.254 1 92.69 123 THR B N 1
ATOM 2670 C CA . THR B 1 123 ? -6.629 -8.57 3.357 1 92.69 123 THR B CA 1
ATOM 2671 C C . THR B 1 123 ? -7.141 -7.227 2.844 1 92.69 123 THR B C 1
ATOM 2673 O O . THR B 1 123 ? -8.031 -6.625 3.447 1 92.69 123 THR B O 1
ATOM 2676 N N . ALA B 1 124 ? -6.582 -6.738 1.733 1 90.19 124 ALA B N 1
ATOM 2677 C CA . ALA B 1 124 ? -7.078 -5.504 1.131 1 90.19 124 ALA B CA 1
ATOM 2678 C C . ALA B 1 124 ? -8.242 -5.781 0.184 1 90.19 124 ALA B C 1
ATOM 2680 O O . ALA B 1 124 ? -8.266 -6.812 -0.493 1 90.19 124 ALA B O 1
ATOM 2681 N N . ARG B 1 125 ? -9.133 -4.816 0.135 1 90.88 125 ARG B N 1
ATOM 2682 C CA . ARG B 1 125 ? -10.219 -4.93 -0.829 1 90.88 125 ARG B CA 1
ATOM 2683 C C . ARG B 1 125 ? -9.703 -4.801 -2.258 1 90.88 125 ARG B C 1
ATOM 2685 O O . ARG B 1 125 ? -8.828 -3.984 -2.533 1 90.88 125 ARG B O 1
ATOM 2692 N N . LYS B 1 126 ? -10.258 -5.645 -3.066 1 93.56 126 LYS B N 1
ATOM 2693 C CA . LYS B 1 126 ? -9.883 -5.664 -4.477 1 93.56 126 LYS B CA 1
ATOM 2694 C C . LYS B 1 126 ? -10.992 -5.094 -5.352 1 93.56 126 LYS B C 1
ATOM 2696 O O . LYS B 1 126 ? -12.18 -5.238 -5.031 1 93.56 126 LYS B O 1
ATOM 2701 N N . GLY B 1 127 ? -10.625 -4.434 -6.398 1 91.06 127 GLY B N 1
ATOM 2702 C CA . GLY B 1 127 ? -11.57 -3.758 -7.27 1 91.06 127 GLY B CA 1
ATOM 2703 C C . GLY B 1 127 ? -12.266 -4.699 -8.234 1 91.06 127 GLY B C 1
ATOM 2704 O O . GLY B 1 127 ? -12.031 -5.906 -8.211 1 91.06 127 GLY B O 1
ATOM 2705 N N . LYS B 1 128 ? -13.047 -4.152 -9.078 1 92.75 128 LYS B N 1
ATOM 2706 C CA . LYS B 1 128 ? -13.891 -4.879 -10.016 1 92.75 128 LYS B CA 1
ATOM 2707 C C . LYS B 1 128 ? -13.055 -5.672 -11.016 1 92.75 128 LYS B C 1
ATOM 2709 O O . LYS B 1 128 ? -13.477 -6.727 -11.492 1 92.75 128 LYS B O 1
ATOM 2714 N N . GLY B 1 129 ? -11.875 -5.207 -11.312 1 95.19 129 GLY B N 1
ATOM 2715 C CA . GLY B 1 129 ? -10.977 -5.934 -12.195 1 95.19 129 GLY B CA 1
ATOM 2716 C C . GLY B 1 129 ? -10.68 -7.34 -11.719 1 95.19 129 GLY B C 1
ATOM 2717 O O . GLY B 1 129 ? -10.648 -8.281 -12.516 1 95.19 129 GLY B O 1
ATOM 2718 N N . PHE B 1 130 ? -10.531 -7.523 -10.469 1 96 130 PHE B N 1
ATOM 2719 C CA . PHE B 1 130 ? -10.281 -8.836 -9.891 1 96 130 PHE B CA 1
ATOM 2720 C C . PHE B 1 130 ? -11.484 -9.75 -10.078 1 96 130 PHE B C 1
ATOM 2722 O O . PHE B 1 130 ? -11.336 -10.906 -10.477 1 96 130 PHE B O 1
ATOM 2729 N N . GLU B 1 131 ? -12.609 -9.172 -9.812 1 95.38 131 GLU B N 1
ATOM 2730 C CA . GLU B 1 131 ? -13.828 -9.945 -9.977 1 95.38 131 GLU B CA 1
ATOM 2731 C C . GLU B 1 131 ? -13.969 -10.461 -11.406 1 95.38 131 GLU B C 1
ATOM 2733 O O . GLU B 1 131 ? -14.266 -11.641 -11.617 1 95.38 131 GLU B O 1
ATOM 2738 N N . GLU B 1 132 ? -13.719 -9.648 -12.336 1 94.5 132 GLU B N 1
ATOM 2739 C CA . GLU B 1 132 ? -13.836 -10 -13.75 1 94.5 132 GLU B CA 1
ATOM 2740 C C . GLU B 1 132 ? -12.766 -11 -14.172 1 94.5 132 GLU B C 1
ATOM 2742 O O . GLU B 1 132 ? -13.055 -11.961 -14.891 1 94.5 132 GLU B O 1
ATOM 2747 N N . ALA B 1 133 ? -11.539 -10.805 -13.766 1 95 133 ALA B N 1
ATOM 2748 C CA . ALA B 1 133 ? -10.445 -11.711 -14.102 1 95 133 ALA B CA 1
ATOM 2749 C C . ALA B 1 133 ? -10.703 -13.117 -13.555 1 95 133 ALA B C 1
ATOM 2751 O O . ALA B 1 133 ? -10.469 -14.109 -14.242 1 95 133 ALA B O 1
ATOM 2752 N N . ILE B 1 134 ? -11.211 -13.164 -12.328 1 95.25 134 ILE B N 1
ATOM 2753 C CA . ILE B 1 134 ? -11.5 -14.438 -11.688 1 95.25 134 ILE B CA 1
ATOM 2754 C C . ILE B 1 134 ? -12.633 -15.148 -12.422 1 95.25 134 ILE B C 1
ATOM 2756 O O . ILE B 1 134 ? -12.547 -16.344 -12.711 1 95.25 134 ILE B O 1
ATOM 2760 N N . ARG B 1 135 ? -13.641 -14.398 -12.734 1 91.88 135 ARG B N 1
ATOM 2761 C CA . ARG B 1 135 ? -14.773 -14.953 -13.469 1 91.88 135 ARG B CA 1
ATOM 2762 C C . ARG B 1 135 ? -14.336 -15.492 -14.828 1 91.88 135 ARG B C 1
ATOM 2764 O O . ARG B 1 135 ? -14.695 -16.609 -15.203 1 91.88 135 ARG B O 1
ATOM 2771 N N . ASN B 1 136 ? -13.523 -14.727 -15.523 1 89 136 ASN B N 1
ATOM 2772 C CA . ASN B 1 136 ? -13.062 -15.117 -16.844 1 89 136 ASN B CA 1
ATOM 2773 C C . ASN B 1 136 ? -12.133 -16.312 -16.781 1 89 136 ASN B C 1
ATOM 2775 O O . ASN B 1 136 ? -12.227 -17.234 -17.609 1 89 136 ASN B O 1
ATOM 2779 N N . SER B 1 137 ? -11.297 -16.266 -15.859 1 86.56 137 SER B N 1
ATOM 2780 C CA . SER B 1 137 ? -10.367 -17.375 -15.672 1 86.56 137 SER B CA 1
ATOM 2781 C C . SER B 1 137 ? -11.102 -18.672 -15.344 1 86.56 137 SER B C 1
ATOM 2783 O O . SER B 1 137 ? -10.711 -19.75 -15.805 1 86.56 137 SER B O 1
ATOM 2785 N N . LYS B 1 138 ? -12.195 -18.547 -14.68 1 82.94 138 LYS B N 1
ATOM 2786 C CA . LYS B 1 138 ? -13 -19.703 -14.289 1 82.94 138 LYS B CA 1
ATOM 2787 C C . LYS B 1 138 ? -13.703 -20.312 -15.492 1 82.94 138 LYS B C 1
ATOM 2789 O O . LYS B 1 138 ? -13.867 -21.531 -15.57 1 82.94 138 LYS B O 1
ATOM 2794 N N . LEU B 1 139 ? -14.094 -19.469 -16.344 1 82.12 139 LEU B N 1
ATOM 2795 C CA . LEU B 1 139 ? -14.828 -19.938 -17.516 1 82.12 139 LEU B CA 1
ATOM 2796 C C . LEU B 1 139 ? -13.914 -20.734 -18.453 1 82.12 139 LEU B C 1
ATOM 2798 O O . LEU B 1 139 ? -14.375 -21.609 -19.172 1 82.12 139 LEU B O 1
ATOM 2802 N N . ASP B 1 140 ? -12.664 -20.484 -18.375 1 78.56 140 ASP B N 1
ATOM 2803 C CA . ASP B 1 140 ? -11.656 -21.25 -19.109 1 78.56 140 ASP B CA 1
ATOM 2804 C C . ASP B 1 140 ? -12.023 -21.375 -20.594 1 78.56 140 ASP B C 1
ATOM 2806 O O . ASP B 1 140 ? -12.008 -22.469 -21.156 1 78.56 140 ASP B O 1
ATOM 2810 N N . LEU B 1 141 ? -12.523 -20.281 -21.109 1 77.81 141 LEU B N 1
ATOM 2811 C CA . LEU B 1 141 ? -12.812 -20.203 -22.531 1 77.81 141 LEU B CA 1
ATOM 2812 C C . LEU B 1 141 ? -11.523 -20.141 -23.344 1 77.81 141 LEU B C 1
ATOM 2814 O O . LEU B 1 141 ? -10.445 -19.906 -22.797 1 77.81 141 LEU B O 1
ATOM 2818 N N . PRO B 1 142 ? -11.711 -20.391 -24.656 1 80.5 142 PRO B N 1
ATOM 2819 C CA . PRO B 1 142 ? -10.523 -20.234 -25.5 1 80.5 142 PRO B CA 1
ATOM 2820 C C . PRO B 1 142 ? -9.898 -18.844 -25.391 1 80.5 142 PRO B C 1
ATOM 2822 O O . PRO B 1 142 ? -10.625 -17.859 -25.281 1 80.5 142 PRO B O 1
ATOM 2825 N N . ASP B 1 143 ? -8.672 -18.609 -25.188 1 82.88 143 ASP B N 1
ATOM 2826 C CA . ASP B 1 143 ? -7.891 -17.375 -25.156 1 82.88 143 ASP B CA 1
ATOM 2827 C C . ASP B 1 143 ? -7.941 -16.75 -23.766 1 82.88 143 ASP B C 1
ATOM 2829 O O . ASP B 1 143 ? -7.598 -15.57 -23.609 1 82.88 143 ASP B O 1
ATOM 2833 N N . THR B 1 144 ? -8.516 -17.609 -22.906 1 88.88 144 THR B N 1
ATOM 2834 C CA . THR B 1 144 ? -8.57 -17.062 -21.547 1 88.88 144 THR B CA 1
ATOM 2835 C C . THR B 1 144 ? -7.188 -17.078 -20.906 1 88.88 144 THR B C 1
ATOM 2837 O O . THR B 1 144 ? -6.414 -18.016 -21.109 1 88.88 144 THR B O 1
ATOM 2840 N N . VAL B 1 145 ? -6.891 -16.109 -20.234 1 94.06 145 VAL B N 1
ATOM 2841 C CA . VAL B 1 145 ? -5.652 -16.031 -19.469 1 94.06 145 VAL B CA 1
ATOM 2842 C C . VAL B 1 145 ? -5.887 -16.516 -18.047 1 94.06 145 VAL B C 1
ATOM 2844 O O . VAL B 1 145 ? -6.789 -16.031 -17.359 1 94.06 145 VAL B O 1
ATOM 2847 N N . GLN B 1 146 ? -5.148 -17.594 -17.688 1 96.44 146 GLN B N 1
ATOM 2848 C CA . GLN B 1 146 ? -5.215 -18 -16.281 1 96.44 146 GLN B CA 1
ATOM 2849 C C . GLN B 1 146 ? -4.734 -16.875 -15.367 1 96.44 146 GLN B C 1
ATOM 2851 O O . GLN B 1 146 ? -3.66 -16.312 -15.586 1 96.44 146 GLN B O 1
ATOM 2856 N N . PHE B 1 147 ? -5.527 -16.578 -14.32 1 97.62 147 PHE B N 1
ATOM 2857 C CA . PHE B 1 147 ? -5.258 -15.469 -13.422 1 97.62 147 PHE B CA 1
ATOM 2858 C C . PHE B 1 147 ? -4.688 -15.961 -12.102 1 97.62 147 PHE B C 1
ATOM 2860 O O . PHE B 1 147 ? -5.434 -16.25 -11.164 1 97.62 147 PHE B O 1
ATOM 2867 N N . TRP B 1 148 ? -3.346 -16.016 -12.016 1 98.12 148 TRP B N 1
ATOM 2868 C CA . TRP B 1 148 ? -2.674 -16.5 -10.812 1 98.12 148 TRP B CA 1
ATOM 2869 C C . TRP B 1 148 ? -2.359 -15.336 -9.867 1 98.12 148 TRP B C 1
ATOM 2871 O O . TRP B 1 148 ? -2 -14.242 -10.312 1 98.12 148 TRP B O 1
ATOM 2881 N N . VAL B 1 149 ? -2.5 -15.641 -8.594 1 98.62 149 VAL B N 1
ATOM 2882 C CA . VAL B 1 149 ? -2.195 -14.648 -7.566 1 98.62 149 VAL B CA 1
ATOM 2883 C C . VAL B 1 149 ? -1.164 -15.211 -6.594 1 98.62 149 VAL B C 1
ATOM 2885 O O . VAL B 1 149 ? -1.375 -16.266 -6 1 98.62 149 VAL B O 1
ATOM 2888 N N . LEU B 1 150 ? -0.012 -14.547 -6.527 1 98.81 150 LEU B N 1
ATOM 2889 C CA . LEU B 1 150 ? 0.919 -14.844 -5.441 1 98.81 150 LEU B CA 1
ATOM 2890 C C . LEU B 1 150 ? 0.452 -14.211 -4.137 1 98.81 150 LEU B C 1
ATOM 2892 O O . LEU B 1 150 ? 0.503 -12.992 -3.979 1 98.81 150 LEU B O 1
ATOM 2896 N N . LEU B 1 151 ? -0.024 -15.086 -3.234 1 98.69 151 LEU B N 1
ATOM 2897 C CA . LEU B 1 151 ? -0.478 -14.641 -1.921 1 98.69 151 LEU B CA 1
ATOM 2898 C C . LEU B 1 151 ? 0.635 -14.781 -0.888 1 98.69 151 LEU B C 1
ATOM 2900 O O . LEU B 1 151 ? 1.37 -15.766 -0.886 1 98.69 151 LEU B O 1
ATOM 2904 N N . PHE B 1 152 ? 0.708 -13.734 -0.034 1 98.81 152 PHE B N 1
ATOM 2905 C CA . PHE B 1 152 ? 1.656 -13.891 1.062 1 98.81 152 PHE B CA 1
ATOM 2906 C C . PHE B 1 152 ? 1.109 -13.266 2.342 1 98.81 152 PHE B C 1
ATOM 2908 O O . PHE B 1 152 ? 0.256 -12.383 2.293 1 98.81 152 PHE B O 1
ATOM 2915 N N . HIS B 1 153 ? 1.498 -13.789 3.422 1 98.5 153 HIS B N 1
ATOM 2916 C CA . HIS B 1 153 ? 1.263 -13.297 4.773 1 98.5 153 HIS B CA 1
ATOM 2917 C C . HIS B 1 153 ? 2.572 -13.156 5.547 1 98.5 153 HIS B C 1
ATOM 2919 O O . HIS B 1 153 ? 3.279 -14.141 5.762 1 98.5 153 HIS B O 1
ATOM 2925 N N . TRP B 1 154 ? 2.869 -11.906 5.879 1 96.81 154 TRP B N 1
ATOM 2926 C CA . TRP B 1 154 ? 4.129 -11.562 6.531 1 96.81 154 TRP B CA 1
ATOM 2927 C C . TRP B 1 154 ? 3.908 -11.234 8 1 96.81 154 TRP B C 1
ATOM 2929 O O . TRP B 1 154 ? 3.299 -10.219 8.336 1 96.81 154 TRP B O 1
ATOM 2939 N N . LYS B 1 155 ? 4.363 -12.078 8.867 1 90.38 155 LYS B N 1
ATOM 2940 C CA . LYS B 1 155 ? 4.258 -11.836 10.305 1 90.38 155 LYS B CA 1
ATOM 2941 C C . LYS B 1 155 ? 5.598 -12.07 11 1 90.38 155 LYS B C 1
ATOM 2943 O O . LYS B 1 155 ? 6.137 -13.18 10.961 1 90.38 155 LYS B O 1
ATOM 2948 N N . TYR B 1 156 ? 6.137 -11.016 11.602 1 86.06 156 TYR B N 1
ATOM 2949 C CA . TYR B 1 156 ? 7.414 -11.031 12.305 1 86.06 156 TYR B CA 1
ATOM 2950 C C . TYR B 1 156 ? 8.523 -11.547 11.398 1 86.06 156 TYR B C 1
ATOM 2952 O O . TYR B 1 156 ? 8.836 -10.938 10.375 1 86.06 156 TYR B O 1
ATOM 2960 N N . ASN B 1 157 ? 9.086 -12.703 11.68 1 90.12 157 ASN B N 1
ATOM 2961 C CA . ASN B 1 157 ? 10.227 -13.203 10.922 1 90.12 157 ASN B CA 1
ATOM 2962 C C . ASN B 1 157 ? 9.844 -14.398 10.055 1 90.12 157 ASN B C 1
ATOM 2964 O O . ASN B 1 157 ? 10.695 -15.211 9.703 1 90.12 157 ASN B O 1
ATOM 2968 N N . LYS B 1 158 ? 8.586 -14.469 9.758 1 95.81 158 LYS B N 1
ATOM 2969 C CA . LYS B 1 158 ? 8.102 -15.57 8.922 1 95.81 158 LYS B CA 1
ATOM 2970 C C . LYS B 1 158 ? 7.168 -15.062 7.828 1 95.81 158 LYS B C 1
ATOM 2972 O O . LYS B 1 158 ? 6.316 -14.203 8.078 1 95.81 158 LYS B O 1
ATOM 2977 N N . VAL B 1 159 ? 7.391 -15.602 6.656 1 98.25 159 VAL B N 1
ATOM 2978 C CA . VAL B 1 159 ? 6.523 -15.258 5.531 1 98.25 159 VAL B CA 1
ATOM 2979 C C . VAL B 1 159 ? 5.887 -16.531 4.973 1 98.25 159 VAL B C 1
ATOM 2981 O O . VAL B 1 159 ? 6.586 -17.469 4.582 1 98.25 159 VAL B O 1
ATOM 2984 N N . GLN B 1 160 ? 4.574 -16.594 4.992 1 98.5 160 GLN B N 1
ATOM 2985 C CA . GLN B 1 160 ? 3.824 -17.672 4.332 1 98.5 160 GLN B CA 1
ATOM 2986 C C . GLN B 1 160 ? 3.48 -17.281 2.895 1 98.5 160 GLN B C 1
ATOM 2988 O O . GLN B 1 160 ? 3.15 -16.125 2.613 1 98.5 160 GLN B O 1
ATOM 2993 N N . LEU B 1 161 ? 3.549 -18.297 2.004 1 98.56 161 LEU B N 1
ATOM 2994 C CA . LEU B 1 161 ? 3.357 -18.031 0.583 1 98.56 161 LEU B CA 1
ATOM 2995 C C . LEU B 1 161 ? 2.51 -19.109 -0.064 1 98.56 161 LEU B C 1
ATOM 2997 O O . LEU B 1 161 ? 2.533 -20.266 0.373 1 98.56 161 LEU B O 1
ATOM 3001 N N . GLU B 1 162 ? 1.836 -18.719 -1.087 1 98.69 162 GLU B N 1
ATOM 3002 C CA . GLU B 1 162 ? 1.228 -19.656 -2.031 1 98.69 162 GLU B CA 1
ATOM 3003 C C . GLU B 1 162 ? 0.958 -18.984 -3.375 1 98.69 162 GLU B C 1
ATOM 3005 O O . GLU B 1 162 ? 0.792 -17.766 -3.441 1 98.69 162 GLU B O 1
ATOM 3010 N N . LEU B 1 163 ? 1.102 -19.703 -4.418 1 98.75 163 LEU B N 1
ATOM 3011 C CA . LEU B 1 163 ? 0.606 -19.281 -5.723 1 98.75 163 LEU B CA 1
ATOM 3012 C C . LEU B 1 163 ? -0.737 -19.922 -6.031 1 98.75 163 LEU B C 1
ATOM 3014 O O . LEU B 1 163 ? -0.83 -21.156 -6.117 1 98.75 163 LEU B O 1
ATOM 3018 N N . SER B 1 164 ? -1.803 -19.062 -6.273 1 98 164 SER B N 1
ATOM 3019 C CA . SER B 1 164 ? -3.15 -19.625 -6.285 1 98 164 SER B CA 1
ATOM 3020 C C . SER B 1 164 ? -3.943 -19.141 -7.492 1 98 164 SER B C 1
ATOM 3022 O O . SER B 1 164 ? -3.727 -18.016 -7.973 1 98 164 SER B O 1
ATOM 3024 N N . LEU B 1 165 ? -4.797 -20.016 -7.945 1 97.31 165 LEU B N 1
ATOM 3025 C CA . LEU B 1 165 ? -5.781 -19.703 -8.977 1 97.31 165 LEU B CA 1
ATOM 3026 C C . LEU B 1 165 ? -7.152 -19.453 -8.352 1 97.31 165 LEU B C 1
ATOM 3028 O O . LEU B 1 165 ? -7.891 -20.391 -8.07 1 97.31 165 LEU B O 1
ATOM 3032 N N . PRO B 1 166 ? -7.555 -18.172 -8.289 1 97.06 166 PRO B N 1
ATOM 3033 C CA . PRO B 1 166 ? -8.805 -17.859 -7.594 1 97.06 166 PRO B CA 1
ATOM 3034 C C . PRO B 1 166 ? -10.039 -18.281 -8.383 1 97.06 166 PRO B C 1
ATOM 3036 O O . PRO B 1 166 ? -10.016 -18.297 -9.617 1 97.06 166 PRO B O 1
ATOM 3039 N N . SER B 1 167 ? -11.102 -18.594 -7.59 1 95.5 167 SER B N 1
ATOM 3040 C CA . SER B 1 167 ? -12.383 -18.953 -8.203 1 95.5 167 SER B CA 1
ATOM 3041 C C . SER B 1 167 ? -13.539 -18.25 -7.504 1 95.5 167 SER B C 1
ATOM 3043 O O . SER B 1 167 ? -14.664 -18.234 -8.016 1 95.5 167 SER B O 1
ATOM 3045 N N . GLY B 1 168 ? -13.258 -17.734 -6.34 1 94.31 168 GLY B N 1
ATOM 3046 C CA . GLY B 1 168 ? -14.297 -17.062 -5.578 1 94.31 168 GLY B CA 1
ATOM 3047 C C . GLY B 1 168 ? -13.93 -15.641 -5.203 1 94.31 168 GLY B C 1
ATOM 3048 O O . GLY B 1 168 ? -12.781 -15.352 -4.883 1 94.31 168 GLY B O 1
ATOM 3049 N N . PHE B 1 169 ? -14.867 -14.82 -5.242 1 95.5 169 PHE B N 1
ATOM 3050 C CA . PHE B 1 169 ? -14.727 -13.398 -4.941 1 95.5 169 PHE B CA 1
ATOM 3051 C C . PHE B 1 169 ? -15.992 -12.859 -4.285 1 95.5 169 PHE B C 1
ATOM 3053 O O . PHE B 1 169 ? -17.031 -12.758 -4.934 1 95.5 169 PHE B O 1
ATOM 3060 N N . VAL B 1 170 ? -15.875 -12.539 -2.971 1 93.38 170 VAL B N 1
ATOM 3061 C CA . VAL B 1 170 ? -17.016 -12.055 -2.191 1 93.38 170 VAL B CA 1
ATOM 3062 C C . VAL B 1 170 ? -16.609 -10.805 -1.411 1 93.38 170 VAL B C 1
ATOM 3064 O O . VAL B 1 170 ? -15.539 -10.766 -0.799 1 93.38 170 VAL B O 1
ATOM 3067 N N . SER B 1 171 ? -17.438 -9.789 -1.42 1 92.88 171 SER B N 1
ATOM 3068 C CA . SER B 1 171 ? -17.234 -8.578 -0.631 1 92.88 171 SER B CA 1
ATOM 3069 C C . SER B 1 171 ? -15.852 -7.988 -0.875 1 92.88 171 SER B C 1
ATOM 3071 O O . SER B 1 171 ? -15.125 -7.691 0.074 1 92.88 171 SER B O 1
ATOM 3073 N N . HIS B 1 172 ? -15.398 -8.031 -2.119 1 94.06 172 HIS B N 1
ATOM 3074 C CA . HIS B 1 172 ? -14.172 -7.387 -2.586 1 94.06 172 HIS B CA 1
ATOM 3075 C C . HIS B 1 172 ? -12.938 -8.117 -2.076 1 94.06 172 HIS B C 1
ATOM 3077 O O . HIS B 1 172 ? -11.867 -7.523 -1.945 1 94.06 172 HIS B O 1
ATOM 3083 N N . GLN B 1 173 ? -13.172 -9.453 -1.75 1 96.31 173 GLN B N 1
ATOM 3084 C CA . GLN B 1 173 ? -12.039 -10.273 -1.351 1 96.31 173 GLN B CA 1
ATOM 3085 C C . GLN B 1 173 ? -12.016 -11.594 -2.127 1 96.31 173 GLN B C 1
ATOM 3087 O O . GLN B 1 173 ? -13.07 -12.133 -2.467 1 96.31 173 GLN B O 1
ATOM 3092 N N . ILE B 1 174 ? -10.836 -12.062 -2.391 1 96.38 174 ILE B N 1
ATOM 3093 C CA . ILE B 1 174 ? -10.695 -13.422 -2.9 1 96.38 174 ILE B CA 1
ATOM 3094 C C . ILE B 1 174 ? -10.977 -14.422 -1.781 1 96.38 174 ILE B C 1
ATOM 3096 O O . ILE B 1 174 ? -10.344 -14.375 -0.727 1 96.38 174 ILE B O 1
ATOM 3100 N N . THR B 1 175 ? -11.906 -15.352 -1.958 1 93.94 175 THR B N 1
ATOM 3101 C CA . THR B 1 175 ? -12.344 -16.234 -0.878 1 93.94 175 THR B CA 1
ATOM 3102 C C . THR B 1 175 ? -12.297 -17.688 -1.314 1 93.94 175 THR B C 1
ATOM 3104 O O . THR B 1 175 ? -12.469 -18.594 -0.496 1 93.94 175 THR B O 1
ATOM 3107 N N . GLY B 1 176 ? -12.109 -17.969 -2.574 1 94.25 176 GLY B N 1
ATOM 3108 C CA . GLY B 1 176 ? -12.07 -19.328 -3.094 1 94.25 176 GLY B CA 1
ATOM 3109 C C . GLY B 1 176 ? -11.039 -19.516 -4.191 1 94.25 176 GLY B C 1
ATOM 3110 O O . GLY B 1 176 ? -10.641 -18.562 -4.844 1 94.25 176 GLY B O 1
ATOM 3111 N N . TYR B 1 177 ? -10.758 -20.812 -4.355 1 95.88 177 TYR B N 1
ATOM 3112 C CA . TYR B 1 177 ? -9.672 -21.109 -5.277 1 95.88 177 TYR B CA 1
ATOM 3113 C C . TYR B 1 177 ? -9.953 -22.406 -6.031 1 95.88 177 TYR B C 1
ATOM 3115 O O . TYR B 1 177 ? -10.484 -23.359 -5.465 1 95.88 177 TYR B O 1
ATOM 3123 N N . LYS B 1 178 ? -9.586 -22.344 -7.242 1 95.44 178 LYS B N 1
ATOM 3124 C CA . LYS B 1 178 ? -9.578 -23.562 -8.047 1 95.44 178 LYS B CA 1
ATOM 3125 C C . LYS B 1 178 ? -8.359 -24.422 -7.73 1 95.44 178 LYS B C 1
ATOM 3127 O O . LYS B 1 178 ? -8.445 -25.641 -7.699 1 95.44 178 LYS B O 1
ATOM 3132 N N . GLN B 1 179 ? -7.246 -23.781 -7.516 1 96.75 179 GLN B N 1
ATOM 3133 C CA . GLN B 1 179 ? -6 -24.453 -7.188 1 96.75 179 GLN B CA 1
ATOM 3134 C C . GLN B 1 179 ? -5.129 -23.594 -6.273 1 96.75 179 GLN B C 1
ATOM 3136 O O . GLN B 1 179 ? -5.027 -22.391 -6.465 1 96.75 179 GLN B O 1
ATOM 3141 N N . ARG B 1 180 ? -4.605 -24.25 -5.262 1 98 180 ARG B N 1
ATOM 3142 C CA . ARG B 1 180 ? -3.629 -23.609 -4.379 1 98 180 ARG B CA 1
ATOM 3143 C C . ARG B 1 180 ? -2.314 -24.391 -4.371 1 98 180 ARG B C 1
ATOM 3145 O O . ARG B 1 180 ? -2.293 -25.578 -4.07 1 98 180 ARG B O 1
ATOM 3152 N N . ILE B 1 181 ? -1.266 -23.688 -4.82 1 98.62 181 ILE B N 1
ATOM 3153 C CA . ILE B 1 181 ? 0.071 -24.266 -4.719 1 98.62 181 ILE B CA 1
ATOM 3154 C C . ILE B 1 181 ? 0.754 -23.766 -3.451 1 98.62 181 ILE B C 1
ATOM 3156 O O . ILE B 1 181 ? 1.21 -22.609 -3.4 1 98.62 181 ILE B O 1
ATOM 3160 N N . ILE B 1 182 ? 0.834 -24.672 -2.457 1 98.31 182 ILE B N 1
ATOM 3161 C CA . ILE B 1 182 ? 1.385 -24.312 -1.153 1 98.31 182 ILE B CA 1
ATOM 3162 C C . ILE B 1 182 ? 2.91 -24.281 -1.229 1 98.31 182 ILE B C 1
ATOM 3164 O O . ILE B 1 182 ? 3.535 -25.219 -1.738 1 98.31 182 ILE B O 1
ATOM 3168 N N . LEU B 1 183 ? 3.49 -23.203 -0.743 1 98.44 183 LEU B N 1
ATOM 3169 C CA . LEU B 1 183 ? 4.941 -23.047 -0.771 1 98.44 183 LEU B CA 1
ATOM 3170 C C . LEU B 1 183 ? 5.52 -23.109 0.639 1 98.44 183 LEU B C 1
ATOM 3172 O O . LEU B 1 183 ? 4.789 -22.969 1.622 1 98.44 183 LEU B O 1
ATOM 3176 N N . ALA B 1 184 ? 6.824 -23.344 0.687 1 97.12 184 ALA B N 1
ATOM 3177 C CA . ALA B 1 184 ? 7.496 -23.344 1.983 1 97.12 184 ALA B CA 1
ATOM 3178 C C . ALA B 1 184 ? 7.504 -21.953 2.598 1 97.12 184 ALA B C 1
ATOM 3180 O O . ALA B 1 184 ? 7.691 -20.953 1.893 1 97.12 184 ALA B O 1
ATOM 3181 N N . ASP B 1 185 ? 7.32 -21.969 3.928 1 96.75 185 ASP B N 1
ATOM 3182 C CA . ASP B 1 185 ? 7.504 -20.703 4.633 1 96.75 185 ASP B CA 1
ATOM 3183 C C . ASP B 1 185 ? 8.93 -20.188 4.469 1 96.75 185 ASP B C 1
ATOM 3185 O O . ASP B 1 185 ? 9.875 -20.969 4.371 1 96.75 185 ASP B O 1
ATOM 3189 N N . VAL B 1 186 ? 9.031 -18.906 4.418 1 97.38 186 VAL B N 1
ATOM 3190 C CA . VAL B 1 186 ? 10.352 -18.281 4.449 1 97.38 186 VAL B CA 1
ATOM 3191 C C . VAL B 1 186 ? 10.664 -17.797 5.863 1 97.38 186 VAL B C 1
ATOM 3193 O O . VAL B 1 186 ? 9.977 -16.906 6.383 1 97.38 186 VAL B O 1
ATOM 3196 N N . ASP B 1 187 ? 11.672 -18.359 6.492 1 94.94 187 ASP B N 1
ATOM 3197 C CA . ASP B 1 187 ? 12.133 -17.938 7.812 1 94.94 187 ASP B CA 1
ATOM 3198 C C . ASP B 1 187 ? 13.211 -16.859 7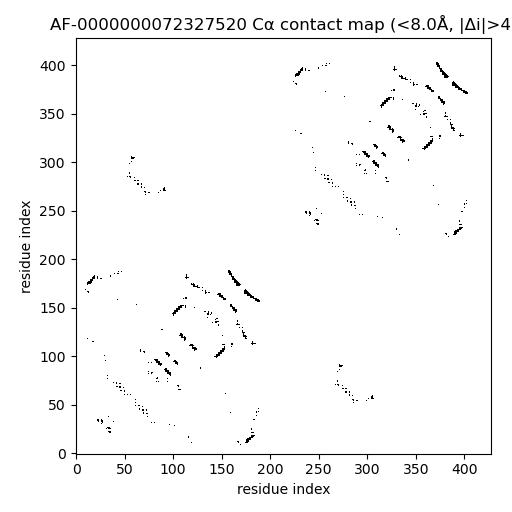.699 1 94.94 187 ASP B C 1
ATOM 3200 O O . ASP B 1 187 ? 14.32 -17.125 7.25 1 94.94 187 ASP B O 1
ATOM 3204 N N . LEU B 1 188 ? 12.953 -15.711 8.18 1 94 188 LEU B N 1
ATOM 3205 C CA . LEU B 1 188 ? 13.828 -14.562 7.984 1 94 188 LEU B CA 1
ATOM 3206 C C . LEU B 1 188 ? 14.859 -14.469 9.109 1 94 188 LEU B C 1
ATOM 3208 O O . LEU B 1 188 ? 15.836 -13.727 9 1 94 188 LEU B O 1
ATOM 3212 N N . THR B 1 189 ? 14.664 -15.102 10.242 1 86.81 189 THR B N 1
ATOM 3213 C CA . THR B 1 189 ? 15.617 -15.094 11.344 1 86.81 189 THR B CA 1
ATOM 3214 C C . THR B 1 189 ? 16.984 -15.609 10.891 1 86.81 189 THR B C 1
ATOM 3216 O O . THR B 1 189 ? 18.016 -15.125 11.352 1 86.81 189 THR B O 1
ATOM 3219 N N . LYS B 1 190 ? 16.969 -16.422 10.047 1 71.94 190 LYS B N 1
ATOM 3220 C CA . LYS B 1 190 ? 18.203 -17.031 9.562 1 71.94 190 LYS B CA 1
ATOM 3221 C C . LYS B 1 190 ? 19 -16.047 8.719 1 71.94 190 LYS B C 1
ATOM 3223 O O . LYS B 1 190 ? 20.234 -16.156 8.633 1 71.94 190 LYS B O 1
ATOM 3228 N N . PHE B 1 191 ? 18.391 -14.984 8.266 1 68.38 191 PHE B N 1
ATOM 3229 C CA . PHE B 1 191 ? 19.016 -14.07 7.328 1 68.38 191 PHE B CA 1
ATOM 3230 C C . PHE B 1 191 ? 19.406 -12.766 8.016 1 68.38 191 PHE B C 1
ATOM 3232 O O . PHE B 1 191 ? 20.375 -12.109 7.625 1 68.38 191 PHE B O 1
ATOM 3239 N N . ASP B 1 192 ? 18.625 -12.344 8.914 1 62 192 ASP B N 1
ATOM 3240 C CA . ASP B 1 192 ? 18.969 -11.156 9.688 1 62 192 ASP B CA 1
ATOM 3241 C C . ASP B 1 192 ? 20.266 -11.367 10.469 1 62 192 ASP B C 1
ATOM 3243 O O . ASP B 1 192 ? 21.078 -10.445 10.594 1 62 192 ASP B O 1
ATOM 3247 N N . GLU B 1 193 ? 20.438 -12.484 10.891 1 49.59 193 GLU B N 1
ATOM 3248 C CA . GLU B 1 193 ? 21.656 -12.836 11.617 1 49.59 193 GLU B CA 1
ATOM 3249 C C . GLU B 1 193 ? 22.875 -12.836 10.688 1 49.59 193 GLU B C 1
ATOM 3251 O O . GLU B 1 193 ? 23.969 -12.422 11.078 1 49.59 193 GLU B O 1
ATOM 3256 N N . LEU B 1 194 ? 22.688 -13.172 9.508 1 43.19 194 LEU B N 1
ATOM 3257 C CA . LEU B 1 194 ? 23.812 -13.203 8.57 1 43.19 194 LEU B CA 1
ATOM 3258 C C . LEU B 1 194 ? 24.219 -11.789 8.164 1 43.19 194 LEU B C 1
ATOM 3260 O O . LEU B 1 194 ? 25.406 -11.523 7.941 1 43.19 194 LEU B O 1
ATOM 3264 N N . GLU B 1 195 ? 23.312 -10.984 7.945 1 45.78 195 GLU B N 1
ATOM 3265 C CA . GLU B 1 195 ? 23.609 -9.602 7.598 1 45.78 195 GLU B CA 1
ATOM 3266 C C . GLU B 1 195 ? 24.219 -8.852 8.781 1 45.78 195 GLU B C 1
ATOM 3268 O O . GLU B 1 195 ? 25.062 -7.977 8.602 1 45.78 195 GLU B O 1
ATOM 3273 N N . ARG B 1 196 ? 23.719 -9.156 9.906 1 42.91 196 ARG B N 1
ATOM 3274 C CA . ARG B 1 196 ? 24.359 -8.547 11.055 1 42.91 196 ARG B CA 1
ATOM 3275 C C . ARG B 1 196 ? 25.812 -9.008 11.18 1 42.91 196 ARG B C 1
ATOM 3277 O O . ARG B 1 196 ? 26.625 -8.359 11.844 1 42.91 196 ARG B O 1
ATOM 3284 N N . LYS B 1 197 ? 26.094 -10.227 10.734 1 41.84 197 LYS B N 1
ATOM 3285 C CA . LYS B 1 197 ? 27.484 -10.695 10.836 1 41.84 197 LYS B CA 1
ATOM 3286 C C . LYS B 1 197 ? 28.344 -10.078 9.742 1 41.84 197 LYS B C 1
ATOM 3288 O O . LYS B 1 197 ? 29.562 -10.242 9.75 1 41.84 197 LYS B O 1
ATOM 3293 N N . GLN B 1 198 ? 27.828 -9.68 8.68 1 37.28 198 GLN B N 1
ATOM 3294 C CA . GLN B 1 198 ? 28.75 -8.992 7.777 1 37.28 198 GLN B CA 1
ATOM 3295 C C . GLN B 1 198 ? 28.938 -7.531 8.188 1 37.28 198 GLN B C 1
ATOM 3297 O O . GLN B 1 198 ? 27.969 -6.773 8.25 1 37.28 198 GLN B O 1
ATOM 3302 N N . PRO B 1 199 ? 30 -7.188 8.812 1 34.47 199 PRO B N 1
ATOM 3303 C CA . PRO B 1 199 ? 30.312 -5.82 9.234 1 34.47 199 PRO B CA 1
ATOM 3304 C C . PRO B 1 199 ? 29.984 -4.785 8.164 1 34.47 199 PRO B C 1
ATOM 3306 O O . PRO B 1 199 ? 30.219 -5.012 6.977 1 34.47 199 PRO B O 1
ATOM 3309 N N . VAL B 1 200 ? 28.906 -4.137 8.234 1 35.47 200 VAL B N 1
ATOM 3310 C CA . VAL B 1 200 ? 28.828 -2.924 7.426 1 35.47 200 VAL B CA 1
ATOM 3311 C C . VAL B 1 200 ? 30.203 -2.248 7.379 1 35.47 200 VAL B C 1
ATOM 3313 O O . VAL B 1 200 ? 30.781 -1.93 8.414 1 35.47 200 VAL B O 1
ATOM 3316 N N . GLU B 1 201 ? 31 -2.609 6.52 1 32.31 201 GLU B N 1
ATOM 3317 C CA . GLU B 1 201 ? 32.188 -1.77 6.316 1 32.31 201 GLU B CA 1
ATOM 3318 C C . GLU B 1 201 ? 31.828 -0.289 6.426 1 32.31 201 GLU B C 1
ATOM 3320 O O . GLU B 1 201 ? 30.969 0.205 5.695 1 32.31 201 GLU B O 1
ATOM 3325 N N . GLU B 1 202 ? 31.828 0.192 7.598 1 30.81 202 GLU B N 1
ATOM 3326 C CA . GLU B 1 202 ? 31.797 1.621 7.898 1 30.81 202 GLU B CA 1
ATOM 3327 C C . GLU B 1 202 ? 32.562 2.42 6.848 1 30.81 202 GLU B C 1
ATOM 3329 O O . GLU B 1 202 ? 33.781 2.215 6.66 1 30.81 202 GLU B O 1
ATOM 3334 N N . TYR B 1 203 ? 32.031 2.619 5.711 1 29.42 203 TYR B N 1
ATOM 3335 C CA . TYR B 1 203 ? 32.656 3.605 4.848 1 29.42 203 TYR B CA 1
ATOM 3336 C C . TYR B 1 203 ? 32.969 4.891 5.609 1 29.42 203 TYR B C 1
ATOM 3338 O O . TYR B 1 203 ? 32.031 5.543 6.113 1 29.42 203 TYR B O 1
ATOM 3346 N N . GLU B 1 204 ? 33.906 4.867 6.465 1 28.95 204 GLU B N 1
ATOM 3347 C CA . GLU B 1 204 ? 34.469 6.117 6.992 1 28.95 204 GLU B CA 1
ATOM 3348 C C . GLU B 1 204 ? 34.844 7.07 5.863 1 28.95 204 GLU B C 1
ATOM 3350 O O . GLU B 1 204 ? 35.656 6.734 5.004 1 28.95 204 GLU B O 1
ATOM 3355 N N . PRO B 1 205 ? 33.875 7.902 5.504 1 31 205 PRO B N 1
ATOM 3356 C CA . PRO B 1 205 ? 34.406 8.891 4.551 1 31 205 PRO B CA 1
ATOM 3357 C C . PRO B 1 205 ? 35.719 9.531 5.008 1 31 205 PRO B C 1
ATOM 3359 O O . PRO B 1 205 ? 35.812 9.938 6.164 1 31 205 PRO B O 1
ATOM 3362 N N . LEU B 1 206 ? 36.75 8.898 4.586 1 30 206 LEU B N 1
ATOM 3363 C CA . LEU B 1 206 ? 38.031 9.555 4.75 1 30 206 LEU B CA 1
ATOM 3364 C C . LEU B 1 206 ? 37.969 11.016 4.316 1 30 206 LEU B C 1
ATOM 3366 O O . LEU B 1 206 ? 37.75 11.312 3.139 1 30 206 LEU B O 1
ATOM 3370 N N . VAL B 1 207 ? 37.281 11.867 5.109 1 29.89 207 VAL B N 1
ATOM 3371 C CA . VAL B 1 207 ? 37.438 13.312 5.004 1 29.89 207 VAL B CA 1
ATOM 3372 C C . VAL B 1 207 ? 38.906 13.703 5.25 1 29.89 207 VAL B C 1
ATOM 3374 O O . VAL B 1 207 ? 39.406 13.547 6.363 1 29.89 207 VAL B O 1
ATOM 3377 N N . GLU B 1 208 ? 39.75 13.336 4.328 1 31.02 208 GLU B N 1
ATOM 3378 C CA . GLU B 1 208 ? 41.094 13.922 4.391 1 31.02 208 GLU B CA 1
ATOM 3379 C C . GLU B 1 208 ? 41.031 15.445 4.328 1 31.02 208 GLU B C 1
ATOM 3381 O O . GLU B 1 208 ? 40.562 16.016 3.344 1 31.02 208 GLU B O 1
ATOM 3386 N N . ARG B 1 209 ? 40.781 16.016 5.488 1 28.14 209 ARG B N 1
ATOM 3387 C CA . ARG B 1 209 ? 41.094 17.438 5.68 1 28.14 209 ARG B CA 1
ATOM 3388 C C . ARG B 1 209 ? 42.5 17.75 5.207 1 28.14 209 ARG B C 1
ATOM 3390 O O . ARG B 1 209 ? 43.469 17.219 5.738 1 28.14 209 ARG B O 1
ATOM 3397 N N . LYS B 1 210 ? 42.625 18.047 3.932 1 32.22 210 LYS B N 1
ATOM 3398 C CA . LYS B 1 210 ? 43.844 18.719 3.436 1 32.22 210 LYS B CA 1
ATOM 3399 C C . LYS B 1 210 ? 44.156 19.953 4.27 1 32.22 210 LYS B C 1
ATOM 3401 O O . LYS B 1 210 ? 43.375 20.906 4.305 1 32.22 210 LYS B O 1
ATOM 3406 N N . GLN B 1 211 ? 44.688 19.766 5.398 1 25.72 211 GLN B N 1
ATOM 3407 C CA . GLN B 1 211 ? 45.375 20.891 6.047 1 25.72 211 GLN B CA 1
ATOM 3408 C C . GLN B 1 211 ? 46.281 21.641 5.062 1 25.72 211 GLN B C 1
ATOM 3410 O O . GLN B 1 211 ? 47.156 21.047 4.449 1 25.72 211 GLN B O 1
ATOM 3415 N N . LYS B 1 212 ? 45.656 22.609 4.453 1 29.8 212 LYS B N 1
ATOM 3416 C CA . LYS B 1 212 ? 46.469 23.625 3.834 1 29.8 212 LYS B CA 1
ATOM 3417 C C . LYS B 1 212 ? 47.594 24.062 4.77 1 29.8 212 LYS B C 1
ATOM 3419 O O . LYS B 1 212 ? 47.344 24.469 5.906 1 29.8 212 LYS B O 1
ATOM 3424 N N . ALA B 1 213 ? 48.75 23.531 4.562 1 29.47 213 ALA B N 1
ATOM 3425 C CA . ALA B 1 213 ? 50 24.125 5.016 1 29.47 213 ALA B CA 1
ATOM 3426 C C . ALA B 1 213 ? 49.969 25.641 4.902 1 29.47 213 ALA B C 1
ATOM 3428 O O . ALA B 1 213 ? 49.656 26.188 3.846 1 29.47 213 ALA B O 1
ATOM 3429 N N . GLY B 1 214 ? 49.688 26.344 5.949 1 23.75 214 GLY B N 1
ATOM 3430 C CA . GLY B 1 214 ? 50.312 27.641 6.043 1 23.75 214 GLY B CA 1
ATOM 3431 C C . GLY B 1 214 ? 51.812 27.609 5.727 1 23.75 214 GLY B C 1
ATOM 3432 O O . GLY B 1 214 ? 52.438 26.578 5.867 1 23.75 214 GLY B O 1
#

Secondary structure (DSSP, 8-state):
-------------EEEEE-GGGHHHHHHHH-TT--HHHHHHHHHHHHHHTGGGGGG--HHHHHHHHHHHHHHHHHHHHHTTT-EEEE-STT-EEEE-TTSSEEEEEEEB-TTTT-TT----BSS---HHHHHHHHHHHHT-TTPPEEEEEEEEEETTEEEEEEEEEEEEETTEEEEEEEEEE-PPEE-HHHHHHHHHS----------------/-------------EEEEE-GGGHHHHHHHH-TT--HHHHHHHHHHHHHHTGGGGGG--HHHHHHHHHHHHHHHHHHHHHTTT-EEEE-STT-EEEE-TTSSEEEEEEEB-TTTT-TT----BSS---HHHHHHHHHHHHT-TTPPEEEEEEEEEETTEEEEEEEEEEEEETTEEEEEEEEEE---EE-HHHHHHHHHS----------------

pLDDT: mean 85.19, std 22.43, range [22.95, 98.81]

Nearest PDB structures (foldseek):
  3a0z-assembly2_B  TM=3.831E-01  e=2.843E-01  Thermotoga maritima
  3a0w-assembly1_A  TM=3.763E-01  e=2.669E-01  Thermotoga maritima
  3a0z-assembly1_A  TM=3.803E-01  e=3.664E-01  Thermotoga maritima
  3g98-assembly2_B  TM=4.492E-01  e=1.677E+00  Aquifex aeolicus
  4u7n-assembly1_B  TM=1.889E-01  e=1.712E-01  Lactiplantibacillus plantarum JDM1

Solvent-accessible surface area (backbone atoms only — not comparable to full-atom values): 23204 Å² total; per-residue (Å²): 134,84,77,76,71,73,72,70,75,73,77,62,48,80,42,50,74,37,51,55,94,48,23,47,62,58,33,34,72,76,36,82,81,41,38,64,66,55,55,46,48,28,50,50,50,26,52,63,73,43,58,92,47,51,90,67,40,36,58,50,43,45,46,30,46,46,54,34,33,34,45,37,41,46,45,58,57,39,42,78,69,52,30,43,82,37,86,67,47,94,47,35,48,35,40,26,37,71,84,56,43,37,31,45,40,72,45,54,28,36,86,28,33,45,39,92,89,42,75,42,29,40,70,61,76,48,60,70,54,55,52,50,45,30,54,46,32,61,63,61,47,91,86,40,41,40,50,32,34,41,34,32,23,81,54,94,52,37,33,28,24,26,49,27,31,47,59,30,70,54,95,40,21,45,52,20,26,52,32,39,33,24,37,72,68,43,67,43,64,72,50,55,55,52,56,69,65,48,70,72,73,72,75,65,74,77,71,73,74,74,70,73,76,126,134,84,75,75,71,72,73,70,74,74,76,60,48,80,42,50,74,36,50,55,93,50,24,48,64,59,32,35,73,76,35,82,81,43,37,64,67,56,55,48,48,27,49,51,50,25,52,63,73,44,58,90,48,50,88,67,40,38,57,49,42,44,48,30,46,46,54,32,34,34,43,38,41,47,46,58,57,39,41,76,70,52,29,42,82,36,85,67,49,93,47,34,49,35,40,25,37,70,85,56,44,38,30,44,39,72,45,54,28,34,86,28,33,45,40,92,90,42,74,41,30,38,69,60,77,48,60,69,56,54,53,50,43,30,53,46,32,62,64,60,46,91,86,41,41,41,51,31,33,40,34,32,24,80,55,94,51,36,33,28,23,24,50,28,33,47,60,31,71,55,94,41,20,44,51,19,27,52,31,38,32,25,38,72,66,42,66,43,63,72,50,55,54,51,55,67,64,48,70,72,76,73,76,66,77,78,72,74,74,75,72,74,76,124

Organism: Neisseria meningitidis serogroup B (strain ATCC BAA-335 / MC58) (NCBI:txid122586)